Protein AF-A0A0N0E039-F1 (afdb_monomer)

Structure (mmCIF, N/CA/C/O backbone):
data_AF-A0A0N0E039-F1
#
_entry.id   AF-A0A0N0E039-F1
#
loop_
_atom_site.group_PDB
_atom_site.id
_atom_site.type_symbol
_atom_site.label_atom_id
_atom_site.label_alt_id
_atom_site.label_comp_id
_atom_site.label_asym_id
_atom_site.label_entity_id
_atom_site.label_seq_id
_atom_site.pdbx_PDB_ins_code
_atom_site.Cartn_x
_atom_site.Cartn_y
_atom_site.Cartn_z
_atom_site.occupancy
_atom_site.B_iso_or_equiv
_atom_site.auth_seq_id
_atom_site.auth_comp_id
_atom_site.auth_asym_id
_atom_site.auth_atom_id
_atom_site.pdbx_PDB_model_num
ATOM 1 N N . MET A 1 1 ? -44.793 -30.807 -11.216 1.00 39.59 1 MET A N 1
ATOM 2 C CA . MET A 1 1 ? -44.434 -31.091 -9.810 1.00 39.59 1 MET A CA 1
ATOM 3 C C . MET A 1 1 ? -42.917 -31.090 -9.709 1.00 39.59 1 MET A C 1
ATOM 5 O O . MET A 1 1 ? -42.287 -32.033 -10.160 1.00 39.59 1 MET A O 1
ATOM 9 N N . SER A 1 2 ? -42.337 -29.975 -9.259 1.00 38.69 2 SER A N 1
ATOM 10 C CA . SER A 1 2 ? -40.885 -29.774 -9.165 1.00 38.69 2 SER A CA 1
ATOM 11 C C . SER A 1 2 ? -40.459 -29.969 -7.712 1.00 38.69 2 SER A C 1
ATOM 13 O O . SER A 1 2 ? -40.877 -29.207 -6.840 1.00 38.69 2 SER A O 1
ATOM 15 N N . CYS A 1 3 ? -39.683 -31.019 -7.446 1.00 47.06 3 CYS A N 1
ATOM 16 C CA . CYS A 1 3 ? -39.069 -31.267 -6.147 1.00 47.06 3 CYS A CA 1
ATOM 17 C C . CYS A 1 3 ? -37.908 -30.286 -5.946 1.00 47.06 3 CYS A C 1
ATOM 19 O O . CYS A 1 3 ? -36.818 -30.483 -6.481 1.00 47.06 3 CYS A O 1
ATOM 21 N N . ALA A 1 4 ? -38.140 -29.228 -5.168 1.00 42.00 4 ALA A N 1
ATOM 22 C CA . ALA A 1 4 ? -37.076 -28.348 -4.702 1.00 42.00 4 ALA A CA 1
ATOM 23 C C . ALA A 1 4 ? -36.124 -29.115 -3.754 1.00 42.00 4 ALA A C 1
ATOM 25 O O . ALA A 1 4 ? -36.587 -29.882 -2.903 1.00 42.00 4 ALA A O 1
ATOM 26 N N . PRO A 1 5 ? -34.796 -28.941 -3.872 1.00 49.97 5 PRO A N 1
ATOM 27 C CA . PRO A 1 5 ? -33.830 -29.758 -3.150 1.00 49.97 5 PRO A CA 1
ATOM 28 C C . PRO A 1 5 ? -33.724 -29.367 -1.666 1.00 49.97 5 PRO A C 1
ATOM 30 O O . PRO A 1 5 ? -33.452 -28.220 -1.313 1.00 49.97 5 PRO A O 1
ATOM 33 N N . LEU A 1 6 ? -33.825 -30.374 -0.793 1.00 53.34 6 LEU A N 1
ATOM 34 C CA . LEU A 1 6 ? -33.702 -30.348 0.678 1.00 53.34 6 LEU A CA 1
ATOM 35 C C . LEU A 1 6 ? -32.360 -29.818 1.244 1.00 53.34 6 LEU A C 1
ATOM 37 O O . LEU A 1 6 ? -32.118 -29.914 2.446 1.00 53.34 6 LEU A O 1
ATOM 41 N N . ARG A 1 7 ? -31.464 -29.247 0.428 1.00 50.94 7 ARG A N 1
ATOM 42 C CA . ARG A 1 7 ? -30.120 -28.825 0.867 1.00 50.94 7 ARG A CA 1
ATOM 43 C C . ARG A 1 7 ? -30.099 -27.510 1.659 1.00 50.94 7 ARG A C 1
ATOM 45 O O . ARG A 1 7 ? -29.202 -27.322 2.477 1.00 50.94 7 ARG A O 1
ATOM 52 N N . HIS A 1 8 ? -31.101 -26.642 1.510 1.00 46.88 8 HIS A N 1
ATOM 53 C CA . HIS A 1 8 ? -31.106 -25.338 2.191 1.00 46.88 8 HIS A CA 1
ATOM 54 C C . HIS A 1 8 ? -31.426 -25.400 3.696 1.00 46.88 8 HIS A C 1
ATOM 56 O O . HIS A 1 8 ? -30.968 -24.549 4.458 1.00 46.88 8 HIS A O 1
ATOM 62 N N . SER A 1 9 ? -32.150 -26.420 4.169 1.00 52.25 9 SER A N 1
ATOM 63 C CA . SER A 1 9 ? -32.547 -26.508 5.584 1.00 52.25 9 SER A CA 1
ATOM 64 C C . SER A 1 9 ? -31.401 -26.946 6.506 1.00 52.25 9 SER A C 1
ATOM 66 O O . SER A 1 9 ? -31.300 -26.467 7.637 1.00 52.25 9 SER A O 1
ATOM 68 N N . ALA A 1 10 ? -30.493 -27.798 6.021 1.00 61.75 10 ALA A N 1
ATOM 69 C CA . ALA A 1 10 ? -29.314 -28.234 6.773 1.00 61.75 10 ALA A CA 1
ATOM 70 C C . ALA A 1 10 ? -28.283 -27.104 6.936 1.00 61.75 10 ALA A C 1
ATOM 72 O O . ALA A 1 10 ? -27.681 -26.948 8.000 1.00 61.75 10 ALA A O 1
ATOM 73 N N . GLN A 1 11 ? -28.124 -26.271 5.905 1.00 59.47 11 GLN A N 1
ATOM 74 C CA . GLN A 1 11 ? -27.204 -25.134 5.924 1.00 59.47 11 GLN A CA 1
ATOM 75 C C . GLN A 1 11 ? -27.696 -24.028 6.875 1.00 59.47 11 GLN A C 1
ATOM 77 O O . GLN A 1 11 ? -26.908 -23.471 7.639 1.00 59.47 11 GLN A O 1
ATOM 82 N N . ALA A 1 12 ? -29.013 -23.798 6.929 1.00 55.97 12 ALA A N 1
ATOM 83 C CA . ALA A 1 12 ? -29.626 -22.856 7.866 1.00 55.97 12 ALA A CA 1
ATOM 84 C C . ALA A 1 12 ? -29.496 -23.288 9.341 1.00 55.97 12 ALA A C 1
ATOM 86 O O . ALA A 1 12 ? -29.356 -22.437 10.218 1.00 55.97 12 ALA A O 1
ATOM 87 N N . ARG A 1 13 ? -29.511 -24.597 9.639 1.00 67.12 13 ARG A N 1
ATOM 88 C CA . ARG A 1 13 ? -29.302 -25.098 11.012 1.00 67.12 13 ARG A CA 1
ATOM 89 C C . ARG A 1 13 ? -27.857 -24.924 11.477 1.00 67.12 13 ARG A C 1
ATOM 91 O O . ARG A 1 13 ? -27.646 -24.395 12.564 1.00 67.12 13 ARG A O 1
ATOM 98 N N . ARG A 1 14 ? -26.876 -25.244 10.624 1.00 68.00 14 ARG A N 1
ATOM 99 C CA . ARG A 1 14 ? -25.449 -25.030 10.937 1.00 68.00 14 ARG A CA 1
ATOM 100 C C . ARG A 1 14 ? -25.118 -23.556 11.176 1.00 68.00 14 ARG A C 1
ATOM 102 O O . ARG A 1 14 ? -24.372 -23.244 12.097 1.00 68.00 14 ARG A O 1
ATOM 109 N N . ALA A 1 15 ? -25.721 -22.644 10.411 1.00 58.94 15 ALA A N 1
ATOM 110 C CA . ALA A 1 15 ? -25.539 -21.207 10.620 1.00 58.94 15 ALA A CA 1
ATOM 111 C C . ALA A 1 15 ? -26.067 -20.732 11.991 1.00 58.94 15 ALA A C 1
ATOM 113 O O . ALA A 1 15 ? -25.427 -19.917 12.653 1.00 58.94 15 ALA A O 1
ATOM 114 N N . ARG A 1 16 ? -27.204 -21.272 12.457 1.00 66.75 16 ARG A N 1
ATOM 115 C CA . ARG A 1 16 ? -27.778 -20.930 13.773 1.00 66.75 16 ARG A CA 1
ATOM 116 C C . ARG A 1 16 ? -26.955 -21.482 14.936 1.00 66.75 16 ARG A C 1
ATOM 118 O O . ARG A 1 16 ? -26.788 -20.790 15.936 1.00 66.75 16 ARG A O 1
ATOM 125 N N . GLU A 1 17 ? -26.421 -22.694 14.805 1.00 71.19 17 GLU A N 1
ATOM 126 C CA . GLU A 1 17 ? -25.559 -23.299 15.829 1.00 71.19 17 GLU A CA 1
ATOM 127 C C . GLU A 1 17 ? -24.223 -22.559 15.963 1.00 71.19 17 GLU A C 1
ATOM 129 O O . GLU A 1 17 ? -23.770 -22.313 17.082 1.00 71.19 17 GLU A O 1
ATOM 134 N N . LEU A 1 18 ? -23.639 -22.112 14.846 1.00 67.38 18 LEU A N 1
ATOM 135 C CA . LEU A 1 18 ? -22.433 -21.280 14.858 1.00 67.38 18 LEU A CA 1
ATOM 136 C C . LEU A 1 18 ? -22.682 -19.918 15.516 1.00 67.38 18 LEU A C 1
ATOM 138 O O . LEU A 1 18 ? -21.878 -19.489 16.340 1.00 67.38 18 LEU A O 1
ATOM 142 N N . LEU A 1 19 ? -23.820 -19.274 15.237 1.00 58.16 19 LEU A N 1
ATOM 143 C CA . LEU A 1 19 ? -24.219 -18.028 15.903 1.00 58.16 19 LEU A CA 1
ATOM 144 C C . LEU A 1 19 ? -24.412 -18.210 17.415 1.00 58.16 19 LEU A C 1
ATOM 146 O O . LEU A 1 19 ? -23.953 -17.377 18.192 1.00 58.16 19 LEU A O 1
ATOM 150 N N . ALA A 1 20 ? -25.039 -19.307 17.849 1.00 64.25 20 ALA A N 1
ATOM 151 C CA . ALA A 1 20 ? -25.231 -19.610 19.268 1.00 64.25 20 ALA A CA 1
ATOM 152 C C . ALA A 1 20 ? -23.909 -19.937 19.993 1.00 64.25 20 ALA A C 1
ATOM 154 O O . ALA A 1 20 ? -23.712 -19.554 21.147 1.00 64.25 20 ALA A O 1
ATOM 155 N N . ALA A 1 21 ? -22.980 -20.624 19.325 1.00 68.12 21 ALA A N 1
ATOM 156 C CA . ALA A 1 21 ? -21.646 -20.875 19.864 1.00 68.12 21 ALA A CA 1
ATOM 157 C C . ALA A 1 21 ? -20.819 -19.581 19.946 1.00 68.12 21 ALA A C 1
ATOM 159 O O . ALA A 1 21 ? -20.117 -19.354 20.933 1.00 68.12 21 ALA A O 1
ATOM 160 N N . CYS A 1 22 ? -20.943 -18.709 18.943 1.00 65.56 22 CYS A N 1
ATOM 161 C CA . CYS A 1 22 ? -20.251 -17.428 18.904 1.00 65.56 22 CYS A CA 1
ATOM 162 C C . CYS A 1 22 ? -20.770 -16.477 19.991 1.00 65.56 22 CYS A C 1
ATOM 164 O O . CYS A 1 22 ? -19.967 -15.905 20.721 1.00 65.56 22 CYS A O 1
ATOM 166 N N . THR A 1 23 ? -22.089 -16.373 20.193 1.00 67.62 23 THR A N 1
ATOM 167 C CA . THR A 1 23 ? -22.661 -15.538 21.266 1.00 67.62 23 THR A CA 1
ATOM 168 C C . THR A 1 23 ? -22.248 -16.013 22.654 1.00 67.62 23 THR A C 1
ATOM 170 O O . THR A 1 23 ? -21.902 -15.182 23.488 1.00 67.62 23 THR A O 1
ATOM 173 N N . ARG A 1 24 ? -22.184 -17.329 22.904 1.00 77.31 24 ARG A N 1
ATOM 174 C CA . ARG A 1 24 ? -21.665 -17.864 24.178 1.00 77.31 24 ARG A CA 1
ATOM 175 C C . ARG A 1 24 ? -20.193 -17.520 24.400 1.00 77.31 24 ARG A C 1
ATOM 177 O O . ARG A 1 24 ? -19.831 -17.148 25.510 1.00 77.31 24 ARG A O 1
ATOM 184 N N . ARG A 1 25 ? -19.353 -17.608 23.362 1.00 73.00 25 ARG A N 1
ATOM 185 C CA . ARG A 1 25 ? -17.927 -17.241 23.448 1.00 73.00 25 ARG A CA 1
ATOM 186 C C . ARG A 1 25 ? -17.728 -15.743 23.666 1.00 73.00 25 ARG A C 1
ATOM 188 O O . ARG A 1 25 ? -16.896 -15.367 24.480 1.00 73.00 25 ARG A O 1
ATOM 195 N N . VAL A 1 26 ? -18.518 -14.900 23.003 1.00 72.88 26 VAL A N 1
ATOM 196 C CA . VAL A 1 26 ? -18.484 -13.441 23.198 1.00 72.88 26 VAL A CA 1
ATOM 197 C C . VAL A 1 26 ? -18.960 -13.065 24.600 1.00 72.88 26 VAL A C 1
ATOM 199 O O . VAL A 1 26 ? -18.305 -12.268 25.262 1.00 72.88 26 VAL A O 1
ATOM 202 N N . LEU A 1 27 ? -20.046 -13.674 25.088 1.00 74.19 27 LEU A N 1
ATOM 203 C CA . LEU A 1 27 ? -20.529 -13.460 26.454 1.00 74.19 27 LEU A CA 1
ATOM 204 C C . LEU A 1 27 ? -19.476 -13.896 27.484 1.00 74.19 27 LEU A C 1
ATOM 206 O O . LEU A 1 27 ? -19.237 -13.189 28.456 1.00 74.19 27 LEU A O 1
ATOM 210 N N . PHE A 1 28 ? -18.813 -15.031 27.249 1.00 76.56 28 PHE A N 1
ATOM 211 C CA . PHE A 1 28 ? -17.724 -15.512 28.094 1.00 76.56 28 PHE A CA 1
ATOM 212 C C . PHE A 1 28 ? -16.529 -14.551 28.094 1.00 76.56 28 PHE A C 1
ATOM 214 O O . PHE A 1 28 ? -16.053 -14.192 29.163 1.00 76.56 28 PHE A O 1
ATOM 221 N N . LEU A 1 29 ? -16.092 -14.064 26.927 1.00 73.38 29 LEU A N 1
ATOM 222 C CA . LEU A 1 29 ? -15.013 -13.074 26.824 1.00 73.38 29 LEU A CA 1
ATOM 223 C C . LEU A 1 29 ? -15.369 -11.752 27.510 1.00 73.38 29 LEU A C 1
ATOM 225 O O . LEU A 1 29 ? -14.524 -11.174 28.186 1.00 73.38 29 LEU A O 1
ATOM 229 N N . LEU A 1 30 ? -16.620 -11.302 27.390 1.00 72.88 30 LEU A N 1
ATOM 230 C CA . LEU A 1 30 ? -17.135 -10.148 28.122 1.00 72.88 30 LEU A CA 1
ATOM 231 C C . LEU A 1 30 ? -17.043 -10.352 29.633 1.00 72.88 30 LEU A C 1
ATOM 233 O O . LEU A 1 30 ? -16.554 -9.475 30.335 1.00 72.88 30 LEU A O 1
ATOM 237 N N . VAL A 1 31 ? -17.487 -11.510 30.128 1.00 77.75 31 VAL A N 1
ATOM 238 C CA . VAL A 1 31 ? -17.390 -11.862 31.549 1.00 77.75 31 VAL A CA 1
ATOM 239 C C . VAL A 1 31 ? -15.926 -11.924 31.984 1.00 77.75 31 VAL A C 1
ATOM 241 O O . VAL A 1 31 ? -15.595 -11.373 33.027 1.00 77.75 31 VAL A O 1
ATOM 244 N N . CYS A 1 32 ? -15.032 -12.510 31.184 1.00 74.44 32 CYS A N 1
ATOM 245 C CA . CYS A 1 32 ? -13.598 -12.549 31.471 1.00 74.44 32 CYS A CA 1
ATOM 246 C C . CYS A 1 32 ? -12.970 -11.153 31.518 1.00 74.44 32 CYS A C 1
ATOM 248 O O . CYS A 1 32 ? -12.212 -10.881 32.441 1.00 74.44 32 CYS A O 1
ATOM 250 N N . LEU A 1 33 ? -13.303 -10.260 30.582 1.00 74.50 33 LEU A N 1
ATOM 251 C CA . LEU A 1 33 ? -12.831 -8.872 30.593 1.00 74.50 33 LEU A CA 1
ATOM 252 C C . LEU A 1 33 ? -13.338 -8.124 31.827 1.00 74.50 33 LEU A C 1
ATOM 254 O O . LEU A 1 33 ? -12.569 -7.434 32.486 1.00 74.50 33 LEU A O 1
ATOM 258 N N . LEU A 1 34 ? -14.607 -8.317 32.187 1.00 74.81 34 LEU A N 1
ATOM 259 C CA . LEU A 1 34 ? -15.212 -7.694 33.363 1.00 74.81 34 LEU A CA 1
ATOM 260 C C . LEU A 1 34 ? -14.567 -8.215 34.659 1.00 74.81 34 LEU A C 1
ATOM 262 O O . LEU A 1 34 ? -14.238 -7.430 35.546 1.00 74.81 34 LEU A O 1
ATOM 266 N N . LEU A 1 35 ? -14.312 -9.524 34.748 1.00 74.00 35 LEU A N 1
ATOM 267 C CA . LEU A 1 35 ? -13.588 -10.139 35.863 1.00 74.00 35 LEU A CA 1
ATOM 268 C C . LEU A 1 35 ? -12.129 -9.678 35.926 1.00 74.00 35 LEU A C 1
ATOM 270 O O . LEU A 1 35 ? -11.631 -9.423 37.018 1.00 74.00 35 LEU A O 1
ATOM 274 N N . PHE A 1 36 ? -11.457 -9.530 34.783 1.00 74.75 36 PHE A N 1
ATOM 275 C CA . PHE A 1 36 ? -10.086 -9.032 34.716 1.00 74.75 36 PHE A CA 1
ATOM 276 C C . PHE A 1 36 ? -10.002 -7.574 35.178 1.00 74.75 36 PHE A C 1
ATOM 278 O O . PHE A 1 36 ? -9.154 -7.253 36.004 1.00 74.75 36 PHE A O 1
ATOM 285 N N . SER A 1 37 ? -10.926 -6.709 34.746 1.00 69.31 37 SER A N 1
ATOM 286 C CA . SER A 1 37 ? -11.009 -5.326 35.235 1.00 69.31 37 SER A CA 1
ATOM 287 C C . SER A 1 37 ? -11.263 -5.256 36.745 1.00 69.31 37 SER A C 1
ATOM 289 O O . SER A 1 37 ? -10.624 -4.468 37.436 1.00 69.31 37 SER A O 1
ATOM 291 N N . LEU A 1 38 ? -12.142 -6.111 37.283 1.00 70.00 38 LEU A N 1
ATOM 292 C CA . LEU A 1 38 ? -12.408 -6.177 38.726 1.00 70.00 38 LEU A CA 1
ATOM 293 C C . LEU A 1 38 ? -11.212 -6.717 39.528 1.00 70.00 38 LEU A C 1
ATOM 295 O O . LEU A 1 38 ? -10.948 -6.245 40.635 1.00 70.00 38 LEU A O 1
ATOM 299 N N . ALA A 1 39 ? -10.489 -7.700 38.987 1.00 71.38 39 ALA A N 1
ATOM 300 C CA . ALA A 1 39 ? -9.278 -8.239 39.601 1.00 71.38 39 ALA A CA 1
ATOM 301 C C . ALA A 1 39 ? -8.140 -7.210 39.592 1.00 71.38 39 ALA A C 1
ATOM 303 O O . ALA A 1 39 ? -7.439 -7.069 40.593 1.00 71.38 39 ALA A O 1
ATOM 304 N N . TRP A 1 40 ? -8.004 -6.451 38.502 1.00 73.44 40 TRP A N 1
ATOM 305 C CA . TRP A 1 40 ? -7.022 -5.377 38.373 1.00 73.44 40 TRP A CA 1
ATOM 306 C C . TRP A 1 40 ? -7.249 -4.256 39.394 1.00 73.44 40 TRP A C 1
ATOM 308 O O . TRP A 1 40 ? -6.302 -3.780 40.013 1.00 73.44 40 TRP A O 1
ATOM 318 N N . ASP A 1 41 ? -8.507 -3.882 39.644 1.00 62.84 41 ASP A N 1
ATOM 319 C CA . ASP A 1 41 ? -8.852 -2.910 40.688 1.00 62.84 41 ASP A CA 1
ATOM 320 C C . ASP A 1 41 ? -8.495 -3.397 42.096 1.00 62.84 41 ASP A C 1
ATOM 322 O O . ASP A 1 41 ? -7.980 -2.618 42.896 1.00 62.84 41 ASP A O 1
ATOM 326 N N . ARG A 1 42 ? -8.743 -4.677 42.416 1.00 68.25 42 ARG A N 1
ATOM 327 C CA . ARG A 1 42 ? -8.318 -5.244 43.708 1.00 68.25 42 ARG A CA 1
ATOM 328 C C . ARG A 1 42 ? -6.800 -5.252 43.840 1.00 68.25 42 ARG A C 1
ATOM 330 O O . ARG A 1 42 ? -6.286 -4.832 44.867 1.00 68.25 42 ARG A O 1
ATOM 337 N N . TYR A 1 43 ? -6.102 -5.648 42.779 1.00 68.50 43 TYR A N 1
ATOM 338 C CA . TYR A 1 43 ? -4.644 -5.639 42.743 1.00 68.50 43 TYR A CA 1
ATOM 339 C C . TYR A 1 43 ? -4.066 -4.225 42.928 1.00 68.50 43 TYR A C 1
ATOM 341 O O . TYR A 1 43 ? -3.079 -4.045 43.634 1.00 68.50 43 TYR A O 1
ATOM 349 N N . SER A 1 44 ? -4.707 -3.202 42.353 1.00 59.94 44 SER A N 1
ATOM 350 C CA . SER A 1 44 ? -4.293 -1.805 42.520 1.00 59.94 44 SER A CA 1
ATOM 351 C C . SER A 1 44 ? -4.642 -1.217 43.892 1.00 59.94 44 SER A C 1
ATOM 353 O O . SER A 1 44 ? -3.966 -0.284 44.325 1.00 59.94 44 SER A O 1
ATOM 355 N N . ALA A 1 45 ? -5.699 -1.697 44.551 1.00 57.97 45 ALA A N 1
ATOM 356 C CA . ALA A 1 45 ? -6.153 -1.175 45.840 1.00 57.97 45 ALA A CA 1
ATOM 357 C C . ALA A 1 45 ? -5.312 -1.679 47.021 1.00 57.97 45 ALA A C 1
ATOM 359 O O . ALA A 1 45 ? -5.198 -0.970 48.019 1.00 57.97 45 ALA A O 1
ATOM 360 N N . ASP A 1 46 ? -4.701 -2.860 46.899 1.00 58.50 46 ASP A N 1
ATOM 361 C CA . ASP A 1 46 ? -3.939 -3.453 47.999 1.00 58.50 46 ASP A CA 1
ATOM 362 C C . ASP A 1 46 ? -2.598 -2.753 48.263 1.00 58.50 46 ASP A C 1
ATOM 364 O O . ASP A 1 46 ? -2.054 -2.927 49.343 1.00 58.50 46 ASP A O 1
ATOM 368 N N . GLY A 1 47 ? -2.086 -1.899 47.364 1.00 51.12 47 GLY A N 1
ATOM 369 C CA . GLY A 1 47 ? -1.041 -0.901 47.667 1.00 51.12 47 GLY A CA 1
ATOM 370 C C . GLY A 1 47 ? 0.288 -1.413 48.259 1.00 51.12 47 GLY A C 1
ATOM 371 O O . GLY A 1 47 ? 1.156 -0.606 48.583 1.00 51.12 47 GLY A O 1
ATOM 372 N N . THR A 1 48 ? 0.483 -2.725 48.409 1.00 48.59 48 THR A N 1
ATOM 373 C CA . THR A 1 48 ? 1.567 -3.315 49.213 1.00 48.59 48 THR A CA 1
ATOM 374 C C . THR A 1 48 ? 2.799 -3.722 48.418 1.00 48.59 48 THR A C 1
ATOM 376 O O . THR A 1 48 ? 3.763 -4.213 49.002 1.00 48.59 48 THR A O 1
ATOM 379 N N . HIS A 1 49 ? 2.836 -3.483 47.109 1.00 46.00 49 HIS A N 1
ATOM 380 C CA . HIS A 1 49 ? 4.045 -3.692 46.316 1.00 46.00 49 HIS A CA 1
ATOM 381 C C . HIS A 1 49 ? 4.432 -2.386 45.631 1.00 46.00 49 HIS A C 1
ATOM 383 O O . HIS A 1 49 ? 3.709 -1.892 44.772 1.00 46.00 49 HIS A O 1
ATOM 389 N N . GLY A 1 50 ? 5.564 -1.822 46.066 1.00 43.31 50 GLY A N 1
ATOM 390 C CA . GLY A 1 50 ? 6.151 -0.559 45.614 1.00 43.31 50 GLY A CA 1
ATOM 391 C C . GLY A 1 50 ? 6.622 -0.574 44.161 1.00 43.31 50 GLY A C 1
ATOM 392 O O . GLY A 1 50 ? 7.795 -0.354 43.880 1.00 43.31 50 GLY A O 1
ATOM 393 N N . LEU A 1 51 ? 5.702 -0.817 43.232 1.00 41.19 51 LEU A N 1
ATOM 394 C CA . LEU A 1 51 ? 5.871 -0.455 41.838 1.00 41.19 51 LEU A CA 1
ATOM 395 C C . LEU A 1 51 ? 5.642 1.051 41.732 1.00 41.19 51 LEU A C 1
ATOM 397 O O . LEU A 1 51 ? 4.541 1.554 41.959 1.00 41.19 51 LEU A O 1
ATOM 401 N N . VAL A 1 52 ? 6.739 1.749 41.439 1.00 44.81 52 VAL A N 1
ATOM 402 C CA . VAL A 1 52 ? 6.801 3.143 40.995 1.00 44.81 52 VAL A CA 1
ATOM 403 C C . VAL A 1 52 ? 5.573 3.450 40.141 1.00 44.81 52 VAL A C 1
ATOM 405 O O . VAL A 1 52 ? 5.280 2.712 39.203 1.00 44.81 52 VAL A O 1
ATOM 408 N N . ALA A 1 53 ? 4.838 4.497 40.523 1.00 42.19 53 ALA A N 1
ATOM 409 C CA . ALA A 1 53 ? 3.571 4.904 39.932 1.00 42.19 53 ALA A CA 1
ATOM 410 C C . ALA A 1 53 ? 3.587 4.770 38.402 1.00 42.19 53 ALA A C 1
ATOM 412 O O . ALA A 1 53 ? 4.156 5.605 37.701 1.00 42.19 53 ALA A O 1
ATOM 413 N N . ALA A 1 54 ? 2.951 3.715 37.886 1.00 45.34 54 ALA A N 1
ATOM 414 C CA . ALA A 1 54 ? 2.710 3.600 36.459 1.00 45.34 54 ALA A CA 1
ATOM 415 C C . ALA A 1 54 ? 1.877 4.820 36.024 1.00 45.34 54 ALA A C 1
ATOM 417 O O . ALA A 1 54 ? 0.928 5.195 36.730 1.00 45.34 54 ALA A O 1
ATOM 418 N N . PRO A 1 55 ? 2.226 5.474 34.905 1.00 44.75 55 PRO A N 1
ATOM 419 C CA . PRO A 1 55 ? 1.561 6.692 34.472 1.00 44.75 55 PRO A CA 1
ATOM 420 C C . PRO A 1 55 ? 0.057 6.445 34.346 1.00 44.75 55 PRO A C 1
ATOM 422 O O . PRO A 1 55 ? -0.398 5.468 33.747 1.00 44.75 55 PRO A O 1
ATOM 425 N N . ARG A 1 56 ? -0.735 7.335 34.954 1.00 47.88 56 ARG A N 1
ATOM 426 C CA . ARG A 1 56 ? -2.196 7.302 34.867 1.00 47.88 56 ARG A CA 1
ATOM 427 C C . ARG A 1 56 ? -2.606 7.265 33.392 1.00 47.88 56 ARG A C 1
ATOM 429 O O . ARG A 1 56 ? -2.265 8.164 32.627 1.00 47.88 56 ARG A O 1
ATOM 436 N N . TRP A 1 57 ? -3.398 6.258 33.025 1.00 44.62 57 TRP A N 1
ATOM 437 C CA . TRP A 1 57 ? -3.908 6.006 31.667 1.00 44.62 57 TRP A CA 1
ATOM 438 C C . TRP A 1 57 ? -4.633 7.199 31.014 1.00 44.62 57 TRP A C 1
ATOM 440 O O . TRP A 1 57 ? -4.798 7.229 29.797 1.00 44.62 57 TRP A O 1
ATOM 450 N N . SER A 1 58 ? -5.025 8.215 31.790 1.00 42.56 58 SER A N 1
ATOM 451 C CA . SER A 1 58 ? -5.534 9.487 31.268 1.00 42.56 58 SER A CA 1
ATOM 452 C C . SER A 1 58 ? -4.551 10.188 30.322 1.00 42.56 58 SER A C 1
ATOM 454 O O . SER A 1 58 ? -4.997 10.856 29.394 1.00 42.56 58 SER A O 1
ATOM 456 N N . GLY A 1 59 ? -3.237 10.005 30.514 1.00 41.16 59 GLY A N 1
ATOM 457 C CA . GLY A 1 59 ? -2.213 10.577 29.636 1.00 41.16 59 GLY A CA 1
ATOM 458 C C . GLY A 1 59 ? -2.213 9.965 28.233 1.00 41.16 59 GLY A C 1
ATOM 459 O O . GLY A 1 59 ? -2.085 10.699 27.260 1.00 41.16 59 GLY A O 1
ATOM 460 N N . PHE A 1 60 ? -2.444 8.651 28.118 1.00 45.28 60 PHE A N 1
ATOM 461 C CA . PHE A 1 60 ? -2.439 7.924 26.839 1.00 45.28 60 PHE A CA 1
ATOM 462 C C . PHE A 1 60 ? -3.652 8.276 25.962 1.00 45.28 60 PHE A C 1
ATOM 464 O O . PHE A 1 60 ? -3.540 8.419 24.748 1.00 45.28 60 PHE A O 1
ATOM 471 N N . ILE A 1 61 ? -4.819 8.485 26.585 1.00 45.47 61 ILE A N 1
ATOM 472 C CA . ILE A 1 61 ? -6.035 8.927 25.886 1.00 45.47 61 ILE A CA 1
ATOM 473 C C . ILE A 1 61 ? -5.866 10.359 25.356 1.00 45.47 61 ILE A C 1
ATOM 475 O O . ILE A 1 61 ? -6.284 10.642 24.237 1.00 45.47 61 ILE A O 1
ATOM 479 N N . GLN A 1 62 ? -5.210 11.248 26.114 1.00 45.78 62 GLN A N 1
ATOM 480 C CA . GLN A 1 62 ? -4.902 12.604 25.645 1.00 45.78 62 GLN A CA 1
ATOM 481 C C . GLN A 1 62 ? -3.905 12.612 24.479 1.00 45.78 62 GLN A C 1
ATOM 483 O O . GLN A 1 62 ? -4.076 13.408 23.563 1.00 45.78 62 GLN A O 1
ATOM 488 N N . SER A 1 63 ? -2.918 11.707 24.456 1.00 44.16 63 SER A N 1
ATOM 489 C CA . SER A 1 63 ? -1.973 11.607 23.328 1.00 44.16 63 SER A CA 1
ATOM 490 C C . SER A 1 63 ? -2.630 11.036 22.067 1.00 44.16 63 SER A C 1
ATOM 492 O O . SER A 1 63 ? -2.334 11.492 20.968 1.00 44.16 63 SER A O 1
ATOM 494 N N . ALA A 1 64 ? -3.553 10.081 22.214 1.00 45.22 64 ALA A N 1
ATOM 495 C CA . ALA A 1 64 ? -4.299 9.517 21.088 1.00 45.22 64 ALA A CA 1
ATOM 496 C C . ALA A 1 64 ? -5.322 10.504 20.492 1.00 45.22 64 ALA A C 1
ATOM 498 O O . ALA A 1 64 ? -5.470 10.550 19.276 1.00 45.22 64 ALA A O 1
ATOM 499 N N . LEU A 1 65 ? -5.985 11.320 21.323 1.00 45.28 65 LEU A N 1
ATOM 500 C CA . LEU A 1 65 ? -6.871 12.401 20.863 1.00 45.28 65 LEU A CA 1
ATOM 501 C C . LEU A 1 65 ? -6.091 13.554 20.213 1.00 45.28 65 LEU A C 1
ATOM 503 O O . LEU A 1 65 ? -6.512 14.053 19.177 1.00 45.28 65 LEU A O 1
ATOM 507 N N . ALA A 1 66 ? -4.926 13.925 20.757 1.00 46.81 66 ALA A N 1
ATOM 508 C CA . ALA A 1 66 ? -4.065 14.952 20.163 1.00 46.81 66 ALA A CA 1
ATOM 509 C C . ALA A 1 66 ? -3.468 14.531 18.804 1.00 46.81 66 ALA A C 1
ATOM 511 O O . ALA A 1 66 ? -3.155 15.386 17.981 1.00 46.81 66 ALA A O 1
ATOM 512 N N . ALA A 1 67 ? -3.332 13.226 18.547 1.00 44.91 67 ALA A N 1
ATOM 513 C CA . ALA A 1 67 ? -2.876 12.698 17.261 1.00 44.91 67 ALA A CA 1
ATOM 514 C C . ALA A 1 67 ? -3.972 12.671 16.173 1.00 44.91 67 ALA A C 1
ATOM 516 O O . ALA A 1 67 ? -3.647 12.490 15.002 1.00 44.91 67 ALA A O 1
ATOM 517 N N . GLU A 1 68 ? -5.252 12.839 16.534 1.00 43.56 68 GLU A N 1
ATOM 518 C CA . GLU A 1 68 ? -6.381 12.860 15.586 1.00 43.56 68 GLU A CA 1
ATOM 519 C C . GLU A 1 68 ? -6.781 14.294 15.161 1.00 43.56 68 GLU A C 1
ATOM 521 O O . GLU A 1 68 ? -7.488 14.454 14.170 1.00 43.56 68 GLU A O 1
ATOM 526 N N . GLU A 1 69 ? -6.297 15.338 15.854 1.00 39.44 69 GLU A N 1
ATOM 527 C CA . GLU A 1 69 ? -6.678 16.753 15.643 1.00 39.44 69 GLU A CA 1
ATOM 528 C C . GLU A 1 69 ? -5.623 17.595 14.884 1.00 39.44 69 GLU A C 1
ATOM 530 O O . GLU A 1 69 ? -5.608 18.818 14.977 1.00 39.44 69 GLU A O 1
ATOM 535 N N . SER A 1 70 ? -4.730 16.979 14.102 1.00 36.28 70 SER A N 1
ATOM 536 C CA . SER A 1 70 ? -3.751 17.711 13.275 1.00 36.28 70 SER A CA 1
ATOM 537 C C . SER A 1 70 ? -3.801 17.315 11.799 1.00 36.28 70 SER A C 1
ATOM 539 O O . SER A 1 70 ? -2.849 16.808 11.208 1.00 36.28 70 SER A O 1
ATOM 541 N N . ALA A 1 71 ? -4.936 17.608 11.172 1.00 45.81 71 ALA A N 1
ATOM 542 C CA . ALA A 1 71 ? -4.983 17.899 9.747 1.00 45.81 71 ALA A CA 1
ATOM 543 C C . ALA A 1 71 ? -5.523 19.328 9.597 1.00 45.81 71 ALA A C 1
ATOM 545 O O . ALA A 1 71 ? -6.679 19.580 9.920 1.00 45.81 71 ALA A O 1
ATOM 546 N N . ASP A 1 72 ? -4.649 20.224 9.136 1.00 43.91 72 ASP A N 1
ATOM 547 C CA . ASP A 1 72 ? -4.866 21.641 8.801 1.00 43.91 72 ASP A CA 1
ATOM 548 C C . ASP A 1 72 ? -4.771 22.667 9.952 1.00 43.91 72 ASP A C 1
ATOM 550 O O . ASP A 1 72 ? -5.775 23.033 10.553 1.00 43.91 72 ASP A O 1
ATOM 554 N N . LEU A 1 73 ? -3.549 23.177 10.209 1.00 37.75 73 LEU A N 1
ATOM 555 C CA . LEU A 1 73 ? -3.164 24.599 10.423 1.00 37.75 73 LEU A CA 1
ATOM 556 C C . LEU A 1 73 ? -1.664 24.706 10.839 1.00 37.75 73 LEU A C 1
ATOM 558 O O . LEU A 1 73 ? -1.107 23.728 11.335 1.00 37.75 73 LEU A O 1
ATOM 562 N N . PRO A 1 74 ? -0.973 25.844 10.589 1.00 39.88 74 PRO A N 1
ATOM 563 C CA . PRO A 1 74 ? 0.491 25.947 10.659 1.00 39.88 74 PRO A CA 1
ATOM 564 C C . PRO A 1 74 ? 1.049 26.004 12.092 1.00 39.88 74 PRO A C 1
ATOM 566 O O . PRO A 1 74 ? 0.451 26.599 12.987 1.00 39.88 74 PRO A O 1
ATOM 569 N N . GLU A 1 75 ? 2.226 25.392 12.264 1.00 36.25 75 GLU A N 1
ATOM 570 C CA . GLU A 1 75 ? 2.965 25.198 13.519 1.00 36.25 75 GLU A CA 1
ATOM 571 C C . GLU A 1 75 ? 3.221 26.497 14.306 1.00 36.25 75 GLU A C 1
ATOM 573 O O . GLU A 1 75 ? 3.859 27.430 13.819 1.00 36.25 75 GLU A O 1
ATOM 578 N N . VAL A 1 76 ? 2.805 26.499 15.578 1.00 35.09 76 VAL A N 1
ATOM 579 C CA . VAL A 1 76 ? 3.408 27.308 16.646 1.00 35.09 76 VAL A CA 1
ATOM 580 C C . VAL A 1 76 ? 4.178 26.352 17.555 1.00 35.09 76 VAL A C 1
ATOM 582 O O . VAL A 1 76 ? 3.614 25.393 18.081 1.00 35.09 76 VAL A O 1
ATOM 585 N N . GLU A 1 77 ? 5.476 26.621 17.704 1.00 41.31 77 GLU A N 1
ATOM 586 C CA . GLU A 1 77 ? 6.435 25.873 18.519 1.00 41.31 77 GLU A CA 1
ATOM 587 C C . GLU A 1 77 ? 5.993 25.724 19.980 1.00 41.31 77 GLU A C 1
ATOM 589 O O . GLU A 1 77 ? 5.791 26.711 20.690 1.00 41.31 77 GLU A O 1
ATOM 594 N N . VAL A 1 78 ? 5.982 24.483 20.472 1.00 31.23 78 VAL A N 1
ATOM 595 C CA . VAL A 1 78 ? 6.160 24.194 21.899 1.00 31.23 78 VAL A CA 1
ATOM 596 C C . VAL A 1 78 ? 7.198 23.085 22.042 1.00 31.23 78 VAL A C 1
ATOM 598 O O . VAL A 1 78 ? 7.013 21.962 21.580 1.00 31.23 78 VAL A O 1
ATOM 601 N N . ALA A 1 79 ? 8.313 23.436 22.678 1.00 37.81 79 ALA A N 1
ATOM 602 C CA . ALA A 1 79 ? 9.420 22.547 22.989 1.00 37.81 79 ALA A CA 1
ATOM 603 C C . ALA A 1 79 ? 9.050 21.533 24.085 1.00 37.81 79 ALA A C 1
ATOM 605 O O . ALA A 1 79 ? 8.463 21.894 25.106 1.00 37.81 79 ALA A O 1
ATOM 606 N N . THR A 1 80 ? 9.499 20.287 23.927 1.00 32.88 80 THR A N 1
ATOM 607 C CA . THR A 1 80 ? 9.583 19.297 25.013 1.00 32.88 80 THR A CA 1
ATOM 608 C C . THR A 1 80 ? 10.987 18.695 25.077 1.00 32.88 80 THR A C 1
ATOM 610 O O . THR A 1 80 ? 11.569 18.424 24.022 1.00 32.88 80 THR A O 1
ATOM 613 N N . PRO A 1 81 ? 11.547 18.482 26.283 1.00 39.94 81 PRO A N 1
ATOM 614 C CA . PRO A 1 81 ? 12.905 17.993 26.459 1.00 39.94 81 PRO A CA 1
ATOM 615 C C . PRO A 1 81 ? 13.011 16.468 26.331 1.00 39.94 81 PRO A C 1
ATOM 617 O O . PRO A 1 81 ? 12.098 15.716 26.666 1.00 39.94 81 PRO A O 1
ATOM 620 N N . VAL A 1 82 ? 14.185 16.061 25.855 1.00 36.38 82 VAL A N 1
ATOM 621 C CA . VAL A 1 82 ? 14.671 14.693 25.663 1.00 36.38 82 VAL A CA 1
ATOM 622 C C . VAL A 1 82 ? 14.918 14.011 27.011 1.00 36.38 82 VAL A C 1
ATOM 624 O O . VAL A 1 82 ? 15.435 14.623 27.946 1.00 36.38 82 VAL A O 1
ATOM 627 N N . SER A 1 83 ? 14.595 12.724 27.103 1.00 32.84 83 SER A N 1
ATOM 628 C CA . SER A 1 83 ? 15.167 11.818 28.100 1.00 32.84 83 SER A CA 1
ATOM 629 C C . SER A 1 83 ? 15.514 10.507 27.402 1.00 32.84 83 SER A C 1
ATOM 631 O O . SER A 1 83 ? 14.626 9.788 26.947 1.00 32.84 83 SER A O 1
ATOM 633 N N . ASP A 1 84 ? 16.818 10.269 27.272 1.00 40.66 84 ASP A N 1
ATOM 634 C CA . ASP A 1 84 ? 17.427 9.006 26.868 1.00 40.66 84 ASP A CA 1
ATOM 635 C C . ASP A 1 84 ? 17.342 8.017 28.032 1.00 40.66 84 ASP A C 1
ATOM 637 O O . ASP A 1 84 ? 17.816 8.323 29.123 1.00 40.66 84 ASP A O 1
ATOM 641 N N . GLU A 1 85 ? 16.819 6.815 27.795 1.00 34.53 85 GLU A N 1
ATOM 642 C CA . GLU A 1 85 ? 17.209 5.647 28.583 1.00 34.53 85 GLU A CA 1
ATOM 643 C C . GLU A 1 85 ? 17.024 4.365 27.766 1.00 34.53 85 GLU A C 1
ATOM 645 O O . GLU A 1 85 ? 15.963 4.071 27.212 1.00 34.53 85 GLU A O 1
ATOM 650 N N . ALA A 1 86 ? 18.131 3.640 27.644 1.00 43.88 86 ALA A N 1
ATOM 651 C CA . ALA A 1 86 ? 18.273 2.398 26.915 1.00 43.88 86 ALA A CA 1
ATOM 652 C C . ALA A 1 86 ? 17.666 1.226 27.695 1.00 43.88 86 ALA A C 1
ATOM 654 O O . ALA A 1 86 ? 17.916 1.086 28.890 1.00 43.88 86 ALA A O 1
ATOM 655 N N . LEU A 1 87 ? 16.980 0.318 26.998 1.00 35.38 87 LEU A N 1
ATOM 656 C CA . LEU A 1 87 ? 16.788 -1.047 27.480 1.00 35.38 87 LEU A CA 1
ATOM 657 C C . LEU A 1 87 ? 16.839 -2.027 26.302 1.00 35.38 87 LEU A C 1
ATOM 659 O O . LEU A 1 87 ? 15.985 -2.023 25.417 1.00 35.38 87 LEU A O 1
ATOM 663 N N . GLN A 1 88 ? 17.903 -2.827 26.292 1.00 40.94 88 GLN A N 1
ATOM 664 C CA . GLN A 1 88 ? 18.044 -4.041 25.499 1.00 40.94 88 GLN A CA 1
ATOM 665 C C . GLN A 1 88 ? 17.134 -5.114 26.092 1.00 40.94 88 GLN A C 1
ATOM 667 O O . GLN A 1 88 ? 17.211 -5.353 27.291 1.00 40.94 88 GLN A O 1
ATOM 672 N N . ASP A 1 89 ? 16.371 -5.811 25.252 1.00 34.03 89 ASP A N 1
ATOM 673 C CA . ASP A 1 89 ? 15.940 -7.171 25.561 1.00 34.03 89 ASP A CA 1
ATOM 674 C C . ASP A 1 89 ? 15.892 -8.022 24.291 1.00 34.03 89 ASP A C 1
ATOM 676 O O . ASP A 1 89 ? 15.319 -7.657 23.262 1.00 34.03 89 ASP A O 1
ATOM 680 N N . ALA A 1 90 ? 16.577 -9.156 24.384 1.00 43.09 90 ALA A N 1
ATOM 681 C CA . ALA A 1 90 ? 16.734 -10.152 23.345 1.00 43.09 90 ALA A CA 1
ATOM 682 C C . ALA A 1 90 ? 15.484 -11.037 23.264 1.00 43.09 90 ALA A C 1
ATOM 684 O O . ALA A 1 90 ? 15.103 -11.675 24.245 1.00 43.09 90 ALA A O 1
ATOM 685 N N . HIS A 1 91 ? 14.897 -11.145 22.071 1.00 34.06 91 HIS A N 1
ATOM 686 C CA . HIS A 1 91 ? 13.930 -12.191 21.742 1.00 34.06 91 HIS A CA 1
ATOM 687 C C . HIS A 1 91 ? 14.525 -13.155 20.701 1.00 34.06 91 HIS A C 1
ATOM 689 O O . HIS A 1 91 ? 15.226 -12.710 19.792 1.00 34.06 91 HIS A O 1
ATOM 695 N N . PRO A 1 92 ? 14.270 -14.472 20.826 1.00 38.22 92 PRO A N 1
ATOM 696 C CA . PRO A 1 92 ? 14.858 -15.488 19.966 1.00 38.22 92 PRO A CA 1
ATOM 697 C C . PRO A 1 92 ? 14.194 -15.494 18.586 1.00 38.22 92 PRO A C 1
ATOM 699 O O . PRO A 1 92 ? 12.967 -15.493 18.465 1.00 38.22 92 PRO A O 1
ATOM 702 N N . GLU A 1 93 ? 15.031 -15.521 17.552 1.00 33.88 93 GLU A N 1
ATOM 703 C CA . GLU A 1 93 ? 14.644 -15.602 16.147 1.00 33.88 93 GLU A CA 1
ATOM 704 C C . GLU A 1 93 ? 13.870 -16.897 15.846 1.00 33.88 93 GLU A C 1
ATOM 706 O O . GLU A 1 93 ? 14.300 -18.004 16.179 1.00 33.88 93 GLU A O 1
ATOM 711 N N . ALA A 1 94 ? 12.724 -16.757 15.177 1.00 33.72 94 ALA A N 1
ATOM 712 C CA . ALA A 1 94 ? 12.042 -17.861 14.512 1.00 33.72 94 ALA A CA 1
ATOM 713 C C . ALA A 1 94 ? 12.735 -18.155 13.164 1.00 33.72 94 ALA A C 1
ATOM 715 O O . ALA A 1 94 ? 13.198 -17.220 12.507 1.00 33.72 94 ALA A O 1
ATOM 716 N N . PRO A 1 95 ? 12.804 -19.422 12.712 1.00 35.59 95 PRO A N 1
ATOM 717 C CA . PRO A 1 95 ? 13.539 -19.781 11.507 1.00 35.59 95 PRO A CA 1
ATOM 718 C C . PRO A 1 95 ? 12.787 -19.285 10.267 1.00 35.59 95 PRO A C 1
ATOM 720 O O . PRO A 1 95 ? 11.763 -19.846 9.879 1.00 35.59 95 PRO A O 1
ATOM 723 N N . LEU A 1 96 ? 13.302 -18.220 9.653 1.00 38.25 96 LEU A N 1
ATOM 724 C CA . LEU A 1 96 ? 12.902 -17.782 8.321 1.00 38.25 96 LEU A CA 1
ATOM 725 C C . LEU A 1 96 ? 13.580 -18.663 7.263 1.00 38.25 96 LEU A C 1
ATOM 727 O O . LEU A 1 96 ? 14.769 -18.979 7.335 1.00 38.25 96 LEU A O 1
ATOM 731 N N . ASP A 1 97 ? 12.770 -19.079 6.299 1.00 35.28 97 ASP A N 1
ATOM 732 C CA . ASP A 1 97 ? 13.088 -20.004 5.217 1.00 35.28 97 ASP A CA 1
ATOM 733 C C . ASP A 1 97 ? 14.130 -19.382 4.260 1.00 35.28 97 ASP A C 1
ATOM 735 O O . ASP A 1 97 ? 13.817 -18.531 3.426 1.00 35.28 97 ASP A O 1
ATOM 739 N N . ARG A 1 98 ? 15.402 -19.781 4.412 1.00 36.31 98 ARG A N 1
ATOM 740 C CA . ARG A 1 98 ? 16.557 -19.362 3.590 1.00 36.31 98 ARG A CA 1
ATOM 741 C C . ARG A 1 98 ? 16.543 -20.010 2.202 1.00 36.31 98 ARG A C 1
ATOM 743 O O . ARG A 1 98 ? 17.410 -20.822 1.870 1.00 36.31 98 ARG A O 1
ATOM 750 N N . ARG A 1 99 ? 15.564 -19.667 1.369 1.00 38.09 99 ARG A N 1
ATOM 751 C CA . ARG A 1 99 ? 15.568 -20.021 -0.060 1.00 38.09 99 ARG A CA 1
ATOM 752 C C . ARG A 1 99 ? 15.090 -18.868 -0.937 1.00 38.09 99 ARG A C 1
ATOM 754 O O . ARG A 1 99 ? 14.148 -19.034 -1.700 1.00 38.09 99 ARG A O 1
ATOM 761 N N . ALA A 1 100 ? 15.758 -17.721 -0.832 1.00 41.34 100 ALA A N 1
ATOM 762 C CA . ALA A 1 100 ? 15.858 -16.721 -1.903 1.00 41.34 100 ALA A CA 1
ATOM 763 C C . ALA A 1 100 ? 16.919 -15.647 -1.577 1.00 41.34 100 ALA A C 1
ATOM 765 O O . ALA A 1 100 ? 16.671 -14.466 -1.782 1.00 41.34 100 ALA A O 1
ATOM 766 N N . ASP A 1 101 ? 18.092 -16.036 -1.070 1.00 35.88 101 ASP A N 1
ATOM 767 C CA . ASP A 1 101 ? 19.250 -15.134 -1.045 1.00 35.88 101 ASP A CA 1
ATOM 768 C C . ASP A 1 101 ? 20.051 -15.383 -2.326 1.00 35.88 101 ASP A C 1
ATOM 770 O O . ASP A 1 101 ? 20.852 -16.315 -2.402 1.00 35.88 101 ASP A O 1
ATOM 774 N N . PHE A 1 102 ? 19.788 -14.585 -3.360 1.00 41.31 102 PHE A N 1
ATOM 775 C CA . PHE A 1 102 ? 20.695 -14.451 -4.496 1.00 41.31 102 PHE A CA 1
ATOM 776 C C . PHE A 1 102 ? 21.510 -13.175 -4.299 1.00 41.31 102 PHE A C 1
ATOM 778 O O . PHE A 1 102 ? 21.063 -12.070 -4.592 1.00 41.31 102 PHE A O 1
ATOM 785 N N . HIS A 1 103 ? 22.720 -13.365 -3.776 1.00 42.44 103 HIS A N 1
ATOM 786 C CA . HIS A 1 103 ? 23.849 -12.493 -4.058 1.00 42.44 103 HIS A CA 1
ATOM 787 C C . HIS A 1 103 ? 24.111 -12.535 -5.568 1.00 42.44 103 HIS A C 1
ATOM 789 O O . HIS A 1 103 ? 24.701 -13.494 -6.048 1.00 42.44 103 HIS A O 1
ATOM 795 N N . ASP A 1 104 ? 23.667 -11.512 -6.292 1.00 45.38 104 ASP A N 1
ATOM 796 C CA . ASP A 1 104 ? 24.124 -11.217 -7.661 1.00 45.38 104 ASP A CA 1
ATOM 797 C C . ASP A 1 104 ? 24.240 -9.698 -7.905 1.00 45.38 104 ASP A C 1
ATOM 799 O O . ASP A 1 104 ? 24.230 -9.220 -9.035 1.00 45.38 104 ASP A O 1
ATOM 803 N N . GLU A 1 105 ? 24.414 -8.914 -6.836 1.00 45.53 105 GLU A N 1
ATOM 804 C CA . GLU A 1 105 ? 24.793 -7.496 -6.941 1.00 45.53 105 GLU A CA 1
ATOM 805 C C . GLU A 1 105 ? 26.221 -7.356 -7.512 1.00 45.53 105 GLU A C 1
ATOM 807 O O . GLU A 1 105 ? 26.478 -6.489 -8.339 1.00 45.53 105 GLU A O 1
ATOM 812 N N . ALA A 1 106 ? 27.122 -8.299 -7.199 1.00 47.03 106 ALA A N 1
ATOM 813 C CA . ALA A 1 106 ? 28.489 -8.316 -7.731 1.00 47.03 106 ALA A CA 1
ATOM 814 C C . ALA A 1 106 ? 28.562 -8.670 -9.233 1.00 47.03 106 ALA A C 1
ATOM 816 O O . ALA A 1 106 ? 29.430 -8.170 -9.944 1.00 47.03 106 ALA A O 1
ATOM 817 N N . ALA A 1 107 ? 27.639 -9.497 -9.741 1.00 47.09 107 ALA A N 1
ATOM 818 C CA . ALA A 1 107 ? 27.583 -9.844 -11.164 1.00 47.09 107 ALA A CA 1
ATOM 819 C C . ALA A 1 107 ? 26.948 -8.725 -12.012 1.00 47.09 107 ALA A C 1
ATOM 821 O O . ALA A 1 107 ? 27.321 -8.537 -13.172 1.00 47.09 107 ALA A O 1
ATOM 822 N N . ALA A 1 108 ? 26.031 -7.942 -11.429 1.00 47.31 108 ALA A N 1
ATOM 823 C CA . ALA A 1 108 ? 25.523 -6.718 -12.043 1.00 47.31 108 ALA A CA 1
ATOM 824 C C . ALA A 1 108 ? 26.597 -5.612 -12.080 1.00 47.31 108 ALA A C 1
ATOM 826 O O . ALA A 1 108 ? 26.705 -4.907 -13.083 1.00 47.31 108 ALA A O 1
ATOM 827 N N . GLU A 1 109 ? 27.444 -5.508 -11.050 1.00 50.72 109 GLU A N 1
ATOM 828 C CA . GLU A 1 109 ? 28.576 -4.571 -11.038 1.00 50.72 109 GLU A CA 1
ATOM 829 C C . GLU A 1 109 ? 29.675 -4.945 -12.055 1.00 50.72 109 GLU A C 1
ATOM 831 O O . GLU A 1 109 ? 30.198 -4.059 -12.733 1.00 50.72 109 GLU A O 1
ATOM 836 N N . GLU A 1 110 ? 29.984 -6.231 -12.269 1.00 45.91 110 GLU A N 1
ATOM 837 C CA . GLU A 1 110 ? 30.967 -6.642 -13.291 1.00 45.91 110 GLU A CA 1
ATOM 838 C C . GLU A 1 110 ? 30.469 -6.450 -14.737 1.00 45.91 110 GLU A C 1
ATOM 840 O O . GLU A 1 110 ? 31.266 -6.137 -15.629 1.00 45.91 110 GLU A O 1
ATOM 845 N N . ALA A 1 111 ? 29.160 -6.561 -14.991 1.00 47.34 111 ALA A N 1
ATOM 846 C CA . ALA A 1 111 ? 28.591 -6.312 -16.318 1.00 47.34 111 ALA A CA 1
ATOM 847 C C . ALA A 1 111 ? 28.648 -4.824 -16.725 1.00 47.34 111 ALA A C 1
ATOM 849 O O . ALA A 1 111 ? 28.803 -4.518 -17.910 1.00 47.34 111 ALA A O 1
ATOM 850 N N . VAL A 1 112 ? 28.609 -3.899 -15.757 1.00 48.00 112 VAL A N 1
ATOM 851 C CA . VAL A 1 112 ? 28.765 -2.451 -15.996 1.00 48.00 112 VAL A CA 1
ATOM 852 C C . VAL A 1 112 ? 30.222 -2.082 -16.316 1.00 48.00 112 VAL A C 1
ATOM 854 O O . VAL A 1 112 ? 30.470 -1.158 -17.086 1.00 48.00 112 VAL A O 1
ATOM 857 N N . VAL A 1 113 ? 31.207 -2.838 -15.818 1.00 47.41 113 VAL A N 1
ATOM 858 C CA . VAL A 1 113 ? 32.639 -2.552 -16.046 1.00 47.41 113 VAL A CA 1
ATOM 859 C C . VAL A 1 113 ? 33.121 -2.973 -17.448 1.00 47.41 113 VAL A C 1
ATOM 861 O O . VAL A 1 113 ? 34.077 -2.397 -17.974 1.00 47.41 113 VAL A O 1
ATOM 864 N N . ALA A 1 114 ? 32.460 -3.935 -18.101 1.00 41.59 114 ALA A N 1
ATOM 865 C CA . ALA A 1 114 ? 32.864 -4.422 -19.427 1.00 41.59 114 ALA A CA 1
ATOM 866 C C . ALA A 1 114 ? 32.339 -3.566 -20.599 1.00 41.59 114 ALA A C 1
ATOM 868 O O . ALA A 1 114 ? 32.918 -3.576 -21.690 1.00 41.59 114 ALA A O 1
ATOM 869 N N . GLY A 1 115 ? 31.276 -2.790 -20.383 1.00 42.25 115 GLY A N 1
ATOM 870 C CA . GLY A 1 115 ? 30.770 -1.814 -21.341 1.00 42.25 115 GLY A CA 1
ATOM 871 C C . GLY A 1 115 ? 31.358 -0.438 -21.064 1.00 42.25 115 GLY A C 1
ATOM 872 O O . GLY A 1 115 ? 30.745 0.352 -20.359 1.00 42.25 115 GLY A O 1
ATOM 873 N N . LYS A 1 116 ? 32.524 -0.118 -21.642 1.00 42.91 116 LYS A N 1
ATOM 874 C CA . LYS A 1 116 ? 33.063 1.255 -21.692 1.00 42.91 116 LYS A CA 1
ATOM 875 C C . LYS A 1 116 ? 32.155 2.136 -22.566 1.00 42.91 116 LYS A C 1
ATOM 877 O O . LYS A 1 116 ? 32.490 2.487 -23.696 1.00 42.91 116 LYS A O 1
ATOM 882 N N . VAL A 1 117 ? 30.966 2.449 -22.063 1.00 45.78 117 VAL A N 1
ATOM 883 C CA . VAL A 1 117 ? 30.144 3.547 -22.558 1.00 45.78 117 VAL A CA 1
ATOM 884 C C . VAL A 1 117 ? 30.933 4.805 -22.226 1.00 45.78 117 VAL A C 1
ATOM 886 O O . VAL A 1 117 ? 31.350 4.990 -21.086 1.00 45.78 117 VAL A O 1
ATOM 889 N N . ALA A 1 118 ? 31.250 5.595 -23.250 1.00 45.78 118 ALA A N 1
ATOM 890 C CA . ALA A 1 118 ? 32.006 6.829 -23.104 1.00 45.78 118 ALA A CA 1
ATOM 891 C C . ALA A 1 118 ? 31.411 7.658 -21.961 1.00 45.78 118 ALA A C 1
ATOM 893 O O . ALA A 1 118 ? 30.211 7.926 -22.005 1.00 45.78 118 ALA A O 1
ATOM 894 N N . ASP A 1 119 ? 32.242 8.023 -20.974 1.00 47.81 119 ASP A N 1
ATOM 895 C CA . ASP A 1 119 ? 31.851 8.886 -19.859 1.00 47.81 119 ASP A CA 1
ATOM 896 C C . ASP A 1 119 ? 31.072 10.064 -20.438 1.00 47.81 119 ASP A C 1
ATOM 898 O O . ASP A 1 119 ? 31.650 10.879 -21.177 1.00 47.81 119 ASP A O 1
ATOM 902 N N . PRO A 1 120 ? 29.752 10.147 -20.207 1.00 53.00 120 PRO A N 1
ATOM 903 C CA . PRO A 1 120 ? 29.025 11.286 -20.694 1.00 53.00 120 PRO A CA 1
ATOM 904 C C . PRO A 1 120 ? 29.600 12.482 -19.945 1.00 53.00 120 PRO A C 1
ATOM 906 O O . PRO A 1 120 ? 29.573 12.536 -18.716 1.00 53.00 120 PRO A O 1
ATOM 909 N N . VAL A 1 121 ? 30.173 13.427 -20.694 1.00 54.19 121 VAL A N 1
ATOM 910 C CA . VAL A 1 121 ? 30.633 14.721 -20.182 1.00 54.19 121 VAL A CA 1
ATOM 911 C C . VAL A 1 121 ? 29.385 15.496 -19.768 1.00 54.19 121 VAL A C 1
ATOM 913 O O . VAL A 1 121 ? 28.892 16.378 -20.468 1.00 54.19 121 VAL A O 1
ATOM 916 N N . HIS A 1 122 ? 28.788 15.091 -18.656 1.00 56.44 122 HIS A N 1
ATOM 917 C CA . HIS A 1 122 ? 27.710 15.810 -18.029 1.00 56.44 122 HIS A CA 1
ATOM 918 C C . HIS A 1 122 ? 28.362 16.966 -17.297 1.00 56.44 122 HIS A C 1
ATOM 920 O O . HIS A 1 122 ? 29.168 16.772 -16.390 1.00 56.44 122 HIS A O 1
ATOM 926 N N . ALA A 1 123 ? 28.058 18.175 -17.766 1.00 61.28 123 ALA A N 1
ATOM 927 C CA . ALA A 1 123 ? 28.470 19.404 -17.123 1.00 61.28 123 ALA A CA 1
ATOM 928 C C . ALA A 1 123 ? 27.941 19.383 -15.685 1.00 61.28 123 ALA A C 1
ATOM 930 O O . ALA A 1 123 ? 26.775 19.694 -15.441 1.00 61.28 123 ALA A O 1
ATOM 931 N N . THR A 1 124 ? 28.785 18.962 -14.742 1.00 75.31 124 THR A N 1
ATOM 932 C CA . THR A 1 124 ? 28.513 19.080 -13.315 1.00 75.31 124 THR A CA 1
ATOM 933 C C . THR A 1 124 ? 28.269 20.550 -13.059 1.00 75.31 124 THR A C 1
ATOM 935 O O . THR A 1 124 ? 29.163 21.372 -13.275 1.00 75.31 124 THR A O 1
ATOM 938 N N . ARG A 1 125 ? 27.034 20.885 -12.682 1.00 83.62 125 ARG A N 1
ATOM 939 C CA . ARG A 1 125 ? 26.662 22.257 -12.378 1.00 83.62 125 ARG A CA 1
ATOM 940 C C . ARG A 1 125 ? 27.594 22.741 -11.276 1.00 83.62 125 ARG A C 1
ATOM 942 O O . ARG A 1 125 ? 27.718 22.094 -10.236 1.00 83.62 125 ARG A O 1
ATOM 949 N N . ASP A 1 126 ? 28.303 23.828 -11.544 1.00 90.56 126 ASP A N 1
ATOM 950 C CA . ASP A 1 126 ? 29.166 24.414 -10.535 1.00 90.56 126 ASP A CA 1
ATOM 951 C C . ASP A 1 126 ? 28.280 25.042 -9.452 1.00 90.56 126 ASP A C 1
ATOM 953 O O . ASP A 1 126 ? 27.367 25.817 -9.752 1.00 90.56 126 ASP A O 1
ATOM 957 N N . PHE A 1 127 ? 28.499 24.634 -8.202 1.00 93.88 127 PHE A N 1
ATOM 958 C CA . PHE A 1 127 ? 27.774 25.149 -7.042 1.00 93.88 127 PHE A CA 1
ATOM 959 C C . PHE A 1 127 ? 28.581 26.238 -6.324 1.00 93.88 127 PHE A C 1
ATOM 961 O O . PHE A 1 127 ? 28.138 26.741 -5.288 1.00 93.88 127 PHE A O 1
ATOM 968 N N . ASP A 1 128 ? 29.747 26.627 -6.844 1.00 91.00 128 ASP A N 1
ATOM 969 C CA . ASP A 1 128 ? 30.564 27.701 -6.290 1.00 91.00 128 ASP A CA 1
ATOM 970 C C . ASP A 1 128 ? 29.867 29.055 -6.504 1.00 91.00 128 ASP A C 1
ATOM 972 O O . ASP A 1 128 ? 29.809 29.604 -7.600 1.00 91.00 128 ASP A O 1
ATOM 976 N N . GLY A 1 129 ? 29.267 29.580 -5.430 1.00 93.19 129 GLY A N 1
ATOM 977 C CA . GLY A 1 129 ? 28.513 30.839 -5.431 1.00 93.19 129 GLY A CA 1
ATOM 978 C C . GLY A 1 129 ? 27.019 30.705 -5.129 1.00 93.19 129 GLY A C 1
ATOM 979 O O . GLY A 1 129 ? 26.375 31.718 -4.878 1.00 93.19 129 GLY A O 1
ATOM 980 N N . VAL A 1 130 ? 26.472 29.485 -5.088 1.00 96.06 130 VAL A N 1
ATOM 981 C CA . VAL A 1 130 ? 25.074 29.254 -4.682 1.00 96.06 130 VAL A CA 1
ATOM 982 C C . VAL A 1 130 ? 24.959 29.337 -3.158 1.00 96.06 130 VAL A C 1
ATOM 984 O O . VAL A 1 130 ? 25.760 28.720 -2.439 1.00 96.06 130 VAL A O 1
ATOM 987 N N . SER A 1 131 ? 23.981 30.107 -2.678 1.00 97.44 131 SER A N 1
ATOM 988 C CA . SER A 1 131 ? 23.713 30.297 -1.246 1.00 97.44 131 SER A CA 1
ATOM 989 C C . SER A 1 131 ? 23.104 29.046 -0.597 1.00 97.44 131 SER A C 1
ATOM 991 O O . SER A 1 131 ? 22.496 28.212 -1.268 1.00 97.44 131 SER A O 1
ATOM 993 N N . ASP A 1 132 ? 23.237 28.904 0.724 1.00 97.00 132 ASP A N 1
ATOM 994 C CA . ASP A 1 132 ? 22.707 27.737 1.449 1.00 97.00 132 ASP A CA 1
ATOM 995 C C . ASP A 1 132 ? 21.180 27.616 1.329 1.00 97.00 132 ASP A C 1
ATOM 997 O O . ASP A 1 132 ? 20.651 26.506 1.250 1.00 97.00 132 ASP A O 1
ATOM 1001 N N . ASP A 1 133 ? 20.467 28.742 1.268 1.00 96.88 133 ASP A N 1
ATOM 1002 C CA . ASP A 1 133 ? 19.012 28.760 1.100 1.00 96.88 133 ASP A CA 1
ATOM 1003 C C . ASP A 1 133 ? 18.598 28.330 -0.312 1.00 96.88 133 ASP A C 1
ATOM 1005 O O . ASP A 1 133 ? 17.641 27.571 -0.466 1.00 96.88 133 ASP A O 1
ATOM 1009 N N . GLU A 1 134 ? 19.357 28.718 -1.341 1.00 97.06 134 GLU A N 1
ATOM 1010 C CA . GLU A 1 134 ? 19.158 28.229 -2.709 1.00 97.06 134 GLU A CA 1
ATOM 1011 C C . GLU A 1 134 ? 19.467 26.732 -2.827 1.00 97.06 134 GLU A C 1
ATOM 1013 O O . GLU A 1 134 ? 18.727 26.014 -3.495 1.00 97.06 134 GLU A O 1
ATOM 1018 N N . LEU A 1 135 ? 20.504 26.227 -2.147 1.00 97.12 135 LEU A N 1
ATOM 1019 C CA . LEU A 1 135 ? 20.800 24.790 -2.105 1.00 97.12 135 LEU A CA 1
ATOM 1020 C C . LEU A 1 135 ? 19.677 24.009 -1.411 1.00 97.12 135 LEU A C 1
ATOM 1022 O O . LEU A 1 135 ? 19.256 22.963 -1.906 1.00 97.12 135 LEU A O 1
ATOM 1026 N N . LYS A 1 136 ? 19.143 24.519 -0.295 1.00 96.81 136 LYS A N 1
ATOM 1027 C CA . LYS A 1 136 ? 17.982 23.912 0.373 1.00 96.81 136 LYS A CA 1
ATOM 1028 C C . LYS A 1 136 ? 16.746 23.937 -0.520 1.00 96.81 136 LYS A C 1
ATOM 1030 O O . LYS A 1 136 ? 16.057 22.922 -0.606 1.00 96.81 136 LYS A O 1
ATOM 1035 N N . ALA A 1 137 ? 16.482 25.053 -1.201 1.00 96.31 137 ALA A N 1
ATOM 1036 C CA . ALA A 1 137 ? 15.374 25.174 -2.144 1.00 96.31 137 ALA A CA 1
AT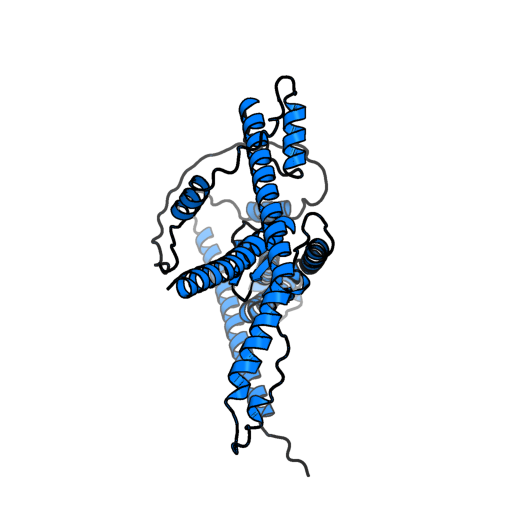OM 1037 C C . ALA A 1 137 ? 15.522 24.190 -3.312 1.00 96.31 137 ALA A C 1
ATOM 1039 O O . ALA A 1 137 ? 14.565 23.501 -3.647 1.00 96.31 137 ALA A O 1
ATOM 1040 N N . LEU A 1 138 ? 16.727 24.052 -3.867 1.00 96.19 138 LEU A N 1
ATOM 1041 C CA . LEU A 1 138 ? 17.018 23.136 -4.969 1.00 96.19 138 LEU A CA 1
ATOM 1042 C C . LEU A 1 138 ? 16.890 21.670 -4.538 1.00 96.19 138 LEU A C 1
ATOM 1044 O O . LEU A 1 138 ? 16.290 20.869 -5.252 1.00 96.19 138 LEU A O 1
ATOM 1048 N N . LEU A 1 139 ? 17.389 21.310 -3.351 1.00 95.75 139 LEU A N 1
ATOM 1049 C CA . LEU A 1 139 ? 17.215 19.965 -2.799 1.00 95.75 139 LEU A CA 1
ATOM 1050 C C . LEU A 1 139 ? 15.740 19.670 -2.488 1.00 95.75 139 LEU A C 1
ATOM 1052 O O . LEU A 1 139 ? 15.281 18.553 -2.726 1.00 95.75 139 LEU A O 1
ATOM 1056 N N . SER A 1 140 ? 15.003 20.663 -1.979 1.00 95.38 140 SER A N 1
ATOM 1057 C CA . SER A 1 140 ? 13.558 20.579 -1.754 1.00 95.38 140 SER A CA 1
ATOM 1058 C C . SER A 1 140 ? 12.817 20.328 -3.061 1.00 95.38 140 SER A C 1
ATOM 1060 O O . SER A 1 140 ? 12.055 19.372 -3.146 1.00 95.38 140 SER A O 1
ATOM 1062 N N . ASP A 1 141 ? 13.090 21.124 -4.093 1.00 94.56 141 ASP A N 1
ATOM 1063 C CA . ASP A 1 141 ? 12.460 21.013 -5.409 1.00 94.56 141 ASP A CA 1
ATOM 1064 C C . ASP A 1 141 ? 12.731 19.636 -6.035 1.00 94.56 141 ASP A C 1
ATOM 1066 O O . ASP A 1 141 ? 11.797 18.897 -6.357 1.00 94.56 141 ASP A O 1
ATOM 1070 N N . LYS A 1 142 ? 14.001 19.202 -6.051 1.00 92.69 142 LYS A N 1
ATOM 1071 C CA . LYS A 1 142 ? 14.393 17.872 -6.549 1.00 92.69 142 LYS A CA 1
ATOM 1072 C C . LYS A 1 142 ? 13.735 16.719 -5.787 1.00 92.69 142 LYS A C 1
ATOM 1074 O O . LYS A 1 142 ? 13.344 15.720 -6.384 1.00 92.69 142 LYS A O 1
ATOM 1079 N N . LYS A 1 143 ? 13.566 16.840 -4.467 1.00 91.88 143 LYS A N 1
ATOM 1080 C CA . LYS A 1 143 ? 12.881 15.831 -3.636 1.00 91.88 143 LYS A CA 1
ATOM 1081 C C . LYS A 1 143 ? 11.384 16.112 -3.447 1.00 91.88 143 LYS A C 1
ATOM 1083 O O . LYS A 1 143 ? 10.775 15.536 -2.544 1.00 91.88 143 LYS A O 1
ATOM 1088 N N . LYS A 1 144 ? 10.772 16.968 -4.279 1.00 89.12 144 LYS A N 1
ATOM 1089 C CA . LYS A 1 144 ? 9.331 17.293 -4.252 1.00 89.12 144 LYS A CA 1
ATOM 1090 C C . LYS A 1 144 ? 8.836 17.720 -2.856 1.00 89.12 144 LYS A C 1
ATOM 1092 O O . LYS A 1 144 ? 7.779 17.292 -2.397 1.00 89.12 144 LYS A O 1
ATOM 1097 N N . GLY A 1 145 ? 9.632 18.514 -2.146 1.00 84.50 145 GLY A N 1
ATOM 1098 C CA . GLY A 1 145 ? 9.353 19.023 -0.800 1.00 84.50 145 GLY A CA 1
ATOM 1099 C C . GLY A 1 145 ? 9.640 18.048 0.348 1.00 84.50 145 GLY A C 1
ATOM 1100 O O . GLY A 1 145 ? 9.467 18.410 1.508 1.00 84.50 145 GLY A O 1
ATOM 1101 N N . GLN A 1 146 ? 10.087 16.818 0.073 1.00 81.00 146 GLN A N 1
ATOM 1102 C CA . GLN A 1 146 ? 10.261 15.776 1.093 1.00 81.00 146 GLN A CA 1
ATOM 1103 C C . GLN A 1 146 ? 11.702 15.697 1.615 1.00 81.00 146 GLN A C 1
ATOM 1105 O O . GLN A 1 146 ? 12.393 14.688 1.447 1.00 81.00 146 GLN A O 1
ATOM 1110 N N . VAL A 1 147 ? 12.179 16.765 2.262 1.00 90.50 147 VAL A N 1
ATOM 1111 C CA . VAL A 1 147 ? 13.550 16.828 2.798 1.00 90.50 147 VAL A CA 1
ATOM 1112 C C . VAL A 1 147 ? 13.539 17.211 4.268 1.00 90.50 147 VAL A C 1
ATOM 1114 O O . VAL A 1 147 ? 13.104 18.295 4.638 1.00 90.50 147 VAL A O 1
ATOM 1117 N N . ASN A 1 148 ? 14.076 16.337 5.119 1.00 92.62 148 ASN A N 1
ATOM 1118 C CA . ASN A 1 148 ? 14.367 16.701 6.500 1.00 92.62 148 ASN A CA 1
ATOM 1119 C C . ASN A 1 148 ? 15.746 17.374 6.569 1.00 92.62 148 ASN A C 1
ATOM 1121 O O . ASN A 1 148 ? 16.776 16.697 6.580 1.00 92.62 148 ASN A O 1
ATOM 1125 N N . PHE A 1 149 ? 15.758 18.708 6.616 1.00 95.56 149 PHE A N 1
ATOM 1126 C CA . PHE A 1 149 ? 16.991 19.498 6.633 1.00 95.56 149 PHE A CA 1
ATOM 1127 C C . PHE A 1 149 ? 17.844 19.305 7.893 1.00 95.56 149 PHE A C 1
ATOM 1129 O O . PHE A 1 149 ? 19.031 19.608 7.861 1.00 95.56 149 PHE A O 1
ATOM 1136 N N . LYS A 1 150 ? 17.291 18.733 8.974 1.00 95.06 150 LYS A N 1
ATOM 1137 C CA . LYS A 1 150 ? 18.028 18.485 10.228 1.00 95.06 150 LYS A CA 1
ATOM 1138 C C . LYS A 1 150 ? 19.217 17.529 10.057 1.00 95.06 150 LYS A C 1
ATOM 1140 O O . LYS A 1 150 ? 20.099 17.505 10.910 1.00 95.06 150 LYS A O 1
ATOM 1145 N N . HIS A 1 151 ? 19.241 16.739 8.981 1.00 93.25 151 HIS A N 1
ATOM 1146 C CA . HIS A 1 151 ? 20.323 15.794 8.695 1.00 93.25 151 HIS A CA 1
ATOM 1147 C C . HIS A 1 151 ? 21.514 16.402 7.941 1.00 93.25 151 HIS A C 1
ATOM 1149 O O . HIS A 1 151 ? 22.540 15.736 7.847 1.00 93.25 151 HIS A O 1
ATOM 1155 N N . TYR A 1 152 ? 21.404 17.632 7.431 1.00 96.00 152 TYR A N 1
ATOM 1156 C CA . TYR A 1 152 ? 22.474 18.290 6.678 1.00 96.00 152 TYR A CA 1
ATOM 1157 C C . TYR A 1 152 ? 23.008 19.447 7.516 1.00 96.00 152 TYR A C 1
ATOM 1159 O O . TYR A 1 152 ? 22.323 20.456 7.688 1.00 96.00 152 TYR A O 1
ATOM 1167 N N . LYS A 1 153 ? 24.196 19.265 8.102 1.00 95.50 153 LYS A N 1
ATOM 1168 C CA . LYS A 1 153 ? 24.786 20.258 9.011 1.00 95.50 153 LYS A CA 1
ATOM 1169 C C . LYS A 1 153 ? 25.541 21.328 8.240 1.00 95.50 153 LYS A C 1
ATOM 1171 O O . LYS A 1 153 ? 25.431 22.503 8.575 1.00 95.50 153 LYS A O 1
ATOM 1176 N N . ASP A 1 154 ? 26.232 20.908 7.184 1.00 97.19 154 ASP A N 1
ATOM 1177 C CA . ASP A 1 154 ? 27.143 21.763 6.440 1.00 97.19 154 ASP A CA 1
ATOM 1178 C C . ASP A 1 154 ? 26.697 21.950 4.983 1.00 97.19 154 ASP A C 1
ATOM 1180 O O . ASP A 1 154 ? 26.047 21.092 4.377 1.00 97.19 154 ASP A O 1
ATOM 1184 N N . ARG A 1 155 ? 27.124 23.062 4.370 1.00 96.62 155 ARG A N 1
ATOM 1185 C CA . ARG A 1 155 ? 26.948 23.338 2.932 1.00 96.62 155 ARG A CA 1
ATOM 1186 C C . ARG A 1 155 ? 27.463 22.193 2.056 1.00 96.62 155 ARG A C 1
ATOM 1188 O O . ARG A 1 155 ? 26.856 21.856 1.041 1.00 96.62 155 ARG A O 1
ATOM 1195 N N . ALA A 1 156 ? 28.569 21.572 2.465 1.00 96.50 156 ALA A N 1
ATOM 1196 C CA . ALA A 1 156 ? 29.153 20.429 1.771 1.00 96.50 156 ALA A CA 1
ATOM 1197 C C . ALA A 1 156 ? 28.209 19.212 1.747 1.00 96.50 156 ALA A C 1
ATOM 1199 O O . ALA A 1 156 ? 28.111 18.550 0.713 1.00 96.50 156 ALA A O 1
ATOM 1200 N N . ASP A 1 157 ? 27.467 18.959 2.833 1.00 96.69 157 ASP A N 1
ATOM 1201 C CA . ASP A 1 157 ? 26.494 17.862 2.903 1.00 96.69 157 ASP A CA 1
ATOM 1202 C C . ASP A 1 157 ? 25.318 18.102 1.951 1.00 96.69 157 ASP A C 1
ATOM 1204 O O . ASP A 1 157 ? 24.872 17.176 1.274 1.00 96.69 157 ASP A O 1
ATOM 1208 N N . LEU A 1 158 ? 24.839 19.350 1.858 1.00 96.75 158 LEU A N 1
ATOM 1209 C CA . LEU A 1 158 ? 23.782 19.734 0.917 1.00 96.75 158 LEU A CA 1
ATOM 1210 C C . LEU A 1 158 ? 24.230 19.541 -0.534 1.00 96.75 158 LEU A C 1
ATOM 1212 O O . LEU A 1 158 ? 23.507 18.927 -1.316 1.00 96.75 158 LEU A O 1
ATOM 1216 N N . ILE A 1 159 ? 25.432 20.009 -0.889 1.00 96.31 159 ILE A N 1
ATOM 1217 C CA . ILE A 1 159 ? 25.986 19.839 -2.241 1.00 96.31 159 ILE A CA 1
ATOM 1218 C C . ILE A 1 159 ? 26.141 18.353 -2.570 1.00 96.31 159 ILE A C 1
ATOM 1220 O O . ILE A 1 159 ? 25.748 17.922 -3.653 1.00 96.31 159 ILE A O 1
ATOM 1224 N N . LYS A 1 160 ? 26.667 17.551 -1.636 1.00 96.00 160 LYS A N 1
ATOM 1225 C CA . LYS A 1 160 ? 26.798 16.101 -1.816 1.00 96.00 160 LYS A CA 1
ATOM 1226 C C . LYS A 1 160 ? 25.438 15.441 -2.044 1.00 96.00 160 LYS A C 1
ATOM 1228 O O . LYS A 1 160 ? 25.302 14.644 -2.966 1.00 96.00 160 LYS A O 1
ATOM 1233 N N . ALA A 1 161 ? 24.429 15.802 -1.253 1.00 95.75 161 ALA A N 1
ATOM 1234 C CA . ALA A 1 161 ? 23.081 15.261 -1.385 1.00 95.75 161 ALA A CA 1
ATOM 1235 C C . ALA A 1 161 ? 22.411 15.652 -2.709 1.00 95.75 161 ALA A C 1
ATOM 1237 O O . ALA A 1 161 ? 21.714 14.833 -3.302 1.00 95.75 161 ALA A O 1
ATOM 1238 N N . ILE A 1 162 ? 22.621 16.884 -3.183 1.00 95.81 162 ILE A N 1
ATOM 1239 C CA . ILE A 1 162 ? 22.129 17.337 -4.491 1.00 95.81 162 ILE A CA 1
ATOM 1240 C C . ILE A 1 162 ? 22.800 16.541 -5.610 1.00 95.81 162 ILE A C 1
ATOM 1242 O O . ILE A 1 162 ? 22.093 16.025 -6.470 1.00 95.81 162 ILE A O 1
ATOM 1246 N N . ARG A 1 163 ? 24.130 16.384 -5.571 1.00 95.00 163 ARG A N 1
ATOM 1247 C CA . ARG A 1 163 ? 24.874 15.594 -6.565 1.00 95.00 163 ARG A CA 1
ATOM 1248 C C . ARG A 1 163 ? 24.425 14.140 -6.592 1.00 95.00 163 ARG A C 1
ATOM 1250 O O . ARG A 1 163 ? 24.186 13.613 -7.665 1.00 95.00 163 ARG A O 1
ATOM 1257 N N . GLU A 1 164 ? 24.215 13.523 -5.431 1.00 94.69 164 GLU A N 1
ATOM 1258 C CA . GLU A 1 164 ? 23.705 12.150 -5.352 1.00 94.69 164 GLU A CA 1
ATOM 1259 C C . GLU A 1 164 ? 22.304 12.021 -5.980 1.00 94.69 164 GLU A C 1
ATOM 1261 O O . GLU A 1 164 ? 21.993 11.022 -6.626 1.00 94.69 164 GLU A O 1
ATOM 1266 N N . VAL A 1 165 ? 21.440 13.030 -5.813 1.00 93.44 165 VAL A N 1
ATOM 1267 C CA . VAL A 1 165 ? 20.128 13.052 -6.477 1.00 93.44 165 VAL A CA 1
ATOM 1268 C C . VAL A 1 165 ? 20.280 13.259 -7.986 1.00 93.44 165 VAL A C 1
ATOM 1270 O O . VAL A 1 165 ? 19.625 12.554 -8.745 1.00 93.44 165 VAL A O 1
ATOM 1273 N N . GLU A 1 166 ? 21.156 14.163 -8.432 1.00 93.50 166 GLU A N 1
ATOM 1274 C CA . GLU A 1 166 ? 21.432 14.395 -9.858 1.00 93.50 166 GLU A CA 1
ATOM 1275 C C . GLU A 1 166 ? 22.019 13.156 -10.544 1.00 93.50 166 GLU A C 1
ATOM 1277 O O . GLU A 1 166 ? 21.569 12.788 -11.626 1.00 93.50 166 GLU A O 1
ATOM 1282 N N . GLU A 1 167 ? 22.961 12.463 -9.907 1.00 92.69 167 GLU A N 1
ATOM 1283 C CA . GLU A 1 167 ? 23.529 11.205 -10.399 1.00 92.69 167 GLU A CA 1
ATOM 1284 C C . GLU A 1 167 ? 22.451 10.124 -10.534 1.00 92.69 167 GLU A C 1
ATOM 1286 O O . GLU A 1 167 ? 22.375 9.454 -11.565 1.00 92.69 167 GLU A O 1
ATOM 1291 N N . LYS A 1 168 ? 21.558 9.997 -9.542 1.00 88.94 168 LYS A N 1
ATOM 1292 C CA . LYS A 1 168 ? 20.421 9.064 -9.610 1.00 88.94 168 LYS A CA 1
ATOM 1293 C C . LYS A 1 168 ? 19.438 9.429 -10.721 1.00 88.94 168 LYS A C 1
ATOM 1295 O O . LYS A 1 168 ? 18.979 8.537 -11.430 1.00 88.94 168 LYS A O 1
ATOM 1300 N N . GLU A 1 169 ? 19.130 10.712 -10.905 1.00 88.62 169 GLU A N 1
ATOM 1301 C CA . GLU A 1 169 ? 18.267 11.192 -11.992 1.00 88.62 169 GLU A CA 1
ATOM 1302 C C . GLU A 1 169 ? 18.883 10.908 -13.370 1.00 88.62 169 GLU A C 1
ATOM 1304 O O . GLU A 1 169 ? 18.182 10.460 -14.280 1.00 88.62 169 GLU A O 1
ATOM 1309 N N . ILE A 1 170 ? 20.193 11.124 -13.525 1.00 89.19 170 ILE A N 1
ATOM 1310 C CA . ILE A 1 170 ? 20.933 10.835 -14.760 1.00 89.19 170 ILE A CA 1
ATOM 1311 C C . ILE A 1 170 ? 20.939 9.331 -15.039 1.00 89.19 170 ILE A C 1
ATOM 1313 O O . ILE A 1 170 ? 20.585 8.927 -16.146 1.00 89.19 170 ILE A O 1
ATOM 1317 N N . ALA A 1 171 ? 21.276 8.503 -14.048 1.00 86.00 171 ALA A N 1
ATOM 1318 C CA . ALA A 1 171 ? 21.269 7.048 -14.184 1.00 86.00 171 ALA A CA 1
ATOM 1319 C C . ALA A 1 171 ? 19.871 6.526 -14.549 1.00 86.00 171 ALA A C 1
ATOM 1321 O O . ALA A 1 171 ? 19.719 5.712 -15.458 1.00 86.00 171 ALA A O 1
ATOM 1322 N N . GLN A 1 172 ? 18.826 7.055 -13.907 1.00 82.62 172 GLN A N 1
ATOM 1323 C CA . GLN A 1 172 ? 17.443 6.700 -14.209 1.00 82.62 172 GLN A CA 1
ATOM 1324 C C . GLN A 1 172 ? 17.031 7.134 -15.621 1.00 82.62 172 GLN A C 1
ATOM 1326 O O . GLN A 1 172 ? 16.306 6.407 -16.302 1.00 82.62 172 GLN A O 1
ATOM 1331 N N . LYS A 1 173 ? 17.479 8.307 -16.081 1.00 86.25 173 LYS A N 1
ATOM 1332 C CA . LYS A 1 173 ? 17.231 8.770 -17.448 1.00 86.25 173 LYS A CA 1
ATOM 1333 C C . LYS A 1 173 ? 17.941 7.884 -18.472 1.00 86.25 173 LYS A C 1
ATOM 1335 O O . LYS A 1 173 ? 17.292 7.445 -19.414 1.00 86.25 173 LYS A O 1
ATOM 1340 N N . ALA A 1 174 ? 19.217 7.569 -18.254 1.00 85.44 174 ALA A N 1
ATOM 1341 C CA . ALA A 1 174 ? 19.983 6.676 -19.120 1.00 85.44 174 ALA A CA 1
ATOM 1342 C C . ALA A 1 174 ? 19.328 5.289 -19.213 1.00 85.44 174 ALA A C 1
ATOM 1344 O O . ALA A 1 174 ? 19.122 4.782 -20.313 1.00 85.44 174 ALA A O 1
ATOM 1345 N N . PHE A 1 175 ? 18.896 4.733 -18.077 1.00 81.31 175 PHE A N 1
ATOM 1346 C CA . PHE A 1 175 ? 18.145 3.480 -18.038 1.00 81.31 175 PHE A CA 1
ATOM 1347 C C . PHE A 1 175 ? 16.842 3.562 -18.845 1.00 81.31 175 PHE A C 1
ATOM 1349 O O . PHE A 1 175 ? 16.524 2.660 -19.614 1.00 81.31 175 PHE A O 1
ATOM 1356 N N . ARG A 1 176 ? 16.082 4.657 -18.724 1.00 77.75 176 ARG A N 1
ATOM 1357 C CA . ARG A 1 176 ? 14.847 4.859 -19.503 1.00 77.75 176 ARG A CA 1
ATOM 1358 C C . ARG A 1 176 ? 15.107 4.984 -21.001 1.00 77.75 176 ARG A C 1
ATOM 1360 O O . ARG A 1 176 ? 14.318 4.466 -21.788 1.00 77.75 176 ARG A O 1
ATOM 1367 N N . ASP A 1 177 ? 16.192 5.643 -21.388 1.00 83.12 177 ASP A N 1
ATOM 1368 C CA . ASP A 1 177 ? 16.595 5.774 -22.787 1.00 83.12 177 ASP A CA 1
ATOM 1369 C C . ASP A 1 177 ? 17.016 4.411 -23.367 1.00 83.12 177 ASP A C 1
ATOM 1371 O O . ASP A 1 177 ? 16.602 4.059 -24.475 1.00 83.12 177 ASP A O 1
ATOM 1375 N N . GLU A 1 178 ? 17.750 3.600 -22.599 1.00 79.81 178 GLU A N 1
ATOM 1376 C CA . GLU A 1 178 ? 18.106 2.221 -22.957 1.00 79.81 178 GLU A CA 1
ATOM 1377 C C . GLU A 1 178 ? 16.862 1.337 -23.099 1.00 79.81 178 GLU A C 1
ATOM 1379 O O . GLU A 1 178 ? 16.685 0.650 -24.105 1.00 79.81 178 GLU A O 1
ATOM 1384 N N . VAL A 1 179 ? 15.942 1.424 -22.141 1.00 74.00 179 VAL A N 1
ATOM 1385 C CA . VAL A 1 179 ? 14.638 0.756 -22.174 1.00 74.00 179 VAL A CA 1
ATOM 1386 C C . VAL A 1 179 ? 13.827 1.159 -23.407 1.00 74.00 179 VAL A C 1
ATOM 1388 O O . VAL A 1 179 ? 13.232 0.303 -24.064 1.00 74.00 179 VAL A O 1
ATOM 1391 N N . ALA A 1 180 ? 13.794 2.447 -23.748 1.00 77.31 180 ALA A N 1
ATOM 1392 C CA . ALA A 1 180 ? 13.087 2.934 -24.925 1.00 77.31 180 ALA A CA 1
ATOM 1393 C C . ALA A 1 180 ? 13.741 2.438 -26.224 1.00 77.31 180 ALA A C 1
ATOM 1395 O O . ALA A 1 180 ? 13.032 2.093 -27.172 1.00 77.31 180 ALA A O 1
ATOM 1396 N N . ALA A 1 181 ? 15.073 2.367 -26.274 1.00 78.88 181 ALA A N 1
ATOM 1397 C CA . ALA A 1 181 ? 15.806 1.801 -27.403 1.00 78.88 181 ALA A CA 1
ATOM 1398 C C . ALA A 1 181 ? 15.533 0.297 -27.555 1.00 78.88 181 ALA A C 1
ATOM 1400 O O . ALA A 1 181 ? 15.221 -0.160 -28.655 1.00 78.88 181 ALA A O 1
ATOM 1401 N N . ALA A 1 182 ? 15.559 -0.450 -26.450 1.00 73.94 182 ALA A N 1
ATOM 1402 C CA . ALA A 1 182 ? 15.223 -1.866 -26.408 1.00 73.94 182 ALA A CA 1
ATOM 1403 C C . ALA A 1 182 ? 13.774 -2.108 -26.872 1.00 73.94 182 ALA A C 1
ATOM 1405 O O . ALA A 1 182 ? 13.539 -2.948 -27.740 1.00 73.94 182 ALA A O 1
ATOM 1406 N N . ALA A 1 183 ? 12.818 -1.305 -26.390 1.00 73.69 183 ALA A N 1
ATOM 1407 C CA . ALA A 1 183 ? 11.416 -1.349 -26.812 1.00 73.69 183 ALA A CA 1
ATOM 1408 C C . ALA A 1 183 ? 11.229 -1.116 -28.315 1.00 73.69 183 ALA A C 1
ATOM 1410 O O . ALA A 1 183 ? 10.488 -1.859 -28.958 1.00 73.69 183 ALA A O 1
ATOM 1411 N N . ARG A 1 184 ? 11.925 -0.127 -28.891 1.00 79.06 184 ARG A N 1
ATOM 1412 C CA . ARG A 1 184 ? 11.902 0.119 -30.343 1.00 79.06 184 ARG A CA 1
ATOM 1413 C C . ARG A 1 184 ? 12.489 -1.054 -31.118 1.00 79.06 184 ARG A C 1
ATOM 1415 O O . ARG A 1 184 ? 11.849 -1.534 -32.047 1.00 79.06 184 ARG A O 1
ATOM 1422 N N . TRP A 1 185 ? 13.647 -1.559 -30.690 1.00 81.75 185 TRP A N 1
ATOM 1423 C CA . TRP A 1 185 ? 14.273 -2.725 -31.309 1.00 81.75 185 TRP A CA 1
ATOM 1424 C C . TRP A 1 185 ? 13.348 -3.945 -31.275 1.00 81.75 185 TRP A C 1
ATOM 1426 O O . TRP A 1 185 ? 13.200 -4.639 -32.279 1.00 81.75 185 TRP A O 1
ATOM 1436 N N . PHE A 1 186 ? 12.674 -4.193 -30.150 1.00 72.25 186 PHE A N 1
ATOM 1437 C CA . PHE A 1 186 ? 11.720 -5.289 -30.038 1.00 72.25 186 PHE A CA 1
ATOM 1438 C C . PHE A 1 186 ? 10.530 -5.095 -30.976 1.00 72.25 186 PHE A C 1
ATOM 1440 O O . PHE A 1 186 ? 10.179 -6.039 -31.675 1.00 72.25 186 PHE A O 1
ATOM 1447 N N . ALA A 1 187 ? 9.948 -3.894 -31.040 1.00 73.75 187 ALA A N 1
ATOM 1448 C CA . ALA A 1 187 ? 8.832 -3.594 -31.935 1.00 73.75 187 ALA A CA 1
ATOM 1449 C C . ALA A 1 187 ? 9.200 -3.803 -33.417 1.00 73.75 187 ALA A C 1
ATOM 1451 O O . ALA A 1 187 ? 8.443 -4.438 -34.149 1.00 73.75 187 ALA A O 1
ATOM 1452 N N . GLU A 1 188 ? 10.384 -3.350 -33.841 1.00 81.56 188 GLU A N 1
ATOM 1453 C CA . GLU A 1 188 ? 10.903 -3.561 -35.201 1.00 81.56 188 GLU A CA 1
ATOM 1454 C C . GLU A 1 188 ? 11.165 -5.049 -35.483 1.00 81.56 188 GLU A C 1
ATOM 1456 O O . GLU A 1 188 ? 10.764 -5.585 -36.516 1.00 81.56 188 GLU A O 1
ATOM 1461 N N . THR A 1 189 ? 11.770 -5.760 -34.528 1.00 80.69 189 THR A N 1
ATOM 1462 C CA . THR A 1 189 ? 12.124 -7.181 -34.687 1.00 80.69 189 THR A CA 1
ATOM 1463 C C . THR A 1 189 ? 10.909 -8.108 -34.523 1.00 80.69 189 THR A C 1
ATOM 1465 O O . THR A 1 189 ? 10.945 -9.276 -34.920 1.00 80.69 189 THR A O 1
ATOM 1468 N N . GLN A 1 190 ? 9.805 -7.632 -33.941 1.00 77.69 190 GLN A N 1
ATOM 1469 C CA . GLN A 1 190 ? 8.610 -8.435 -33.681 1.00 77.69 190 GLN A CA 1
ATOM 1470 C C . GLN A 1 190 ? 7.933 -8.892 -34.977 1.00 77.69 190 GLN A C 1
ATOM 1472 O O . GLN A 1 190 ? 7.473 -10.037 -35.046 1.00 77.69 190 GLN A O 1
ATOM 1477 N N . GLU A 1 191 ? 7.898 -8.049 -36.013 1.00 77.50 191 GLU A N 1
ATOM 1478 C CA . GLU A 1 191 ? 7.367 -8.430 -37.327 1.00 77.50 191 GLU A CA 1
ATOM 1479 C C . GLU A 1 191 ? 8.207 -9.539 -37.968 1.00 77.50 191 GLU A C 1
ATOM 1481 O O . GLU A 1 191 ? 7.655 -10.554 -38.405 1.00 77.50 191 GLU A O 1
ATOM 1486 N N . ASP A 1 192 ? 9.533 -9.419 -37.912 1.00 79.81 192 ASP A N 1
ATOM 1487 C CA . ASP A 1 192 ? 10.463 -10.432 -38.412 1.00 79.81 192 ASP A CA 1
ATOM 1488 C C . ASP A 1 192 ? 10.346 -11.748 -37.640 1.00 79.81 192 ASP A C 1
ATOM 1490 O O . ASP A 1 192 ? 10.297 -12.828 -38.234 1.00 79.81 192 ASP A O 1
ATOM 1494 N N . LEU A 1 193 ? 10.231 -11.692 -36.310 1.00 76.12 193 LEU A N 1
ATOM 1495 C CA . LEU A 1 193 ? 10.015 -12.877 -35.477 1.00 76.12 193 LEU A CA 1
ATOM 1496 C C . LEU A 1 193 ? 8.676 -13.549 -35.791 1.00 76.12 193 LEU A C 1
ATOM 1498 O O . LEU A 1 193 ? 8.598 -14.783 -35.846 1.00 76.12 193 LEU A O 1
ATOM 1502 N N . ASN A 1 194 ? 7.623 -12.766 -36.022 1.00 75.69 194 ASN A N 1
ATOM 1503 C CA . ASN A 1 194 ? 6.319 -13.276 -36.433 1.00 75.69 194 ASN A CA 1
ATOM 1504 C C . ASN A 1 194 ? 6.383 -13.905 -37.830 1.00 75.69 194 ASN A C 1
ATOM 1506 O O . ASN A 1 194 ? 5.852 -15.005 -38.025 1.00 75.69 194 ASN A O 1
ATOM 1510 N N . TYR A 1 195 ? 7.090 -13.276 -38.771 1.00 80.06 195 TYR A N 1
ATOM 1511 C CA . TYR A 1 195 ? 7.323 -13.808 -40.109 1.00 80.06 195 TYR A CA 1
ATOM 1512 C C . TYR A 1 195 ? 8.119 -15.118 -40.066 1.00 80.06 195 TYR A C 1
ATOM 1514 O O . TYR A 1 195 ? 7.691 -16.122 -40.641 1.00 80.06 195 TYR A O 1
ATOM 1522 N N . GLN A 1 196 ? 9.219 -15.172 -39.310 1.00 78.38 196 GLN A N 1
ATOM 1523 C CA . GLN A 1 196 ? 10.021 -16.384 -39.118 1.00 78.38 196 GLN A CA 1
ATOM 1524 C C . GLN A 1 196 ? 9.213 -17.506 -38.454 1.00 78.38 196 GLN A C 1
ATOM 1526 O O . GLN A 1 196 ? 9.275 -18.658 -38.893 1.00 78.38 196 GLN A O 1
ATOM 1531 N N . ARG A 1 197 ? 8.400 -17.197 -37.432 1.00 79.12 197 ARG A N 1
ATOM 1532 C CA . ARG A 1 197 ? 7.487 -18.173 -36.808 1.00 79.12 197 ARG A CA 1
ATOM 1533 C C . ARG A 1 197 ? 6.451 -18.686 -37.808 1.00 79.12 197 ARG A C 1
ATOM 1535 O O . ARG A 1 197 ? 6.189 -19.890 -37.839 1.00 79.12 197 ARG A O 1
ATOM 1542 N N . ALA A 1 198 ? 5.878 -17.814 -38.637 1.00 77.62 198 ALA A N 1
ATOM 1543 C CA . ALA A 1 198 ? 4.933 -18.203 -39.680 1.00 77.62 198 ALA A CA 1
ATOM 1544 C C . ALA A 1 198 ? 5.598 -19.084 -40.755 1.00 77.62 198 ALA A C 1
ATOM 1546 O O . ALA A 1 198 ? 5.040 -20.117 -41.134 1.00 77.62 198 ALA A O 1
ATOM 1547 N N . ALA A 1 199 ? 6.812 -18.742 -41.191 1.00 78.62 199 ALA A N 1
ATOM 1548 C CA . ALA A 1 199 ? 7.596 -19.527 -42.143 1.00 78.62 199 ALA A CA 1
ATOM 1549 C C . ALA A 1 199 ? 7.965 -20.913 -41.582 1.00 78.62 199 ALA A C 1
ATOM 1551 O O . ALA A 1 199 ? 7.739 -21.927 -42.243 1.00 78.62 199 ALA A O 1
ATOM 1552 N N . ALA A 1 200 ? 8.425 -20.988 -40.329 1.00 78.81 200 ALA A N 1
ATOM 1553 C CA . ALA A 1 200 ? 8.727 -22.250 -39.651 1.00 78.81 200 ALA A CA 1
ATOM 1554 C C . ALA A 1 200 ? 7.483 -23.142 -39.463 1.00 78.81 200 ALA A C 1
ATOM 1556 O O . ALA A 1 200 ? 7.569 -24.372 -39.503 1.00 78.81 200 ALA A O 1
ATOM 1557 N N . ARG A 1 201 ? 6.297 -22.545 -39.281 1.00 76.81 201 ARG A N 1
ATOM 1558 C CA . ARG A 1 201 ? 5.027 -23.290 -39.259 1.00 76.81 201 ARG A CA 1
ATOM 1559 C C . ARG A 1 201 ? 4.677 -23.857 -40.636 1.00 76.81 201 ARG A C 1
ATOM 1561 O O . ARG A 1 201 ? 4.219 -24.995 -40.706 1.00 76.81 201 ARG A O 1
ATOM 1568 N N . ARG A 1 202 ? 4.936 -23.122 -41.725 1.00 74.94 202 ARG A N 1
ATOM 1569 C CA . ARG A 1 202 ? 4.723 -23.618 -43.100 1.00 74.94 202 ARG A CA 1
ATOM 1570 C C . ARG A 1 202 ? 5.625 -24.811 -43.422 1.00 74.94 202 ARG A C 1
ATOM 1572 O O . ARG A 1 202 ? 5.149 -25.792 -43.990 1.00 74.94 202 ARG A O 1
ATOM 1579 N N . THR A 1 203 ? 6.891 -24.779 -43.008 1.00 73.06 203 THR A N 1
ATOM 1580 C CA . THR A 1 203 ? 7.819 -25.898 -43.246 1.00 73.06 203 THR A CA 1
ATOM 1581 C C . THR A 1 203 ? 7.463 -27.137 -42.420 1.00 73.06 203 THR A C 1
ATOM 1583 O O . THR A 1 203 ? 7.512 -28.246 -42.949 1.00 73.06 203 THR A O 1
ATOM 1586 N N . LYS A 1 204 ? 7.011 -26.977 -41.166 1.00 70.00 204 LYS A N 1
ATOM 1587 C CA . LYS A 1 204 ? 6.530 -28.104 -40.340 1.00 70.00 204 LYS A CA 1
ATOM 1588 C C . LYS A 1 204 ? 5.177 -28.665 -40.801 1.00 70.00 204 LYS A C 1
ATOM 1590 O O . LYS A 1 204 ? 4.994 -29.879 -40.778 1.00 70.00 204 LYS A O 1
ATOM 1595 N N . GLY A 1 205 ? 4.252 -27.817 -41.257 1.00 59.62 205 GLY A N 1
ATOM 1596 C CA . GLY A 1 205 ? 2.930 -28.235 -41.748 1.00 59.62 205 GLY A CA 1
ATOM 1597 C C . GLY A 1 205 ? 2.965 -28.988 -43.085 1.00 59.62 205 GLY A C 1
ATOM 1598 O O . GLY A 1 205 ? 2.105 -29.823 -43.344 1.00 59.62 205 GLY A O 1
ATOM 1599 N N . SER A 1 206 ? 3.996 -28.762 -43.904 1.00 57.75 206 SER A N 1
ATOM 1600 C CA . SER A 1 206 ? 4.197 -29.441 -45.194 1.00 57.75 206 SER A CA 1
ATOM 1601 C C . SER A 1 206 ? 4.428 -30.959 -45.073 1.00 57.75 206 SER A C 1
ATOM 1603 O O . SER A 1 206 ? 4.148 -31.709 -46.009 1.00 57.75 206 SER A O 1
ATOM 1605 N N . ARG A 1 207 ? 4.878 -31.453 -43.907 1.00 56.66 207 ARG A N 1
ATOM 1606 C CA . ARG A 1 207 ? 5.171 -32.883 -43.696 1.00 56.66 207 ARG A CA 1
ATOM 1607 C C . ARG A 1 207 ? 3.960 -33.717 -43.253 1.00 56.66 207 ARG A C 1
ATOM 1609 O O . ARG A 1 207 ? 4.102 -34.921 -43.067 1.00 56.66 207 ARG A O 1
ATOM 1616 N N . ILE A 1 208 ? 2.776 -33.110 -43.114 1.00 57.00 208 ILE A N 1
ATOM 1617 C CA . ILE A 1 208 ? 1.521 -33.801 -42.777 1.00 57.00 208 ILE A CA 1
ATOM 1618 C C . ILE A 1 208 ? 0.659 -33.934 -44.048 1.00 57.00 208 ILE A C 1
ATOM 1620 O O . ILE A 1 208 ? -0.331 -33.238 -44.245 1.00 57.00 208 ILE A O 1
ATOM 1624 N N . LYS A 1 209 ? 1.063 -34.838 -44.942 1.00 54.69 209 LYS A N 1
ATOM 1625 C CA . LYS A 1 209 ? 0.225 -35.486 -45.973 1.00 54.69 209 LYS A CA 1
ATOM 1626 C C . LYS A 1 209 ? 0.334 -36.985 -45.657 1.00 54.69 209 LYS A C 1
ATOM 1628 O O . LYS A 1 209 ? 1.456 -37.451 -45.529 1.00 54.69 209 LYS A O 1
ATOM 1633 N N . HIS A 1 210 ? -0.683 -37.816 -45.444 1.00 48.12 210 HIS A N 1
ATOM 1634 C CA . HIS A 1 210 ? -2.100 -37.865 -45.803 1.00 48.12 210 HIS A CA 1
ATOM 1635 C C . HIS A 1 210 ? -2.840 -38.716 -44.730 1.00 48.12 210 HIS A C 1
ATOM 1637 O O . HIS A 1 210 ? -2.229 -39.603 -44.141 1.00 48.12 210 HIS A O 1
ATOM 1643 N N . ASN A 1 211 ? -4.152 -38.502 -44.549 1.00 55.44 211 ASN A N 1
ATOM 1644 C CA . ASN A 1 211 ? -5.148 -39.409 -43.920 1.00 55.44 211 ASN A CA 1
ATOM 1645 C C . ASN A 1 211 ? -5.362 -39.453 -42.390 1.00 55.44 211 ASN A C 1
ATOM 1647 O O . ASN A 1 211 ? -6.136 -40.289 -41.933 1.00 55.44 211 ASN A O 1
ATOM 1651 N N . GLY A 1 212 ? -4.807 -38.544 -41.589 1.00 55.09 212 GLY A N 1
ATOM 1652 C CA . GLY A 1 212 ? -5.216 -38.416 -40.181 1.00 55.09 212 GLY A CA 1
ATOM 1653 C C . GLY A 1 212 ? -6.246 -37.305 -39.995 1.00 55.09 212 GLY A C 1
ATOM 1654 O O . GLY A 1 212 ? -5.903 -36.143 -40.203 1.00 55.09 212 GLY A O 1
ATOM 1655 N N . GLU A 1 213 ? -7.481 -37.628 -39.602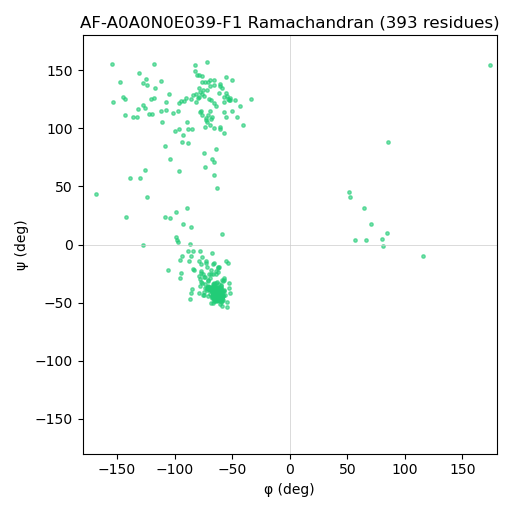 1.00 53.25 213 GLU A N 1
ATOM 1656 C CA . GLU A 1 213 ? -8.437 -36.639 -39.088 1.00 53.25 213 GLU A CA 1
ATOM 1657 C C . GLU A 1 213 ? -7.758 -35.802 -37.997 1.00 53.25 213 GLU A C 1
ATOM 1659 O O . GLU A 1 213 ? -7.354 -36.324 -36.958 1.00 53.25 213 GLU A O 1
ATOM 1664 N N . VAL A 1 214 ? -7.583 -34.501 -38.239 1.00 57.38 214 VAL A N 1
ATOM 1665 C CA . VAL A 1 214 ? -7.033 -33.594 -37.228 1.00 57.38 214 VAL A CA 1
ATOM 1666 C C . VAL A 1 214 ? -8.093 -33.462 -36.131 1.00 57.38 214 VAL A C 1
ATOM 1668 O O . VAL A 1 214 ? -9.174 -32.934 -36.412 1.00 57.38 214 VAL A O 1
ATOM 1671 N N . PRO A 1 215 ? -7.833 -33.932 -34.898 1.00 61.81 215 PRO A N 1
ATOM 1672 C CA . PRO A 1 215 ? -8.834 -33.919 -33.844 1.00 61.81 215 PRO A CA 1
ATOM 1673 C C . PRO A 1 215 ? -9.267 -32.480 -33.557 1.00 61.81 215 PRO A C 1
ATOM 1675 O O . PRO A 1 215 ? -8.442 -31.569 -33.452 1.00 61.81 215 PRO A O 1
ATOM 1678 N N . ALA A 1 216 ? -10.578 -32.274 -33.404 1.00 58.66 216 ALA A N 1
ATOM 1679 C CA . ALA A 1 216 ? -11.195 -30.964 -33.179 1.00 58.66 216 ALA A CA 1
ATOM 1680 C C . ALA A 1 216 ? -10.630 -30.203 -31.957 1.00 58.66 216 ALA A C 1
ATOM 1682 O O . ALA A 1 216 ? -10.812 -28.993 -31.845 1.00 58.66 216 ALA A O 1
ATOM 1683 N N . SER A 1 217 ? -9.882 -30.874 -31.075 1.00 55.41 217 SER A N 1
ATOM 1684 C CA . SER A 1 217 ? -9.153 -30.271 -29.955 1.00 55.41 217 SER A CA 1
ATOM 1685 C C . SER A 1 217 ? -7.964 -29.387 -30.367 1.00 55.41 217 SER A C 1
ATOM 1687 O O . SER A 1 217 ? -7.597 -28.502 -29.597 1.00 55.41 217 SER A O 1
ATOM 1689 N N . LEU A 1 218 ? -7.398 -29.556 -31.571 1.00 55.03 218 LEU A N 1
ATOM 1690 C CA . LEU A 1 218 ? -6.317 -28.707 -32.111 1.00 55.03 218 LEU A CA 1
ATOM 1691 C C . LEU A 1 218 ? -6.830 -27.469 -32.870 1.00 55.03 218 LEU A C 1
ATOM 1693 O O . LEU A 1 218 ? -6.044 -26.597 -33.229 1.00 55.03 218 LEU A O 1
ATOM 1697 N N . ARG A 1 219 ? -8.150 -27.352 -33.069 1.00 49.53 219 ARG A N 1
ATOM 1698 C CA . ARG A 1 219 ? -8.831 -26.156 -33.602 1.00 49.53 219 ARG A CA 1
ATOM 1699 C C . ARG A 1 219 ? -9.175 -25.127 -32.519 1.00 49.53 219 ARG A C 1
ATOM 1701 O O . ARG A 1 219 ? -9.987 -24.234 -32.751 1.00 49.53 219 ARG A O 1
ATOM 1708 N N . ARG A 1 220 ? -8.581 -25.239 -31.327 1.00 45.50 220 ARG A N 1
ATOM 1709 C CA . ARG A 1 220 ? -8.723 -24.223 -30.284 1.00 45.50 220 ARG A CA 1
ATOM 1710 C C . ARG A 1 220 ? -7.994 -22.973 -30.776 1.00 45.50 220 ARG A C 1
ATOM 1712 O O . ARG A 1 220 ? -6.775 -22.995 -30.920 1.00 45.50 220 ARG A O 1
ATOM 1719 N N . GLY A 1 221 ? -8.772 -21.950 -31.132 1.00 44.91 221 GLY A N 1
ATOM 1720 C CA . GLY A 1 221 ? -8.293 -20.698 -31.700 1.00 44.91 221 GLY A CA 1
ATOM 1721 C C . GLY A 1 221 ? -7.064 -20.209 -30.951 1.00 44.91 221 GLY A C 1
ATOM 1722 O O . GLY A 1 221 ? -7.117 -19.974 -29.746 1.00 44.91 221 GLY A O 1
ATOM 1723 N N . HIS A 1 222 ? -5.954 -20.096 -31.678 1.00 46.66 222 HIS A N 1
ATOM 1724 C CA . HIS A 1 222 ? -4.828 -19.279 -31.268 1.00 46.66 222 HIS A CA 1
ATOM 1725 C C . HIS A 1 222 ? -5.338 -17.840 -31.255 1.00 46.66 222 HIS A C 1
ATOM 1727 O O . HIS A 1 222 ? -5.174 -17.101 -32.224 1.00 46.66 222 HIS A O 1
ATOM 1733 N N . HIS A 1 223 ? -6.003 -17.460 -30.166 1.00 44.12 223 HIS A N 1
ATOM 1734 C CA . HIS A 1 223 ? -5.946 -16.081 -29.755 1.00 44.12 223 HIS A CA 1
ATOM 1735 C C . HIS A 1 223 ? -4.461 -15.736 -29.684 1.00 44.12 223 HIS A C 1
ATOM 1737 O O . HIS A 1 223 ? -3.656 -16.436 -29.063 1.00 44.12 223 HIS A O 1
ATOM 1743 N N . THR A 1 224 ? -4.099 -14.681 -30.389 1.00 50.62 224 THR A N 1
ATOM 1744 C CA . THR A 1 224 ? -2.896 -13.882 -30.194 1.00 50.62 224 THR A CA 1
ATOM 1745 C C . THR A 1 224 ? -2.941 -13.211 -28.815 1.00 50.62 224 THR A C 1
ATOM 1747 O O . THR A 1 224 ? -2.739 -12.008 -28.700 1.00 50.62 224 THR A O 1
ATOM 1750 N N . ASP A 1 225 ? -3.240 -13.994 -27.777 1.00 53.97 225 ASP A N 1
ATOM 1751 C CA . ASP A 1 225 ? -3.086 -13.655 -26.374 1.00 53.97 225 ASP A CA 1
ATOM 1752 C C . ASP A 1 225 ? -1.584 -13.736 -26.110 1.00 53.97 225 ASP A C 1
ATOM 1754 O O . ASP A 1 225 ? -1.055 -14.745 -25.635 1.00 53.97 225 ASP A O 1
ATOM 1758 N N . ALA A 1 226 ? -0.857 -12.694 -26.514 1.00 54.81 226 ALA A N 1
ATOM 1759 C CA . ALA A 1 226 ? 0.422 -12.421 -25.881 1.00 54.81 226 ALA A CA 1
ATOM 1760 C C . ALA A 1 226 ? 0.184 -12.426 -24.359 1.00 54.81 226 ALA A C 1
ATOM 1762 O O . ALA A 1 226 ? -0.891 -11.992 -23.929 1.00 54.81 226 ALA A O 1
ATOM 1763 N N . PRO A 1 227 ? 1.114 -12.964 -23.549 1.00 56.34 227 PRO A N 1
ATOM 1764 C CA . PRO A 1 227 ? 0.951 -12.964 -22.105 1.00 56.34 227 PRO A CA 1
ATOM 1765 C C . PRO A 1 227 ? 0.866 -11.509 -21.648 1.00 56.34 227 PRO A C 1
ATOM 1767 O O . PRO A 1 227 ? 1.872 -10.813 -21.576 1.00 56.34 227 PRO A O 1
ATOM 1770 N N . ALA A 1 228 ? -0.357 -11.033 -21.426 1.00 74.81 228 ALA A N 1
ATOM 1771 C CA . ALA A 1 228 ? -0.567 -9.712 -20.887 1.00 74.81 228 ALA A CA 1
ATOM 1772 C C . ALA A 1 228 ? -0.173 -9.794 -19.415 1.00 74.81 228 ALA A C 1
ATOM 1774 O O . ALA A 1 228 ? -0.873 -10.457 -18.640 1.00 74.81 228 ALA A O 1
ATOM 1775 N N . HIS A 1 229 ? 0.951 -9.181 -19.052 1.00 87.88 229 HIS A N 1
ATOM 1776 C CA . HIS A 1 229 ? 1.393 -9.111 -17.668 1.00 87.88 229 HIS A CA 1
ATOM 1777 C C . HIS A 1 229 ? 0.244 -8.569 -16.819 1.00 87.88 229 HIS A C 1
ATOM 1779 O O . HIS A 1 229 ? -0.331 -7.511 -17.100 1.00 87.88 229 HIS A O 1
ATOM 1785 N N . LYS A 1 230 ? -0.148 -9.316 -15.793 1.00 92.69 230 LYS A N 1
ATOM 1786 C CA . LYS A 1 230 ? -1.258 -8.938 -14.929 1.00 92.69 230 LYS A CA 1
ATOM 1787 C C . LYS A 1 230 ? -0.718 -8.082 -13.795 1.00 92.69 230 LYS A C 1
ATOM 1789 O O . LYS A 1 230 ? -0.133 -8.597 -12.844 1.00 92.69 230 LYS A O 1
ATOM 1794 N N . LEU A 1 231 ? -0.976 -6.780 -13.866 1.00 94.62 231 LEU A N 1
ATOM 1795 C CA . LEU A 1 231 ? -0.690 -5.855 -12.778 1.00 94.62 231 LEU A CA 1
ATOM 1796 C C . LEU A 1 231 ? -1.896 -5.806 -11.836 1.00 94.62 231 LEU A C 1
ATOM 1798 O O . LEU A 1 231 ? -2.883 -5.130 -12.124 1.00 94.62 231 LEU A O 1
ATOM 1802 N N . ARG A 1 232 ? -1.848 -6.534 -10.717 1.00 96.50 232 ARG A N 1
ATOM 1803 C CA . ARG A 1 232 ? -2.907 -6.500 -9.697 1.00 96.50 232 ARG A CA 1
ATOM 1804 C C . ARG A 1 232 ? -2.536 -5.523 -8.587 1.00 96.50 232 ARG A C 1
ATOM 1806 O O . ARG A 1 232 ? -1.532 -5.710 -7.911 1.00 96.50 232 ARG A O 1
ATOM 1813 N N . VAL A 1 233 ? -3.376 -4.522 -8.354 1.00 97.19 233 VAL A N 1
ATOM 1814 C CA . VAL A 1 233 ? -3.225 -3.568 -7.250 1.00 97.19 233 VAL A CA 1
ATOM 1815 C C . VAL A 1 233 ? -4.286 -3.859 -6.197 1.00 97.19 233 VAL A C 1
ATOM 1817 O O . VAL A 1 233 ? -5.477 -3.713 -6.465 1.00 97.19 233 VAL A O 1
ATOM 1820 N N . LEU A 1 234 ? -3.855 -4.267 -5.003 1.00 97.31 234 LEU A N 1
ATOM 1821 C CA . LEU A 1 234 ? -4.722 -4.411 -3.840 1.00 97.31 234 LEU A CA 1
ATOM 1822 C C . LEU A 1 234 ? -4.716 -3.109 -3.042 1.00 97.31 234 LEU A C 1
ATOM 1824 O O . LEU A 1 234 ? -3.655 -2.661 -2.612 1.00 97.31 234 LEU A O 1
ATOM 1828 N N . TYR A 1 235 ? -5.882 -2.508 -2.809 1.00 96.62 235 TYR A N 1
ATOM 1829 C CA . TYR A 1 235 ? -5.986 -1.238 -2.083 1.00 96.62 235 TYR A CA 1
ATOM 1830 C C . TYR A 1 235 ? -7.030 -1.278 -0.968 1.00 96.62 235 TYR A C 1
ATOM 1832 O O . TYR A 1 235 ? -8.073 -1.924 -1.065 1.00 96.62 235 TYR A O 1
ATOM 1840 N N . SER A 1 236 ? -6.785 -0.535 0.108 1.00 94.44 236 SER A N 1
ATOM 1841 C CA . SER A 1 236 ? -7.769 -0.370 1.178 1.00 94.44 236 SER A CA 1
ATOM 1842 C C . SER A 1 236 ? -8.935 0.525 0.756 1.00 94.44 236 SER A C 1
ATOM 1844 O O . SER A 1 236 ? -8.810 1.750 0.671 1.00 94.44 236 SER A O 1
ATOM 1846 N N . ALA A 1 237 ? -10.101 -0.082 0.530 1.00 92.06 237 ALA A N 1
ATOM 1847 C CA . ALA A 1 237 ? -11.329 0.655 0.233 1.00 92.06 237 ALA A CA 1
ATOM 1848 C C . ALA A 1 237 ? -11.774 1.538 1.415 1.00 92.06 237 ALA A C 1
ATOM 1850 O O . ALA A 1 237 ? -12.241 2.655 1.209 1.00 92.06 237 ALA A O 1
ATOM 1851 N N . ALA A 1 238 ? -11.564 1.078 2.655 1.00 87.00 238 ALA A N 1
ATOM 1852 C CA . ALA A 1 238 ? -11.973 1.790 3.868 1.00 87.00 238 ALA A CA 1
ATOM 1853 C C . ALA A 1 238 ? -11.249 3.135 4.068 1.00 87.00 238 ALA A C 1
ATOM 1855 O O . ALA A 1 238 ? -11.785 4.028 4.717 1.00 87.00 238 ALA A O 1
ATOM 1856 N N . ARG A 1 239 ? -10.040 3.282 3.509 1.00 86.75 239 ARG A N 1
ATOM 1857 C CA . ARG A 1 239 ? -9.204 4.494 3.596 1.00 86.75 239 ARG A CA 1
ATOM 1858 C C . ARG A 1 239 ? -9.300 5.396 2.362 1.00 86.75 239 ARG A C 1
ATOM 1860 O O . ARG A 1 239 ? -8.525 6.339 2.239 1.00 86.75 239 ARG A O 1
ATOM 1867 N N . GLY A 1 240 ? -10.199 5.097 1.422 1.00 90.50 240 GLY A N 1
ATOM 1868 C CA . GLY A 1 240 ? -10.331 5.874 0.187 1.00 90.50 240 GLY A CA 1
ATOM 1869 C C . GLY A 1 240 ? -9.160 5.699 -0.788 1.00 90.50 240 GLY A C 1
ATOM 1870 O O . GLY A 1 240 ? -9.002 6.490 -1.713 1.00 90.50 240 GLY A O 1
ATOM 1871 N N . HIS A 1 241 ? -8.335 4.652 -0.646 1.00 94.38 241 HIS A N 1
ATOM 1872 C CA . HIS A 1 241 ? -7.219 4.413 -1.572 1.00 94.38 241 HIS A CA 1
ATOM 1873 C C . HIS A 1 241 ? -7.663 4.028 -2.994 1.00 94.38 241 HIS A C 1
ATOM 1875 O O . HIS A 1 241 ? -6.827 3.990 -3.894 1.00 94.38 241 HIS A O 1
ATOM 1881 N N . GLY A 1 242 ? -8.962 3.808 -3.225 1.00 95.06 242 GLY A N 1
ATOM 1882 C CA . GLY A 1 242 ? -9.515 3.622 -4.567 1.00 95.06 242 GLY A CA 1
ATOM 1883 C C . GLY A 1 242 ? -9.260 4.824 -5.483 1.00 95.06 242 GLY A C 1
ATOM 1884 O O . GLY A 1 242 ? -8.848 4.640 -6.624 1.00 95.06 242 GLY A O 1
ATOM 1885 N N . GLU A 1 243 ? -9.389 6.053 -4.974 1.00 95.56 243 GLU A N 1
ATOM 1886 C CA . GLU A 1 243 ? -9.091 7.265 -5.755 1.00 95.56 243 GLU A CA 1
ATOM 1887 C C . GLU A 1 243 ? -7.603 7.341 -6.120 1.00 95.56 243 GLU A C 1
ATOM 1889 O O . GLU A 1 243 ? -7.236 7.659 -7.251 1.00 95.56 243 GLU A O 1
ATOM 1894 N N . ARG A 1 244 ? -6.729 6.959 -5.183 1.00 94.56 244 ARG A N 1
ATOM 1895 C CA . ARG A 1 244 ? -5.279 6.898 -5.413 1.00 94.56 244 ARG A CA 1
ATOM 1896 C C . ARG A 1 244 ? -4.907 5.845 -6.447 1.00 94.56 244 ARG A C 1
ATOM 1898 O O . ARG A 1 244 ? -4.042 6.110 -7.271 1.00 94.56 244 ARG A O 1
ATOM 1905 N N . PHE A 1 245 ? -5.580 4.696 -6.450 1.00 96.31 245 PHE A N 1
ATOM 1906 C CA . PHE A 1 245 ? -5.435 3.709 -7.516 1.00 96.31 245 PHE A CA 1
ATOM 1907 C C . PHE A 1 245 ? -5.842 4.299 -8.873 1.00 96.31 245 PHE A C 1
ATOM 1909 O O . PHE A 1 245 ? -5.077 4.192 -9.825 1.00 96.31 245 PHE A O 1
ATOM 1916 N N . THR A 1 246 ? -6.987 4.984 -8.968 1.00 96.12 246 THR A N 1
ATOM 1917 C CA . THR A 1 246 ? -7.402 5.599 -10.243 1.00 96.12 246 THR A CA 1
ATOM 1918 C C . THR A 1 246 ? -6.436 6.682 -10.722 1.00 96.12 246 THR A C 1
ATOM 1920 O O . THR A 1 246 ? -6.156 6.759 -11.915 1.00 96.12 246 THR A O 1
ATOM 1923 N N . ALA A 1 247 ? -5.875 7.473 -9.801 1.00 95.31 247 ALA A N 1
ATOM 1924 C CA . ALA A 1 247 ? -4.838 8.450 -10.113 1.00 95.31 247 ALA A CA 1
ATOM 1925 C C . ALA A 1 247 ? -3.551 7.767 -10.594 1.00 95.31 247 ALA A C 1
ATOM 1927 O O . ALA A 1 247 ? -3.005 8.164 -11.613 1.00 95.31 247 ALA A O 1
ATOM 1928 N N . LEU A 1 248 ? -3.120 6.692 -9.925 1.00 94.62 248 LEU A N 1
ATOM 1929 C CA . LEU A 1 248 ? -1.958 5.901 -10.329 1.00 94.62 248 LEU A CA 1
ATOM 1930 C C . LEU A 1 248 ? -2.124 5.334 -11.745 1.00 94.62 248 LEU A C 1
ATOM 1932 O O . LEU A 1 248 ? -1.208 5.446 -12.551 1.00 94.62 248 LEU A O 1
ATOM 1936 N N . VAL A 1 249 ? -3.285 4.753 -12.059 1.00 94.06 249 VAL A N 1
ATOM 1937 C CA . VAL A 1 249 ? -3.582 4.223 -13.401 1.00 94.06 249 VAL A CA 1
ATOM 1938 C C . VAL A 1 249 ? -3.547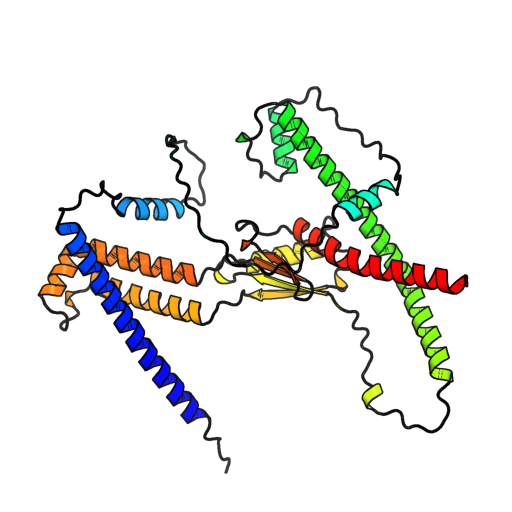 5.337 -14.439 1.00 94.06 249 VAL A C 1
ATOM 1940 O O . VAL A 1 249 ? -2.859 5.212 -15.448 1.00 94.06 249 VAL A O 1
ATOM 1943 N N . LYS A 1 250 ? -4.212 6.461 -14.155 1.00 94.81 250 LYS A N 1
ATOM 1944 C CA . LYS A 1 250 ? -4.210 7.624 -15.040 1.00 94.81 250 LYS A CA 1
ATOM 1945 C C . LYS A 1 250 ? -2.796 8.153 -15.268 1.00 94.81 250 LYS A C 1
ATOM 1947 O O . LYS A 1 250 ? -2.457 8.487 -16.399 1.00 94.81 250 LYS A O 1
ATOM 1952 N N . ASP A 1 251 ? -1.968 8.218 -14.233 1.00 92.88 251 ASP A N 1
ATOM 1953 C CA . ASP A 1 251 ? -0.588 8.685 -14.344 1.00 92.88 251 ASP A CA 1
ATOM 1954 C C . ASP A 1 251 ? 0.266 7.721 -15.176 1.00 92.88 251 ASP A C 1
ATOM 1956 O O . ASP A 1 251 ? 1.047 8.173 -16.008 1.00 92.88 251 ASP A O 1
ATOM 1960 N N . LEU A 1 252 ? 0.095 6.406 -15.001 1.00 90.56 252 LEU A N 1
ATOM 1961 C CA . LEU A 1 252 ? 0.789 5.394 -15.803 1.00 90.56 252 LEU A CA 1
ATOM 1962 C C . LEU A 1 252 ? 0.380 5.450 -17.285 1.00 90.56 252 LEU A C 1
ATOM 1964 O O . LEU A 1 252 ? 1.227 5.263 -18.156 1.00 90.56 252 LEU A O 1
ATOM 1968 N N . GLU A 1 253 ? -0.893 5.734 -17.572 1.00 89.88 253 GLU A N 1
ATOM 1969 C CA . GLU A 1 253 ? -1.435 5.822 -18.935 1.00 89.88 253 GLU A CA 1
ATOM 1970 C C . GLU A 1 253 ? -1.110 7.146 -19.646 1.00 89.88 253 GLU A C 1
ATOM 1972 O O . GLU A 1 253 ? -0.815 7.155 -20.842 1.00 89.88 253 GLU A O 1
ATOM 1977 N N . SER A 1 254 ? -1.195 8.273 -18.932 1.00 88.19 254 SER A N 1
ATOM 1978 C CA . SER A 1 254 ? -1.187 9.615 -19.536 1.00 88.19 254 SER A CA 1
ATOM 1979 C C . SER A 1 254 ? 0.111 10.398 -19.357 1.00 88.19 254 SER A C 1
ATOM 1981 O O . SER A 1 254 ? 0.371 11.312 -20.140 1.00 88.19 254 SER A O 1
ATOM 1983 N N . SER A 1 255 ? 0.934 10.074 -18.356 1.00 84.00 255 SER A N 1
ATOM 1984 C CA . SER A 1 255 ? 2.144 10.848 -18.085 1.00 84.00 255 SER A CA 1
ATOM 1985 C C . SER A 1 255 ? 3.241 10.509 -19.088 1.00 84.00 255 SER A C 1
ATOM 1987 O O . SER A 1 255 ? 3.784 9.408 -19.087 1.00 84.00 255 SER A O 1
ATOM 1989 N N . GLU A 1 256 ? 3.624 11.479 -19.916 1.00 77.56 256 GLU A N 1
ATOM 1990 C CA . GLU A 1 256 ? 4.726 11.352 -20.879 1.00 77.56 256 GLU A CA 1
ATOM 1991 C C . GLU A 1 256 ? 6.059 11.005 -20.191 1.00 77.56 256 GLU A C 1
ATOM 1993 O O . GLU A 1 256 ? 6.862 10.247 -20.728 1.00 77.56 256 GLU A O 1
ATOM 1998 N N . ALA A 1 257 ? 6.249 11.467 -18.950 1.00 73.25 257 ALA A N 1
ATOM 1999 C CA . ALA A 1 257 ? 7.423 11.162 -18.135 1.00 73.25 257 ALA A CA 1
ATOM 2000 C C . ALA A 1 257 ? 7.453 9.719 -17.592 1.00 73.25 257 ALA A C 1
ATOM 2002 O O . ALA A 1 257 ? 8.492 9.278 -17.098 1.00 73.25 257 ALA A O 1
ATOM 2003 N N . VAL A 1 258 ? 6.327 8.998 -17.621 1.00 74.44 258 VAL A N 1
ATOM 2004 C CA . VAL A 1 258 ? 6.160 7.667 -16.999 1.00 74.44 258 VAL A CA 1
ATOM 2005 C C . VAL A 1 258 ? 5.605 6.633 -17.991 1.00 74.44 258 VAL A C 1
ATOM 2007 O O . VAL A 1 258 ? 5.459 5.462 -17.641 1.00 74.44 258 VAL A O 1
ATOM 2010 N N . LYS A 1 259 ? 5.335 7.045 -19.236 1.00 75.56 259 LYS A N 1
ATOM 2011 C CA . LYS A 1 259 ? 4.685 6.240 -20.267 1.00 75.56 259 LYS A CA 1
ATOM 2012 C C . LYS A 1 259 ? 5.441 4.932 -20.484 1.00 75.56 259 LYS A C 1
ATOM 2014 O O . LYS A 1 259 ? 6.544 4.918 -21.029 1.00 75.56 259 LYS A O 1
ATOM 2019 N N . LEU A 1 260 ? 4.826 3.827 -20.069 1.00 74.81 260 LEU A N 1
ATOM 2020 C CA . LEU A 1 260 ? 5.361 2.497 -20.332 1.00 74.81 260 LEU A CA 1
ATOM 2021 C C . LEU A 1 260 ? 5.252 2.243 -21.844 1.00 74.81 260 LEU A C 1
ATOM 2023 O O . LEU A 1 260 ? 4.148 2.334 -22.388 1.00 74.81 260 LEU A O 1
ATOM 2027 N N . PRO A 1 261 ? 6.356 1.918 -22.543 1.00 67.31 261 PRO A N 1
ATOM 2028 C CA . PRO A 1 261 ? 6.339 1.747 -23.995 1.00 67.31 261 PRO A CA 1
ATOM 2029 C C . PRO A 1 261 ? 5.421 0.604 -24.462 1.00 67.31 261 PRO A C 1
ATOM 2031 O O . PRO A 1 261 ? 4.983 0.619 -25.604 1.00 67.31 261 PRO A O 1
ATOM 2034 N N . ASN A 1 262 ? 5.069 -0.326 -23.565 1.00 71.94 262 ASN A N 1
ATOM 2035 C CA . ASN A 1 262 ? 4.214 -1.483 -23.836 1.00 71.94 262 ASN A CA 1
ATOM 2036 C C . ASN A 1 262 ? 3.002 -1.542 -22.896 1.00 71.94 262 ASN A C 1
ATOM 2038 O O . ASN A 1 262 ? 2.666 -2.611 -22.395 1.00 71.94 262 ASN A O 1
ATOM 2042 N N . LEU A 1 263 ? 2.358 -0.408 -22.607 1.00 76.44 263 LEU A N 1
ATOM 2043 C CA . LEU A 1 263 ? 1.224 -0.384 -21.674 1.00 76.44 263 LEU A CA 1
ATOM 2044 C C . LEU A 1 263 ? 0.066 -1.301 -22.123 1.00 76.44 263 LEU A C 1
ATOM 2046 O O . LEU A 1 263 ? -0.566 -1.934 -21.284 1.00 76.44 263 LEU A O 1
ATOM 2050 N N . ASP A 1 264 ? -0.111 -1.478 -23.436 1.00 81.25 264 ASP A N 1
ATOM 2051 C CA . ASP A 1 264 ? -1.086 -2.405 -24.035 1.00 81.25 264 ASP A CA 1
ATOM 2052 C C . ASP A 1 264 ? -0.823 -3.882 -23.685 1.00 81.25 264 ASP A C 1
ATOM 2054 O O . ASP A 1 264 ? -1.720 -4.722 -23.775 1.00 81.25 264 ASP A O 1
ATOM 2058 N N . ALA A 1 265 ? 0.404 -4.213 -23.265 1.00 80.75 265 ALA A N 1
ATOM 2059 C CA . ALA A 1 265 ? 0.771 -5.542 -22.792 1.00 80.75 265 ALA A CA 1
ATOM 2060 C C . ALA A 1 265 ? 0.425 -5.765 -21.311 1.00 80.75 265 ALA A C 1
ATOM 2062 O O . ALA A 1 265 ? 0.579 -6.881 -20.823 1.00 80.75 265 ALA A O 1
ATOM 2063 N N . PHE A 1 266 ? -0.044 -4.749 -20.579 1.00 87.31 266 PHE A N 1
ATOM 2064 C CA . PHE A 1 266 ? -0.408 -4.887 -19.172 1.00 87.31 266 PHE A CA 1
ATOM 2065 C C . PHE A 1 266 ? -1.919 -4.907 -18.988 1.00 87.31 266 PHE A C 1
ATOM 2067 O O . PHE A 1 266 ? -2.647 -4.008 -19.404 1.00 87.31 266 PHE A O 1
ATOM 2074 N N . ARG A 1 267 ? -2.402 -5.908 -18.254 1.00 92.00 267 ARG A N 1
ATOM 2075 C CA . ARG A 1 267 ? -3.769 -5.915 -17.742 1.00 92.00 267 ARG A CA 1
ATOM 2076 C C . ARG A 1 267 ? -3.762 -5.406 -16.308 1.00 92.00 267 ARG A C 1
ATOM 2078 O O . ARG A 1 267 ? -3.484 -6.170 -15.382 1.00 92.00 267 ARG A O 1
ATOM 2085 N N . ILE A 1 268 ? -4.096 -4.132 -16.128 1.00 93.75 268 ILE A N 1
ATOM 2086 C CA . ILE A 1 268 ? -4.174 -3.509 -14.805 1.00 93.75 268 ILE A CA 1
ATOM 2087 C C . ILE A 1 268 ? -5.519 -3.848 -14.154 1.00 93.75 268 ILE A C 1
ATOM 2089 O O . ILE A 1 268 ? -6.584 -3.580 -14.707 1.00 93.75 268 ILE A O 1
ATOM 2093 N N . VAL A 1 269 ? -5.479 -4.467 -12.975 1.00 95.56 269 VAL A N 1
ATOM 2094 C CA . VAL A 1 269 ? -6.660 -4.875 -12.207 1.00 95.56 269 VAL A CA 1
ATOM 2095 C C . VAL A 1 269 ? -6.559 -4.297 -10.800 1.00 95.56 269 VAL A C 1
ATOM 2097 O O . VAL A 1 269 ? -5.648 -4.637 -10.051 1.00 95.56 269 VAL A O 1
ATOM 2100 N N . GLY A 1 270 ? -7.501 -3.431 -10.430 1.00 96.56 270 GLY A N 1
ATOM 2101 C CA . GLY A 1 270 ? -7.633 -2.927 -9.063 1.00 96.56 270 GLY A CA 1
ATOM 2102 C C . GLY A 1 270 ? -8.632 -3.763 -8.273 1.00 96.56 270 GLY A C 1
ATOM 2103 O O . GLY A 1 270 ? -9.792 -3.861 -8.668 1.00 96.56 270 GLY A O 1
ATOM 2104 N N . GLU A 1 271 ? -8.210 -4.324 -7.144 1.00 96.75 271 GLU A N 1
ATOM 2105 C CA . GLU A 1 271 ? -9.066 -5.101 -6.244 1.00 96.75 271 GLU A CA 1
ATOM 2106 C C . GLU A 1 271 ? -9.004 -4.522 -4.818 1.00 96.75 271 GLU A C 1
ATOM 2108 O O . GLU A 1 271 ? -7.947 -4.067 -4.371 1.00 96.75 271 GLU A O 1
ATOM 2113 N N . PRO A 1 272 ? -10.121 -4.506 -4.071 1.00 95.25 272 PRO A N 1
ATOM 2114 C CA . PRO A 1 272 ? -10.081 -4.123 -2.669 1.00 95.25 272 PRO A CA 1
ATOM 2115 C C . PRO A 1 272 ? -9.280 -5.159 -1.874 1.00 95.25 272 PRO A C 1
ATOM 2117 O O . PRO A 1 272 ? -9.389 -6.362 -2.112 1.00 95.25 272 PRO A O 1
ATOM 2120 N N . TYR A 1 273 ? -8.492 -4.691 -0.908 1.00 94.31 273 TYR A N 1
ATOM 2121 C CA . TYR A 1 273 ? -7.686 -5.562 -0.062 1.00 94.31 273 TYR A CA 1
ATOM 2122 C C . TYR A 1 273 ? -8.581 -6.591 0.646 1.00 94.31 273 TYR A C 1
ATOM 2124 O O . TYR A 1 273 ? -9.559 -6.189 1.290 1.00 94.31 273 TYR A O 1
ATOM 2132 N N . PRO A 1 274 ? -8.286 -7.900 0.549 1.00 92.06 274 PRO A N 1
ATOM 2133 C CA . PRO A 1 274 ? -9.116 -8.917 1.168 1.00 92.06 274 PRO A CA 1
ATOM 2134 C C . PRO A 1 274 ? -9.003 -8.797 2.688 1.00 92.06 274 PRO A C 1
ATOM 2136 O O . PRO A 1 274 ? -7.968 -9.083 3.288 1.00 92.06 274 PRO A O 1
ATOM 2139 N N . ILE A 1 275 ? -10.082 -8.355 3.328 1.00 90.06 275 ILE A N 1
ATOM 2140 C CA . ILE A 1 275 ? -10.185 -8.368 4.785 1.00 90.06 275 ILE A CA 1
ATOM 2141 C C . ILE A 1 275 ? -10.592 -9.783 5.189 1.00 90.06 275 ILE A C 1
ATOM 2143 O O . ILE A 1 275 ? -11.545 -10.343 4.643 1.00 90.06 275 ILE A O 1
ATOM 2147 N N . SER A 1 276 ? -9.868 -10.373 6.141 1.00 88.62 276 SER A N 1
ATOM 2148 C CA . SER A 1 276 ? -10.221 -11.699 6.639 1.00 88.62 276 SER A CA 1
ATOM 2149 C C . SER A 1 276 ? -11.625 -11.666 7.261 1.00 88.62 276 SER A C 1
ATOM 2151 O O . SER A 1 276 ? -11.980 -10.734 7.989 1.00 88.62 276 SER A O 1
ATOM 2153 N N . ASN A 1 277 ? -12.437 -12.693 6.996 1.00 90.69 277 ASN A N 1
ATOM 2154 C CA . ASN A 1 277 ? -13.775 -12.799 7.591 1.00 90.69 277 ASN A CA 1
ATOM 2155 C C . ASN A 1 277 ? -13.715 -12.780 9.129 1.00 90.69 277 ASN A C 1
ATOM 2157 O O . ASN A 1 277 ? -14.646 -12.315 9.781 1.00 90.69 277 ASN A O 1
ATOM 2161 N N . GLU A 1 278 ? -12.611 -13.256 9.705 1.00 89.25 278 GLU A N 1
ATOM 2162 C CA . GLU A 1 278 ? -12.361 -13.249 11.145 1.00 89.25 278 GLU A CA 1
ATOM 2163 C C . GLU A 1 278 ? -12.189 -11.826 11.681 1.00 89.25 278 GLU A C 1
ATOM 2165 O O . GLU A 1 278 ? -12.844 -11.467 12.658 1.00 89.25 278 GLU A O 1
ATOM 2170 N N . SER A 1 279 ? -11.393 -10.989 11.008 1.00 88.81 279 SER A N 1
ATOM 2171 C CA . SER A 1 279 ? -11.228 -9.572 11.359 1.00 88.81 279 SER A CA 1
ATOM 2172 C C . SER A 1 279 ? -12.554 -8.819 11.270 1.00 88.81 279 SER A C 1
ATOM 2174 O O . SER A 1 279 ? -12.868 -8.023 12.154 1.00 88.81 279 SER A O 1
ATOM 2176 N N . VAL A 1 280 ? -13.370 -9.110 10.249 1.00 91.25 280 VAL A N 1
ATOM 2177 C CA . VAL A 1 280 ? -14.704 -8.508 10.103 1.00 91.25 280 VAL A CA 1
ATOM 2178 C C . VAL A 1 280 ? -15.621 -8.910 11.256 1.00 91.25 280 VAL A C 1
ATOM 2180 O O . VAL A 1 280 ? -16.255 -8.047 11.863 1.00 91.25 280 VAL A O 1
ATOM 2183 N N . LEU A 1 281 ? -15.679 -10.202 11.593 1.00 91.69 281 LEU A N 1
ATOM 2184 C CA . LEU A 1 281 ? -16.481 -10.694 12.715 1.00 91.69 281 LEU A CA 1
ATOM 2185 C C . LEU A 1 281 ? -16.009 -10.101 14.043 1.00 91.69 281 LEU A C 1
ATOM 2187 O O . LEU A 1 281 ? -16.833 -9.678 14.850 1.00 91.69 281 LEU A O 1
ATOM 2191 N N . LEU A 1 282 ? -14.697 -10.033 14.266 1.00 90.94 282 LEU A N 1
ATOM 2192 C CA . LEU A 1 282 ? -14.129 -9.492 15.494 1.00 90.94 282 LEU A CA 1
ATOM 2193 C C . LEU A 1 282 ? -14.401 -7.986 15.623 1.00 90.94 282 LEU A C 1
ATOM 2195 O O . LEU A 1 282 ? -14.811 -7.530 16.690 1.00 90.94 282 LEU A O 1
ATOM 2199 N N . GLY A 1 283 ? -14.277 -7.233 14.525 1.00 91.19 283 GLY A N 1
ATOM 2200 C CA . GLY A 1 283 ? -14.674 -5.826 14.461 1.00 91.19 283 GLY A CA 1
ATOM 2201 C C . GLY A 1 283 ? -16.159 -5.635 14.781 1.00 91.19 283 GLY A C 1
ATOM 2202 O O . GLY A 1 283 ? -16.512 -4.819 15.628 1.00 91.19 283 GLY A O 1
ATOM 2203 N N . GLN A 1 284 ? -17.042 -6.455 14.199 1.00 92.94 284 GLN A N 1
ATOM 2204 C CA . GLN A 1 284 ? -18.479 -6.424 14.507 1.00 92.94 284 GLN A CA 1
ATOM 2205 C C . GLN A 1 284 ? -18.774 -6.742 15.974 1.00 92.94 284 GLN A C 1
ATOM 2207 O O . GLN A 1 284 ? -19.609 -6.076 16.586 1.00 92.94 284 GLN A O 1
ATOM 2212 N N . VAL A 1 285 ? -18.085 -7.727 16.556 1.00 93.50 285 VAL A N 1
ATOM 2213 C CA . VAL A 1 285 ? -18.203 -8.039 17.984 1.00 93.50 285 VAL A CA 1
ATOM 2214 C C . VAL A 1 285 ? -17.817 -6.817 18.808 1.00 93.50 285 VAL A C 1
ATOM 2216 O O . VAL A 1 285 ? -18.634 -6.367 19.606 1.00 93.50 285 VAL A O 1
ATOM 2219 N N . PHE A 1 286 ? -16.642 -6.222 18.587 1.00 94.00 286 PHE A N 1
ATOM 2220 C CA . PHE A 1 286 ? -16.224 -5.028 19.327 1.00 94.00 286 PHE A CA 1
ATOM 2221 C C . PHE A 1 286 ? -17.174 -3.844 19.142 1.00 94.00 286 PHE A C 1
ATOM 2223 O O . PHE A 1 286 ? -17.435 -3.125 20.105 1.00 94.00 286 PHE A O 1
ATOM 2230 N N . GLN A 1 287 ? -17.768 -3.688 17.960 1.00 95.50 287 GLN A N 1
ATOM 2231 C CA . GLN A 1 287 ? -18.780 -2.666 17.712 1.00 95.50 287 GLN A CA 1
ATOM 2232 C C . GLN A 1 287 ? -20.061 -2.895 18.531 1.00 95.50 287 GLN A C 1
ATOM 2234 O O . GLN A 1 287 ? -20.597 -1.962 19.128 1.00 95.50 287 GLN A O 1
ATOM 2239 N N . VAL A 1 288 ? -20.556 -4.135 18.594 1.00 95.75 288 VAL A N 1
ATOM 2240 C CA . VAL A 1 288 ? -21.723 -4.489 19.420 1.00 95.75 288 VAL A CA 1
ATOM 2241 C C . VAL A 1 288 ? -21.407 -4.295 20.902 1.00 95.75 288 VAL A C 1
ATOM 2243 O O . VAL A 1 288 ? -22.233 -3.754 21.639 1.00 95.75 288 VAL A O 1
ATOM 2246 N N . LEU A 1 289 ? -20.202 -4.679 21.334 1.00 94.75 289 LEU A N 1
ATOM 2247 C CA . LEU A 1 289 ? -19.732 -4.454 22.699 1.00 94.75 289 LEU A CA 1
ATOM 2248 C C . LEU A 1 289 ? -19.670 -2.963 23.033 1.00 94.75 289 LEU A C 1
ATOM 2250 O O . LEU A 1 289 ? -20.149 -2.568 24.091 1.00 94.75 289 LEU A O 1
ATOM 2254 N N . PHE A 1 290 ? -19.158 -2.133 22.124 1.00 96.25 290 PHE A N 1
ATOM 2255 C CA . PHE A 1 290 ? -19.142 -0.681 22.276 1.00 96.25 290 PHE A CA 1
ATOM 2256 C C . PHE A 1 290 ? -20.545 -0.126 22.540 1.00 96.25 290 PHE A C 1
ATOM 2258 O O . PHE A 1 290 ? -20.751 0.552 23.546 1.00 96.25 290 PHE A O 1
ATOM 2265 N N . TYR A 1 291 ? -21.523 -0.448 21.687 1.00 96.25 291 TYR A N 1
ATOM 2266 C CA . TYR A 1 291 ? -22.892 0.037 21.874 1.00 96.25 291 TYR A CA 1
ATOM 2267 C C . TYR A 1 291 ? -23.534 -0.507 23.154 1.00 96.25 291 TYR A C 1
ATOM 2269 O O . TYR A 1 291 ? -24.234 0.234 23.841 1.00 96.25 291 TYR A O 1
ATOM 2277 N N . GLY A 1 292 ? -23.262 -1.765 23.513 1.00 94.62 292 GLY A N 1
ATOM 2278 C CA . GLY A 1 292 ? -23.745 -2.363 24.757 1.00 94.62 292 GLY A CA 1
ATOM 2279 C C . GLY A 1 292 ? -23.198 -1.655 25.999 1.00 94.62 292 GLY A C 1
ATOM 2280 O O . GLY A 1 292 ? -23.965 -1.273 26.884 1.00 94.62 292 GLY A O 1
ATOM 2281 N N . VAL A 1 293 ? -21.885 -1.419 26.045 1.00 95.06 293 VAL A N 1
ATOM 2282 C CA . VAL A 1 293 ? -21.220 -0.711 27.149 1.00 95.06 293 VAL A CA 1
ATOM 2283 C C . VAL A 1 293 ? -21.662 0.756 27.202 1.00 95.06 293 VAL A C 1
ATOM 2285 O O . VAL A 1 293 ? -21.947 1.262 28.286 1.00 95.06 293 VAL A O 1
ATOM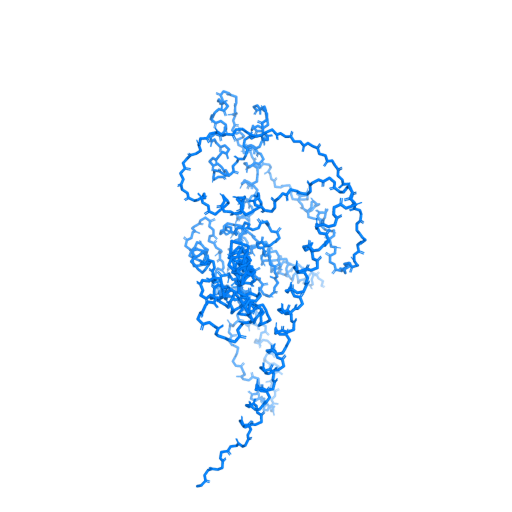 2288 N N . MET A 1 294 ? -21.813 1.429 26.056 1.00 96.00 294 MET A N 1
ATOM 2289 C CA . MET A 1 294 ? -22.338 2.799 26.012 1.00 96.00 294 MET A CA 1
ATOM 2290 C C . MET A 1 294 ? -23.781 2.894 26.511 1.00 96.00 294 MET A C 1
ATOM 2292 O O . MET A 1 294 ? -24.095 3.796 27.286 1.00 96.00 294 MET A O 1
ATOM 2296 N N . ALA A 1 295 ? -24.659 1.971 26.114 1.00 94.56 295 ALA A N 1
ATOM 2297 C CA . ALA A 1 295 ? -26.040 1.949 26.591 1.00 94.56 295 ALA A CA 1
ATOM 2298 C C . ALA A 1 295 ? -26.100 1.755 28.116 1.00 94.56 295 ALA A C 1
ATOM 2300 O O . ALA A 1 295 ? -26.813 2.492 28.801 1.00 94.56 295 ALA A O 1
ATOM 2301 N N . LEU A 1 296 ? -25.283 0.838 28.653 1.00 93.44 296 LEU A N 1
ATOM 2302 C CA . LEU A 1 296 ? -25.123 0.627 30.097 1.00 93.44 296 LEU A CA 1
ATOM 2303 C C . LEU A 1 296 ? -24.615 1.882 30.819 1.00 93.44 296 LEU A C 1
ATOM 2305 O O . LEU A 1 296 ? -25.056 2.175 31.929 1.00 93.44 296 LEU A O 1
ATOM 2309 N N . ALA A 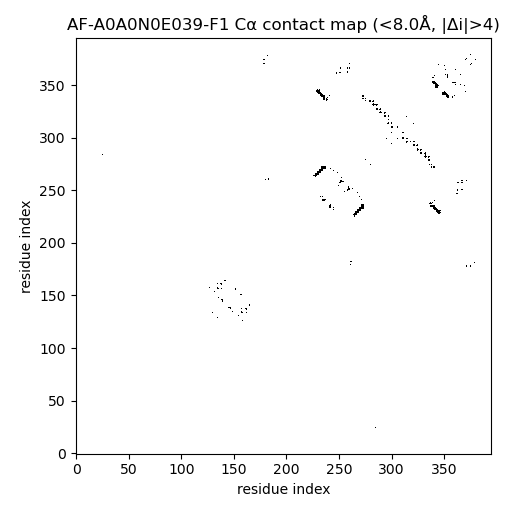1 297 ? -23.710 2.635 30.192 1.00 94.56 297 ALA A N 1
ATOM 2310 C CA . ALA A 1 297 ? -23.154 3.856 30.764 1.00 94.56 297 ALA A CA 1
ATOM 2311 C C . ALA A 1 297 ? -24.133 5.039 30.752 1.00 94.56 297 ALA A C 1
ATOM 2313 O O . ALA A 1 297 ? -24.073 5.891 31.639 1.00 94.56 297 ALA A O 1
ATOM 2314 N N . ILE A 1 298 ? -24.998 5.149 29.739 1.00 95.62 298 ILE A N 1
ATOM 2315 C CA . ILE A 1 298 ? -25.931 6.279 29.606 1.00 95.62 298 ILE A CA 1
ATOM 2316 C C . ILE A 1 298 ? -27.213 6.030 30.399 1.00 95.62 298 ILE A C 1
ATOM 2318 O O . ILE A 1 298 ? -27.705 6.952 31.049 1.00 95.62 298 ILE A O 1
ATOM 2322 N N . MET A 1 299 ? -27.748 4.809 30.354 1.00 94.69 299 MET A N 1
ATOM 2323 C CA . MET A 1 299 ? -29.085 4.494 30.862 1.00 94.69 299 MET A CA 1
ATOM 2324 C C . MET A 1 299 ? -29.087 3.268 31.794 1.00 94.69 299 MET A C 1
ATOM 2326 O O . MET A 1 299 ? -29.829 2.315 31.541 1.00 94.69 299 MET A O 1
ATOM 2330 N N . PRO A 1 300 ? -28.311 3.264 32.899 1.00 92.62 300 PRO A N 1
ATOM 2331 C CA . PRO A 1 300 ? -28.294 2.128 33.825 1.00 92.62 300 PRO A CA 1
ATOM 2332 C C . PRO A 1 300 ? -29.662 1.878 34.487 1.00 92.62 300 PRO A C 1
ATOM 2334 O O . PRO A 1 300 ? -29.961 0.758 34.895 1.00 92.62 300 PRO A O 1
ATOM 2337 N N . ASP A 1 301 ? -30.508 2.908 34.565 1.00 93.50 301 ASP A N 1
ATOM 2338 C CA . ASP A 1 301 ? -31.797 2.865 35.263 1.00 93.50 301 ASP A CA 1
ATOM 2339 C C . ASP A 1 301 ? -32.932 2.265 34.429 1.00 93.50 301 ASP A C 1
ATOM 2341 O O . ASP A 1 301 ? -33.894 1.744 34.990 1.00 93.50 301 ASP A O 1
ATOM 2345 N N . LEU A 1 302 ? -32.803 2.273 33.098 1.00 93.38 302 LEU A N 1
ATOM 2346 C CA . LEU A 1 302 ? -33.794 1.682 32.191 1.00 93.38 302 LEU A CA 1
ATOM 2347 C C . LEU A 1 302 ? -33.701 0.153 32.114 1.00 93.38 302 LEU A C 1
ATOM 2349 O O . LEU A 1 302 ? -34.533 -0.481 31.469 1.00 93.38 302 LEU A O 1
ATOM 2353 N N . LEU A 1 303 ? -32.696 -0.449 32.754 1.00 90.00 303 LEU A N 1
ATOM 2354 C CA . LEU A 1 303 ? -32.428 -1.883 32.716 1.00 90.00 303 LEU A CA 1
ATOM 2355 C C . LEU A 1 303 ? -32.777 -2.500 34.085 1.00 90.00 303 LEU A C 1
ATOM 2357 O O . LEU A 1 303 ? -31.900 -2.660 34.937 1.00 90.00 303 LEU A O 1
ATOM 2361 N N . PRO A 1 304 ? -34.058 -2.852 34.334 1.00 90.44 304 PRO A N 1
ATOM 2362 C CA . PRO A 1 304 ? -34.523 -3.312 35.646 1.00 90.44 304 PRO A 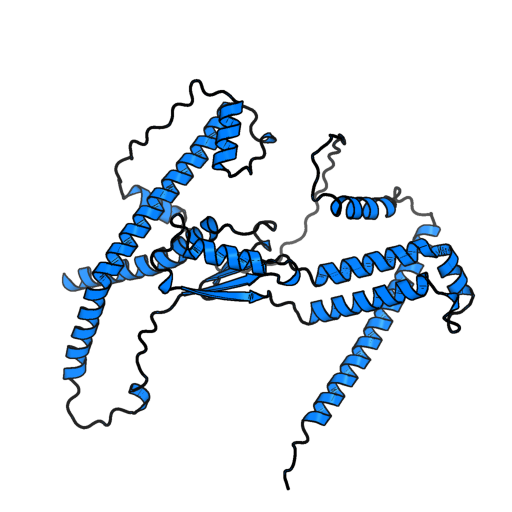CA 1
ATOM 2363 C C . PRO A 1 304 ? -33.925 -4.658 36.072 1.00 90.44 304 PRO A C 1
ATOM 2365 O O . PRO A 1 304 ? -33.968 -4.999 37.249 1.00 90.44 304 PRO A O 1
ATOM 2368 N N . PHE A 1 305 ? -33.350 -5.417 35.135 1.00 93.75 305 PHE A N 1
ATOM 2369 C CA . PHE A 1 305 ? -32.692 -6.694 35.410 1.00 93.75 305 PHE A CA 1
ATOM 2370 C C . PHE A 1 305 ? -31.302 -6.547 36.055 1.00 93.75 305 PHE A C 1
ATOM 2372 O O . PHE A 1 305 ? -30.731 -7.548 36.485 1.00 93.75 305 PHE A O 1
ATOM 2379 N N . ILE A 1 306 ? -30.732 -5.337 36.114 1.00 91.19 306 ILE A N 1
ATOM 2380 C CA . ILE A 1 306 ? -29.406 -5.106 36.697 1.00 91.19 306 ILE A CA 1
ATOM 2381 C C . ILE A 1 306 ? -29.538 -4.912 38.218 1.00 91.19 306 ILE A C 1
ATOM 2383 O O . ILE A 1 306 ? -30.259 -4.008 38.652 1.00 91.19 306 ILE A O 1
ATOM 2387 N N . PRO A 1 307 ? -28.818 -5.694 39.047 1.00 94.12 307 PRO A N 1
ATOM 2388 C CA . PRO A 1 307 ? -28.816 -5.518 40.497 1.00 94.12 307 PRO A CA 1
ATOM 2389 C C . PRO A 1 307 ? -28.415 -4.099 40.921 1.00 94.12 307 PRO A C 1
ATOM 2391 O O . PRO A 1 307 ? -27.528 -3.480 40.329 1.00 94.12 307 PRO A O 1
ATOM 2394 N N . GLU A 1 308 ? -29.022 -3.588 41.994 1.00 93.38 308 GLU A N 1
ATOM 2395 C CA . GLU A 1 308 ? -28.808 -2.214 42.473 1.00 93.38 308 GLU A CA 1
ATOM 2396 C C . GLU A 1 308 ? -27.345 -1.913 42.834 1.00 93.38 308 GLU A C 1
ATOM 2398 O O . GLU A 1 308 ? -26.836 -0.841 42.505 1.00 93.38 308 GLU A O 1
ATOM 2403 N N . ALA A 1 309 ? -26.629 -2.900 43.382 1.00 93.25 309 ALA A N 1
ATOM 2404 C CA . ALA A 1 309 ? -25.189 -2.811 43.623 1.00 93.25 309 ALA A CA 1
ATOM 2405 C C . ALA A 1 309 ? -24.393 -2.492 42.341 1.00 93.25 309 ALA A C 1
ATOM 2407 O O . ALA A 1 309 ? -23.523 -1.622 42.354 1.00 93.25 309 ALA A O 1
ATOM 2408 N N . VAL A 1 310 ? -24.715 -3.141 41.216 1.00 91.75 310 VAL A N 1
ATOM 2409 C CA . VAL A 1 310 ? -24.031 -2.915 39.931 1.00 91.75 310 VAL A CA 1
ATOM 2410 C C . VAL A 1 310 ? -24.408 -1.554 39.349 1.00 91.75 310 VAL A C 1
ATOM 2412 O O . VAL A 1 310 ? -23.536 -0.847 38.848 1.00 91.75 310 VAL A O 1
ATOM 2415 N N . ARG A 1 311 ? -25.676 -1.136 39.470 1.00 94.06 311 ARG A N 1
ATOM 2416 C CA . ARG A 1 311 ? -26.116 0.204 39.038 1.00 94.06 311 ARG A CA 1
ATOM 2417 C C . ARG A 1 311 ? -25.366 1.316 39.767 1.00 94.06 311 ARG A C 1
ATOM 2419 O O . ARG A 1 311 ? -24.921 2.265 39.124 1.00 94.06 311 ARG A O 1
ATOM 2426 N N . ASN A 1 312 ? -25.157 1.178 41.077 1.00 93.44 312 ASN A N 1
ATOM 2427 C CA . ASN A 1 312 ? -24.370 2.144 41.844 1.00 93.44 312 ASN A CA 1
ATOM 2428 C C . ASN A 1 312 ? -22.911 2.195 41.376 1.00 93.44 312 ASN A C 1
ATOM 2430 O O . ASN A 1 312 ? -22.375 3.285 41.202 1.00 93.44 312 ASN A O 1
ATOM 2434 N N . ILE A 1 313 ? -22.288 1.049 41.080 1.00 91.50 313 ILE A N 1
ATOM 2435 C CA . ILE A 1 313 ? -20.928 1.021 40.517 1.00 91.50 313 ILE A CA 1
ATOM 2436 C C . ILE A 1 313 ? -20.882 1.721 39.152 1.00 91.50 313 ILE A C 1
ATOM 2438 O O . ILE A 1 313 ? -20.008 2.559 38.933 1.00 91.50 313 ILE A O 1
ATOM 2442 N N . LEU A 1 314 ? -21.830 1.425 38.254 1.00 92.19 314 LEU A N 1
ATOM 2443 C CA . LEU A 1 314 ? -21.913 2.051 36.928 1.00 92.19 314 LEU A CA 1
ATOM 2444 C C . LEU A 1 314 ? -22.095 3.572 37.018 1.00 92.19 314 LEU A C 1
ATOM 2446 O O . LEU A 1 314 ? -21.478 4.300 36.245 1.00 92.19 314 LEU A O 1
ATOM 2450 N N . ARG A 1 315 ? -22.892 4.062 37.977 1.00 93.50 315 ARG A N 1
ATOM 2451 C CA . ARG A 1 315 ? -23.067 5.501 38.233 1.00 93.50 315 ARG A CA 1
ATOM 2452 C C . ARG A 1 315 ? -21.785 6.143 38.753 1.00 93.50 315 ARG A C 1
ATOM 2454 O O . ARG A 1 315 ? -21.341 7.143 38.195 1.00 93.50 315 ARG A O 1
ATOM 2461 N N . THR A 1 316 ? -21.164 5.552 39.772 1.00 96.62 316 THR A N 1
ATOM 2462 C CA . THR A 1 316 ? -19.944 6.090 40.394 1.00 96.62 316 THR A CA 1
ATOM 2463 C C . THR A 1 316 ? -18.756 6.073 39.432 1.00 96.62 316 THR A C 1
ATOM 2465 O O . THR A 1 316 ? -17.935 6.985 39.444 1.00 96.62 316 THR A O 1
ATOM 2468 N N . ARG A 1 317 ? -18.665 5.059 38.562 1.00 94.44 317 ARG A N 1
ATOM 2469 C CA . ARG A 1 317 ? -17.550 4.864 37.620 1.00 94.44 317 ARG A CA 1
ATOM 2470 C C . ARG A 1 317 ? -17.921 5.144 36.166 1.00 94.44 317 ARG A C 1
ATOM 2472 O O . ARG A 1 317 ? -17.251 4.659 35.256 1.00 94.44 317 ARG A O 1
ATOM 2479 N N . ARG A 1 318 ? -18.957 5.949 35.927 1.00 94.06 318 ARG A N 1
ATOM 2480 C CA . ARG A 1 318 ? -19.499 6.206 34.585 1.00 94.06 318 ARG A CA 1
ATOM 2481 C C . ARG A 1 318 ? -18.434 6.645 33.578 1.00 94.06 318 ARG A C 1
ATOM 2483 O O . ARG A 1 318 ? -18.425 6.150 32.457 1.00 94.06 318 ARG A O 1
ATOM 2490 N N . GLY A 1 319 ? -17.504 7.509 33.990 1.00 94.25 319 GLY A N 1
ATOM 2491 C CA . GLY A 1 319 ? -16.400 7.962 33.135 1.00 94.25 319 GLY A CA 1
ATOM 2492 C C . GLY A 1 319 ? -15.502 6.823 32.639 1.00 94.25 319 GLY A C 1
ATOM 2493 O O . GLY A 1 319 ? -15.155 6.793 31.463 1.00 94.25 319 GLY A O 1
ATOM 2494 N N . LEU A 1 320 ? -15.197 5.848 33.501 1.00 94.31 320 LEU A N 1
ATOM 2495 C CA . LEU A 1 320 ? -14.374 4.683 33.155 1.00 94.31 320 LEU A CA 1
ATOM 2496 C C . LEU A 1 320 ? -15.113 3.712 32.222 1.00 94.31 320 LEU A C 1
ATOM 2498 O O . LEU A 1 320 ? -14.518 3.124 31.321 1.00 94.31 320 LEU A O 1
ATOM 2502 N N . VAL A 1 321 ? -16.425 3.557 32.404 1.00 94.12 321 VAL A N 1
ATOM 2503 C CA . VAL A 1 321 ? -17.248 2.731 31.506 1.00 94.12 321 VAL A CA 1
ATOM 2504 C C . VAL A 1 321 ? -17.309 3.365 30.113 1.00 94.12 321 VAL A C 1
ATOM 2506 O O . VAL A 1 321 ? -17.120 2.676 29.113 1.00 94.12 321 VAL A O 1
ATOM 2509 N N . ILE A 1 322 ? -17.503 4.687 30.044 1.00 95.88 322 ILE A N 1
ATOM 2510 C CA . ILE A 1 322 ? -17.505 5.436 28.780 1.00 95.88 322 ILE A CA 1
ATOM 2511 C C . ILE A 1 322 ? -16.140 5.335 28.087 1.00 95.88 322 ILE A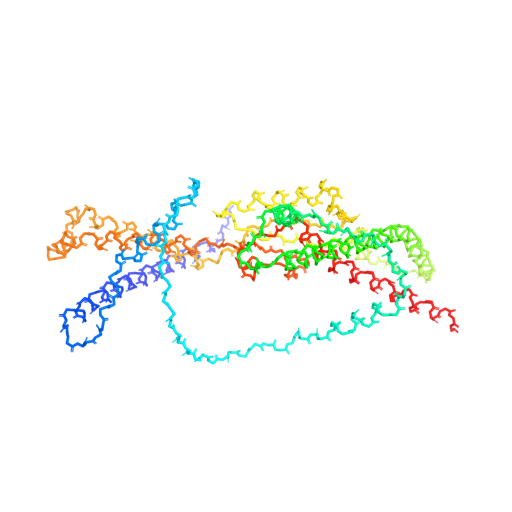 C 1
ATOM 2513 O O . ILE A 1 322 ? -16.097 5.037 26.895 1.00 95.88 322 ILE A O 1
ATOM 2517 N N . SER A 1 323 ? -15.026 5.520 28.807 1.00 94.69 323 SER A N 1
ATOM 2518 C CA . SER A 1 323 ? -13.688 5.408 28.206 1.00 94.69 323 SER A CA 1
ATOM 2519 C C . SER A 1 323 ? -13.411 4.003 27.666 1.00 94.69 323 SER A C 1
ATOM 2521 O O . SER A 1 323 ? -12.888 3.859 26.562 1.00 94.69 323 SER A O 1
ATOM 2523 N N . THR A 1 324 ? -13.843 2.965 28.388 1.00 94.81 324 THR A N 1
ATOM 2524 C CA . THR A 1 324 ? -13.753 1.571 27.925 1.00 94.81 324 THR A CA 1
ATOM 2525 C C . THR A 1 324 ? -14.542 1.369 26.633 1.00 94.81 324 THR A C 1
ATOM 2527 O O . THR A 1 324 ? -14.071 0.709 25.709 1.00 94.81 324 THR A O 1
ATOM 2530 N N . ALA A 1 325 ? -15.728 1.969 26.528 1.00 95.44 325 ALA A N 1
ATOM 2531 C CA . ALA A 1 325 ? -16.515 1.905 25.308 1.00 95.44 325 ALA A CA 1
ATOM 2532 C C . ALA A 1 325 ? -15.780 2.571 24.128 1.00 95.44 325 ALA A C 1
ATOM 2534 O O . ALA A 1 325 ? -15.645 1.960 23.068 1.00 95.44 325 ALA A O 1
ATOM 2535 N N . PHE A 1 326 ? -15.231 3.775 24.310 1.00 96.50 326 PHE A N 1
ATOM 2536 C CA . PHE A 1 326 ? -14.430 4.428 23.268 1.00 96.50 326 PHE A CA 1
ATOM 2537 C C . PHE A 1 326 ? -13.235 3.575 22.824 1.00 96.50 326 PHE A C 1
ATOM 2539 O O . PHE A 1 326 ? -12.989 3.460 21.623 1.00 96.50 326 PHE A O 1
ATOM 2546 N N . MET A 1 327 ? -12.558 2.905 23.761 1.00 96.31 327 MET A N 1
ATOM 2547 C CA . MET A 1 327 ? -11.478 1.969 23.440 1.00 96.31 327 MET A CA 1
ATOM 2548 C C . MET A 1 327 ? -11.966 0.807 22.561 1.00 96.31 327 MET A C 1
ATOM 2550 O O . MET A 1 327 ? -11.327 0.483 21.562 1.00 96.31 327 MET A O 1
ATOM 2554 N N . LEU A 1 328 ? -13.126 0.214 22.871 1.00 95.25 328 LEU A N 1
ATOM 2555 C CA . LEU A 1 328 ? -13.734 -0.841 22.046 1.00 95.25 328 LEU A CA 1
ATOM 2556 C C . LEU A 1 328 ? -14.068 -0.346 20.631 1.00 95.25 328 LEU A C 1
ATOM 2558 O O . LEU A 1 328 ? -13.843 -1.067 19.660 1.00 95.25 328 LEU A O 1
ATOM 2562 N N . ASN A 1 329 ? -14.556 0.889 20.497 1.00 95.94 329 ASN A N 1
ATOM 2563 C CA . ASN A 1 329 ? -14.812 1.500 19.193 1.00 95.94 329 ASN A CA 1
ATOM 2564 C C . ASN A 1 329 ? -13.512 1.738 18.399 1.00 95.94 329 ASN A C 1
ATOM 2566 O O . ASN A 1 329 ? -13.476 1.476 17.197 1.00 95.94 329 ASN A O 1
ATOM 2570 N N . MET A 1 330 ? -12.431 2.178 19.052 1.00 94.31 330 MET A N 1
ATOM 2571 C CA . MET A 1 330 ? -11.119 2.315 18.404 1.00 94.31 330 MET A CA 1
ATOM 2572 C C . MET A 1 330 ? -10.554 0.962 17.954 1.00 94.31 330 MET A C 1
ATOM 2574 O O . MET A 1 330 ? -10.098 0.843 16.818 1.00 94.31 330 MET A O 1
ATOM 2578 N N . LEU A 1 331 ? -10.650 -0.078 18.787 1.00 93.12 331 LEU A N 1
ATOM 2579 C CA . LEU A 1 331 ? -10.225 -1.439 18.434 1.00 93.12 331 LEU A CA 1
ATOM 2580 C C . LEU A 1 331 ? -11.039 -2.012 17.265 1.00 93.12 331 LEU A C 1
ATOM 2582 O O . LEU A 1 331 ? -10.465 -2.581 16.338 1.00 93.12 331 LEU A O 1
ATOM 2586 N N . SER A 1 332 ? -12.359 -1.807 17.274 1.00 93.69 332 SER A N 1
ATOM 2587 C CA . SER A 1 332 ? -13.258 -2.173 16.171 1.00 93.69 332 SER A CA 1
ATOM 2588 C C . SER A 1 332 ? -12.799 -1.558 14.844 1.00 93.69 332 SER A C 1
ATOM 2590 O O . SER A 1 332 ? -12.633 -2.267 13.850 1.00 93.69 332 SER A O 1
ATOM 2592 N N . ARG A 1 333 ? -12.516 -0.247 14.835 1.00 91.38 333 ARG A N 1
ATOM 2593 C CA . ARG A 1 333 ? -12.033 0.460 13.639 1.00 91.38 333 ARG A CA 1
ATOM 2594 C C . ARG A 1 333 ? -10.645 -0.006 13.210 1.00 91.38 333 ARG A C 1
ATOM 2596 O O . ARG A 1 333 ? -10.439 -0.217 12.021 1.00 91.38 333 ARG A O 1
ATOM 2603 N N . SER A 1 334 ? -9.727 -0.203 14.154 1.00 89.06 334 SER A N 1
ATOM 2604 C CA . SER A 1 334 ? -8.355 -0.647 13.877 1.00 89.06 334 SER A CA 1
ATOM 2605 C C . SER A 1 334 ? -8.316 -1.992 13.141 1.00 89.06 334 SER A C 1
ATOM 2607 O O . SER A 1 334 ? -7.585 -2.142 12.169 1.00 89.06 334 SER A O 1
ATOM 2609 N N . LEU A 1 335 ? -9.182 -2.941 13.513 1.00 87.75 335 LEU A N 1
ATOM 2610 C CA . LEU A 1 335 ? -9.254 -4.257 12.859 1.00 87.75 335 LEU A CA 1
ATOM 2611 C C . LEU A 1 335 ? -9.784 -4.229 11.423 1.00 87.75 335 LEU A C 1
ATOM 2613 O O . LEU A 1 335 ? -9.523 -5.153 10.653 1.00 87.75 335 LEU A O 1
ATOM 2617 N N . LEU A 1 336 ? -10.578 -3.216 11.081 1.00 86.88 336 LEU A N 1
ATOM 2618 C CA . LEU A 1 336 ? -11.153 -3.055 9.744 1.00 86.88 336 LEU A CA 1
ATOM 2619 C C . LEU A 1 336 ? -10.289 -2.152 8.855 1.00 86.88 336 LEU A C 1
ATOM 2621 O O . LEU A 1 336 ? -10.356 -2.238 7.629 1.00 86.88 336 LEU A O 1
ATOM 2625 N N . GLN A 1 337 ? -9.488 -1.275 9.462 1.00 84.69 337 GLN A N 1
ATOM 2626 C CA . GLN A 1 337 ? -8.616 -0.344 8.762 1.00 84.69 337 GLN A CA 1
ATOM 2627 C C . GLN A 1 337 ? -7.250 -0.969 8.487 1.00 84.69 337 GLN A C 1
ATOM 2629 O O . GLN A 1 337 ? -6.282 -0.745 9.206 1.00 84.69 337 GLN A O 1
ATOM 2634 N N . ASN A 1 338 ? -7.142 -1.674 7.367 1.00 85.69 338 ASN A N 1
ATOM 2635 C CA . ASN A 1 338 ? -5.834 -2.022 6.827 1.00 85.69 338 ASN A CA 1
ATOM 2636 C C . ASN A 1 338 ? -5.315 -0.846 5.995 1.00 85.69 338 ASN A C 1
ATOM 2638 O O . ASN A 1 338 ? -6.011 -0.384 5.096 1.00 85.69 338 ASN A O 1
ATOM 2642 N N . ASN A 1 339 ? -4.089 -0.383 6.240 1.00 89.44 339 ASN A N 1
ATOM 2643 C CA . ASN A 1 339 ? -3.401 0.608 5.389 1.00 89.44 339 ASN A CA 1
ATOM 2644 C C . ASN A 1 339 ? -2.597 -0.056 4.273 1.00 89.44 339 ASN A C 1
ATOM 2646 O O . ASN A 1 339 ? -1.532 0.417 3.872 1.00 89.44 339 ASN A O 1
ATOM 2650 N N . ALA A 1 340 ? -3.085 -1.200 3.810 1.00 93.88 340 ALA A N 1
ATOM 2651 C CA . ALA A 1 340 ? -2.421 -1.965 2.784 1.00 93.88 340 ALA A CA 1
ATOM 2652 C C . ALA A 1 340 ? -2.695 -1.337 1.412 1.00 93.88 340 ALA A C 1
ATOM 2654 O O . ALA A 1 340 ? -3.845 -1.104 1.020 1.00 93.88 340 ALA A O 1
ATOM 2655 N N . PHE A 1 341 ? -1.611 -1.065 0.699 1.00 96.56 341 PHE A N 1
ATOM 2656 C CA . PHE A 1 341 ? -1.603 -0.819 -0.730 1.00 96.56 341 PHE A CA 1
ATOM 2657 C C . PHE A 1 341 ? -0.472 -1.669 -1.298 1.00 96.56 341 PHE A C 1
ATOM 2659 O O . PHE A 1 341 ? 0.706 -1.431 -1.014 1.00 96.56 341 PHE A O 1
ATOM 2666 N N . GLU A 1 342 ? -0.844 -2.707 -2.031 1.00 97.12 342 GLU A N 1
ATOM 2667 C CA . GLU A 1 342 ? 0.079 -3.722 -2.520 1.00 97.12 342 GLU A CA 1
ATOM 2668 C C . GLU A 1 342 ? -0.033 -3.834 -4.030 1.00 97.12 342 GLU A C 1
ATOM 2670 O O . GLU A 1 342 ? -1.128 -3.812 -4.590 1.00 97.12 342 GLU A O 1
ATOM 2675 N N . VAL A 1 343 ? 1.111 -3.941 -4.694 1.00 96.88 343 VAL A N 1
ATOM 2676 C CA . VAL A 1 343 ? 1.192 -4.060 -6.146 1.00 96.88 343 VAL A CA 1
ATOM 2677 C C . VAL A 1 343 ? 1.827 -5.403 -6.467 1.00 96.88 343 VAL A C 1
ATOM 2679 O O . VAL A 1 343 ? 2.910 -5.720 -5.971 1.00 96.88 343 VAL A O 1
ATOM 2682 N N . TYR A 1 344 ? 1.135 -6.183 -7.289 1.00 96.69 344 TYR A N 1
ATOM 2683 C CA . TYR A 1 344 ? 1.549 -7.495 -7.759 1.00 96.69 344 TYR A CA 1
ATOM 2684 C C . TYR A 1 344 ? 1.719 -7.476 -9.272 1.00 96.69 344 TYR A C 1
ATOM 2686 O O . TYR A 1 344 ? 0.832 -7.006 -9.984 1.00 96.69 344 TYR A O 1
ATOM 2694 N N . LEU A 1 345 ? 2.810 -8.052 -9.756 1.00 94.94 345 LEU A N 1
ATOM 2695 C CA . LEU A 1 345 ? 3.057 -8.311 -11.167 1.00 94.94 345 LEU A CA 1
ATOM 2696 C C . LEU A 1 345 ? 3.035 -9.826 -11.373 1.00 94.94 345 LEU A C 1
ATOM 2698 O O . LEU A 1 345 ? 3.859 -10.523 -10.797 1.00 94.94 345 LEU A O 1
ATOM 2702 N N . ASP A 1 346 ? 2.070 -10.337 -12.138 1.00 93.75 346 ASP A N 1
ATOM 2703 C CA . ASP A 1 346 ? 1.898 -11.780 -12.379 1.00 93.75 346 ASP A CA 1
ATOM 2704 C C . ASP A 1 346 ? 1.854 -12.611 -11.085 1.00 93.75 346 ASP A C 1
ATOM 2706 O O . ASP A 1 346 ? 2.505 -13.642 -10.948 1.00 93.75 346 ASP A O 1
ATOM 2710 N N . ASP A 1 347 ? 1.083 -12.120 -10.109 1.00 94.06 347 ASP A N 1
ATOM 2711 C CA . ASP A 1 347 ? 0.955 -12.679 -8.755 1.00 94.06 347 ASP A CA 1
ATOM 2712 C C . ASP A 1 347 ? 2.233 -12.610 -7.882 1.00 94.06 347 ASP A C 1
ATOM 2714 O O . ASP A 1 347 ? 2.196 -13.021 -6.722 1.00 94.06 347 ASP A O 1
ATOM 2718 N N . GLU A 1 348 ? 3.321 -11.993 -8.358 1.00 94.81 348 GLU A N 1
ATOM 2719 C CA . GLU A 1 348 ? 4.524 -11.686 -7.572 1.00 94.81 348 GLU A CA 1
ATOM 2720 C C . GLU A 1 348 ? 4.412 -10.299 -6.911 1.00 94.81 348 GLU A C 1
ATOM 2722 O O . GLU A 1 348 ? 4.167 -9.296 -7.580 1.00 94.81 348 GLU A O 1
ATOM 2727 N N . LEU A 1 349 ? 4.588 -10.218 -5.587 1.00 95.38 349 LEU A N 1
ATOM 2728 C CA . LEU A 1 349 ? 4.529 -8.954 -4.843 1.00 95.38 349 LEU A CA 1
ATOM 2729 C C . LEU A 1 349 ? 5.759 -8.089 -5.154 1.00 95.38 349 LEU A C 1
ATOM 2731 O O . LEU A 1 349 ? 6.858 -8.398 -4.694 1.00 95.38 349 LEU A O 1
ATOM 2735 N N . ILE A 1 350 ? 5.560 -6.971 -5.853 1.00 95.81 350 ILE A N 1
ATOM 2736 C CA . ILE A 1 350 ? 6.632 -6.007 -6.152 1.00 95.81 350 ILE A CA 1
ATOM 2737 C C . ILE A 1 350 ? 6.678 -4.855 -5.143 1.00 95.81 350 ILE A C 1
ATOM 2739 O O . ILE A 1 350 ? 7.744 -4.314 -4.866 1.00 95.81 350 ILE A O 1
ATOM 2743 N N . TYR A 1 351 ? 5.535 -4.499 -4.549 1.00 96.62 351 TYR A N 1
ATOM 2744 C CA . TYR A 1 351 ? 5.444 -3.387 -3.606 1.00 96.62 351 TYR A CA 1
ATOM 2745 C C . TYR A 1 351 ? 4.399 -3.639 -2.520 1.00 96.62 351 TYR A C 1
ATOM 2747 O O . TYR A 1 351 ? 3.303 -4.104 -2.820 1.00 96.62 351 TYR A O 1
ATOM 2755 N N . SER A 1 352 ? 4.700 -3.265 -1.272 1.00 95.75 352 SER A N 1
ATOM 2756 C CA . SER A 1 352 ? 3.735 -3.257 -0.163 1.00 95.75 352 SER A CA 1
ATOM 2757 C C . SER A 1 352 ? 3.983 -2.063 0.756 1.00 95.75 352 SER A C 1
ATOM 2759 O O . SER A 1 352 ? 5.083 -1.916 1.292 1.00 95.75 352 SER A O 1
ATOM 2761 N N . THR A 1 353 ? 2.957 -1.240 0.998 1.00 95.25 353 THR A N 1
ATOM 2762 C CA . THR A 1 353 ? 3.023 -0.123 1.965 1.00 95.25 353 THR A CA 1
ATOM 2763 C C . THR A 1 353 ? 3.500 -0.566 3.340 1.00 95.25 353 THR A C 1
ATOM 2765 O O . THR A 1 353 ? 4.194 0.188 4.017 1.00 95.25 353 THR A O 1
ATOM 2768 N N . LEU A 1 354 ? 3.163 -1.791 3.753 1.00 89.19 354 LEU A N 1
ATOM 2769 C CA . LEU A 1 354 ? 3.539 -2.336 5.056 1.00 89.19 354 LEU A CA 1
ATOM 2770 C C . LEU A 1 354 ? 5.059 -2.493 5.185 1.00 89.19 354 LEU A C 1
ATOM 2772 O O . LEU A 1 354 ? 5.604 -2.275 6.263 1.00 89.19 354 LEU A O 1
ATOM 2776 N N . LYS A 1 355 ? 5.752 -2.796 4.080 1.00 91.12 355 LYS A N 1
ATOM 2777 C CA . LYS A 1 355 ? 7.220 -2.873 4.042 1.00 91.12 355 LYS A CA 1
ATOM 2778 C C . LYS A 1 355 ? 7.877 -1.491 4.009 1.00 91.12 355 LYS A C 1
ATOM 2780 O O . LYS A 1 355 ? 8.951 -1.316 4.570 1.00 91.12 355 LYS A O 1
ATOM 2785 N N . PHE A 1 356 ? 7.226 -0.503 3.394 1.00 89.38 356 PHE A N 1
ATOM 2786 C CA . PHE A 1 356 ? 7.754 0.857 3.214 1.00 89.38 356 PHE A CA 1
ATOM 2787 C C . PHE A 1 356 ? 7.227 1.867 4.252 1.00 89.38 356 PHE A C 1
ATOM 2789 O O . PHE A 1 356 ? 7.125 3.063 3.971 1.00 89.38 356 PHE A O 1
ATOM 2796 N N . GLY A 1 357 ? 6.874 1.402 5.456 1.00 85.50 357 GLY A N 1
ATOM 2797 C CA . GLY A 1 357 ? 6.485 2.274 6.571 1.00 85.50 357 GLY A CA 1
ATOM 2798 C C . GLY A 1 357 ? 5.205 3.081 6.323 1.00 85.50 357 GLY A C 1
ATOM 2799 O O . GLY A 1 357 ? 5.091 4.214 6.777 1.00 85.50 357 GLY A O 1
ATOM 2800 N N . GLY A 1 358 ? 4.258 2.534 5.557 1.00 88.19 358 GLY A N 1
ATOM 2801 C CA . GLY A 1 358 ? 2.971 3.168 5.258 1.00 88.19 358 GLY A CA 1
ATOM 2802 C C . GLY A 1 358 ? 3.010 4.234 4.160 1.00 88.19 358 GLY A C 1
ATOM 2803 O O . GLY A 1 358 ? 1.987 4.865 3.898 1.00 88.19 358 GLY A O 1
ATOM 2804 N N . ARG A 1 359 ? 4.154 4.444 3.497 1.00 90.81 359 ARG A N 1
ATOM 2805 C CA . ARG A 1 359 ? 4.246 5.355 2.346 1.00 90.81 359 ARG A CA 1
ATOM 2806 C C . ARG A 1 359 ? 3.497 4.761 1.162 1.00 90.81 359 ARG A C 1
ATOM 2808 O O . ARG A 1 359 ? 3.630 3.573 0.913 1.00 90.81 359 ARG A O 1
ATOM 2815 N N . LEU A 1 360 ? 2.724 5.575 0.445 1.00 93.00 360 LEU A N 1
ATOM 2816 C CA . LEU A 1 360 ? 2.067 5.157 -0.795 1.00 93.00 360 LEU A CA 1
ATOM 2817 C C . LEU A 1 360 ? 3.059 5.216 -1.966 1.00 93.00 360 LEU A C 1
ATOM 2819 O O . LEU A 1 360 ? 3.906 6.114 -1.993 1.00 93.00 360 LEU A O 1
ATOM 2823 N N . PRO A 1 361 ? 2.956 4.302 -2.943 1.00 94.94 361 PRO A N 1
ATOM 2824 C CA . PRO A 1 361 ? 3.862 4.294 -4.078 1.00 94.94 361 PRO A CA 1
ATOM 2825 C C . PRO A 1 361 ? 3.534 5.445 -5.036 1.00 94.94 361 PRO A C 1
ATOM 2827 O O . PRO A 1 361 ? 2.366 5.734 -5.306 1.00 94.94 361 PRO A O 1
ATOM 2830 N N . THR A 1 362 ? 4.566 6.092 -5.575 1.00 93.56 362 THR A N 1
ATOM 2831 C CA . THR A 1 362 ? 4.418 7.059 -6.671 1.00 93.56 362 THR A CA 1
ATOM 2832 C C . THR A 1 362 ? 4.340 6.331 -8.013 1.00 93.56 362 THR A C 1
ATOM 2834 O O . THR A 1 362 ? 4.873 5.230 -8.164 1.00 93.56 362 THR A O 1
ATOM 2837 N N . SER A 1 363 ? 3.706 6.946 -9.013 1.00 93.56 363 SER A N 1
ATOM 2838 C CA . SER A 1 363 ? 3.626 6.397 -10.376 1.00 93.56 363 SER A CA 1
ATOM 2839 C C . SER A 1 363 ? 5.006 6.139 -10.987 1.00 93.56 363 SER A C 1
ATOM 2841 O O . SER A 1 363 ? 5.224 5.091 -11.589 1.00 93.56 363 SER A O 1
ATOM 2843 N N . GLU A 1 364 ? 5.965 7.035 -10.744 1.00 90.94 364 GLU A N 1
ATOM 2844 C CA . GLU A 1 364 ? 7.371 6.870 -11.134 1.00 90.94 364 GLU A CA 1
ATOM 2845 C C . GLU A 1 364 ? 8.007 5.616 -10.518 1.00 90.94 364 GLU A C 1
ATOM 2847 O O . GLU A 1 364 ? 8.670 4.858 -11.223 1.00 90.94 364 GLU A O 1
ATOM 2852 N N . MET A 1 365 ? 7.781 5.376 -9.222 1.00 92.25 365 MET A N 1
ATOM 2853 C CA . MET A 1 365 ? 8.332 4.221 -8.511 1.00 92.25 365 MET A CA 1
ATOM 2854 C C . MET A 1 365 ? 7.752 2.910 -9.045 1.00 92.25 365 MET A C 1
ATOM 2856 O O . MET A 1 365 ? 8.506 1.983 -9.332 1.00 92.25 365 MET A O 1
ATOM 2860 N N . VAL A 1 366 ? 6.426 2.844 -9.224 1.00 94.19 366 VAL A N 1
ATOM 2861 C CA . VAL A 1 366 ? 5.763 1.655 -9.783 1.00 94.19 366 VAL A CA 1
ATOM 2862 C C . VAL A 1 366 ? 6.241 1.398 -11.208 1.00 94.19 366 VAL A C 1
ATOM 2864 O O . VAL A 1 366 ? 6.584 0.268 -11.528 1.00 94.19 366 VAL A O 1
ATOM 2867 N N . SER A 1 367 ? 6.321 2.433 -12.046 1.00 91.75 367 SER A N 1
ATOM 2868 C CA . SER A 1 367 ? 6.808 2.304 -13.423 1.00 91.75 367 SER A CA 1
ATOM 2869 C C . SER A 1 367 ? 8.236 1.765 -13.473 1.00 91.75 367 SER A C 1
ATOM 2871 O O . SER A 1 367 ? 8.480 0.776 -14.155 1.00 91.75 367 SER A O 1
ATOM 2873 N N . ASN A 1 368 ? 9.159 2.320 -12.682 1.00 90.06 368 ASN A N 1
ATOM 2874 C CA . ASN A 1 368 ? 10.534 1.821 -12.632 1.00 90.06 368 ASN A CA 1
ATOM 2875 C C . ASN A 1 368 ? 10.596 0.344 -12.199 1.00 90.06 368 ASN A C 1
ATOM 2877 O O . ASN A 1 368 ? 11.272 -0.444 -12.853 1.00 90.06 368 ASN A O 1
ATOM 2881 N N . MET A 1 369 ? 9.846 -0.050 -11.159 1.00 92.00 369 MET A N 1
ATOM 2882 C CA . MET A 1 369 ? 9.782 -1.448 -10.705 1.00 92.00 369 MET A CA 1
ATOM 2883 C C . MET A 1 369 ? 9.210 -2.385 -11.776 1.00 92.00 369 MET A C 1
ATOM 2885 O O . MET A 1 369 ? 9.665 -3.519 -11.924 1.00 92.00 369 MET A O 1
ATOM 2889 N N . LEU A 1 370 ? 8.211 -1.927 -12.536 1.00 91.00 370 LEU A N 1
ATOM 2890 C CA . LEU A 1 370 ? 7.641 -2.698 -13.638 1.00 91.00 370 LEU A CA 1
ATOM 2891 C C . LEU A 1 370 ? 8.637 -2.862 -14.780 1.00 91.00 370 LEU A C 1
ATOM 2893 O O . LEU A 1 370 ? 8.783 -3.973 -15.286 1.00 91.00 370 LEU A O 1
ATOM 2897 N N . LEU A 1 371 ? 9.328 -1.789 -15.167 1.00 87.19 371 LEU A N 1
ATOM 2898 C CA . LEU A 1 371 ? 10.349 -1.820 -16.213 1.00 87.19 371 LEU A CA 1
ATOM 2899 C C . LEU A 1 371 ? 11.493 -2.760 -15.829 1.00 87.19 371 LEU A C 1
ATOM 2901 O O . LEU A 1 371 ? 11.860 -3.621 -16.621 1.00 87.19 371 LEU A O 1
ATOM 2905 N N . GLU A 1 372 ? 11.986 -2.663 -14.597 1.00 86.50 372 GLU A N 1
ATOM 2906 C CA . GLU A 1 372 ? 13.026 -3.547 -14.072 1.00 86.50 372 GLU A CA 1
ATOM 2907 C C . GLU A 1 372 ? 12.590 -5.019 -14.128 1.00 86.50 372 GLU A C 1
ATOM 2909 O O . GLU A 1 372 ? 13.314 -5.869 -14.639 1.00 86.50 372 GLU A O 1
ATOM 2914 N N . ARG A 1 373 ? 11.372 -5.346 -13.676 1.00 87.56 373 ARG A N 1
ATOM 2915 C CA . ARG A 1 373 ? 10.918 -6.744 -13.601 1.00 87.56 373 ARG A CA 1
ATOM 2916 C C . ARG A 1 373 ? 10.482 -7.347 -14.934 1.00 87.56 373 ARG A C 1
ATOM 2918 O O . ARG A 1 373 ? 10.698 -8.543 -15.128 1.00 87.56 373 ARG A O 1
ATOM 2925 N N . THR A 1 374 ? 9.864 -6.569 -15.820 1.00 83.44 374 THR A N 1
ATOM 2926 C CA . THR A 1 374 ? 9.376 -7.070 -17.118 1.00 83.44 374 THR A CA 1
ATOM 2927 C C . THR A 1 374 ? 10.455 -7.034 -18.186 1.00 83.44 374 THR A C 1
ATOM 2929 O O . THR A 1 374 ? 10.687 -8.040 -18.854 1.00 83.44 374 THR A O 1
ATOM 2932 N N . LEU A 1 375 ? 11.185 -5.923 -18.315 1.00 70.38 375 LEU A N 1
ATOM 2933 C CA . LEU A 1 375 ? 12.147 -5.777 -19.400 1.00 70.38 375 LEU A CA 1
ATOM 2934 C C . LEU A 1 375 ? 13.401 -6.603 -19.156 1.00 70.38 375 LEU A C 1
ATOM 2936 O O . LEU A 1 375 ? 13.835 -7.297 -20.067 1.00 70.38 375 LEU A O 1
ATOM 2940 N N . LEU A 1 376 ? 13.960 -6.62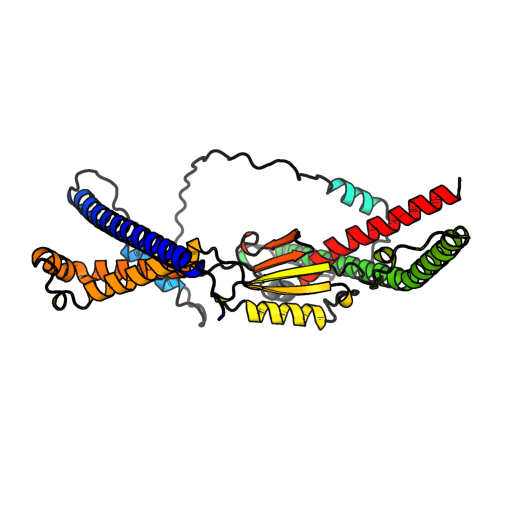5 -17.943 1.00 70.31 376 LEU A N 1
ATOM 2941 C CA . LEU A 1 376 ? 15.161 -7.436 -17.716 1.00 70.31 376 LEU A CA 1
ATOM 2942 C C . LEU A 1 376 ? 14.885 -8.9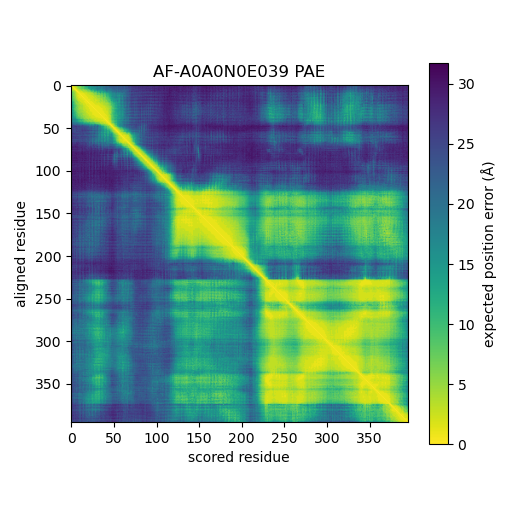20 -17.972 1.00 70.31 376 LEU A C 1
ATOM 2944 O O . LEU A 1 376 ? 15.692 -9.581 -18.618 1.00 70.31 376 LEU A O 1
ATOM 2948 N N . LYS A 1 377 ? 13.728 -9.442 -17.546 1.00 72.69 377 LYS A N 1
ATOM 2949 C CA . LYS A 1 377 ? 13.382 -10.855 -17.762 1.00 72.69 377 LYS A CA 1
ATOM 2950 C C . LYS A 1 377 ? 13.134 -11.169 -19.238 1.00 72.69 377 LYS A C 1
ATOM 2952 O O . LYS A 1 377 ? 13.733 -12.111 -19.762 1.00 72.69 377 LYS A O 1
ATOM 2957 N N . ASP A 1 378 ? 12.302 -10.385 -19.918 1.00 69.62 378 ASP A N 1
ATOM 2958 C CA . ASP A 1 378 ? 11.914 -10.690 -21.298 1.00 69.62 378 ASP A CA 1
ATOM 2959 C C . ASP A 1 378 ? 13.039 -10.406 -22.299 1.00 69.62 378 ASP A C 1
ATOM 2961 O O . ASP A 1 378 ? 13.256 -11.195 -23.225 1.00 69.62 378 ASP A O 1
ATOM 2965 N N . TYR A 1 379 ? 13.812 -9.334 -22.096 1.00 64.12 379 TYR A N 1
ATOM 2966 C CA . TYR A 1 379 ? 14.943 -9.011 -22.967 1.00 64.12 379 TYR A CA 1
ATOM 2967 C C . TYR A 1 379 ? 16.130 -9.930 -22.725 1.00 64.12 379 TYR A C 1
ATOM 2969 O O . TYR A 1 379 ? 16.717 -10.392 -23.704 1.00 64.12 379 TYR A O 1
ATOM 2977 N N . ALA A 1 380 ? 16.457 -10.280 -21.474 1.00 67.88 380 ALA A N 1
ATOM 2978 C CA . ALA A 1 380 ? 17.506 -11.269 -21.222 1.00 67.88 380 ALA A CA 1
ATOM 2979 C C . ALA A 1 380 ? 17.148 -12.629 -21.846 1.00 67.88 380 ALA A C 1
ATOM 2981 O O . ALA A 1 380 ? 18.004 -13.287 -22.445 1.00 67.88 380 ALA A O 1
ATOM 2982 N N . ALA A 1 381 ? 15.875 -13.036 -21.792 1.00 71.56 381 ALA A N 1
ATOM 2983 C CA . ALA A 1 381 ? 15.401 -14.255 -22.445 1.00 71.56 381 ALA A CA 1
ATOM 2984 C C . ALA A 1 381 ? 15.457 -14.169 -23.984 1.00 71.56 381 ALA A C 1
ATOM 2986 O O . ALA A 1 381 ? 15.869 -15.125 -24.649 1.00 71.56 381 ALA A O 1
ATOM 2987 N N . ALA A 1 382 ? 15.082 -13.029 -24.573 1.00 66.94 382 ALA A N 1
ATOM 2988 C CA . ALA A 1 382 ? 15.147 -12.820 -26.019 1.00 66.94 382 ALA A CA 1
ATOM 2989 C C . ALA A 1 382 ? 16.596 -12.787 -26.541 1.00 66.94 382 ALA A C 1
ATOM 2991 O O . ALA A 1 382 ? 16.912 -13.463 -27.527 1.00 66.94 382 ALA A O 1
ATOM 2992 N N . MET A 1 383 ? 17.481 -12.062 -25.851 1.00 67.88 383 MET A N 1
ATOM 2993 C CA . MET A 1 383 ? 18.902 -11.918 -26.183 1.00 67.88 383 MET A CA 1
ATOM 2994 C C . MET A 1 383 ? 19.650 -13.247 -26.047 1.00 67.88 383 MET A C 1
ATOM 2996 O O . MET A 1 383 ? 20.327 -13.669 -26.985 1.00 67.88 383 MET A O 1
ATOM 3000 N N . SER A 1 384 ? 19.477 -13.967 -24.933 1.00 73.31 384 SER A N 1
ATOM 3001 C CA . SER A 1 384 ? 20.096 -15.290 -24.744 1.00 73.31 384 SER A CA 1
ATOM 3002 C C . SER A 1 384 ? 19.610 -16.311 -25.780 1.00 73.31 384 SER A C 1
ATOM 3004 O O . SER A 1 384 ? 20.403 -17.093 -26.310 1.00 73.31 384 SER A O 1
ATOM 3006 N N . GLY A 1 385 ? 18.327 -16.261 -26.155 1.00 71.88 385 GLY A N 1
ATOM 3007 C CA . GLY A 1 385 ? 17.761 -17.099 -27.210 1.00 71.88 385 GLY A CA 1
ATOM 3008 C C . GLY A 1 385 ? 18.313 -16.799 -28.610 1.00 71.88 385 GLY A C 1
ATOM 3009 O O . GLY A 1 385 ? 18.458 -17.722 -29.416 1.00 71.88 385 GLY A O 1
ATOM 3010 N N . GLN A 1 386 ? 18.631 -15.537 -28.921 1.00 66.94 386 GLN A N 1
ATOM 3011 C CA . GLN A 1 386 ? 19.286 -15.162 -30.180 1.00 66.94 386 GLN A CA 1
ATOM 3012 C C . GLN A 1 386 ? 20.772 -15.525 -30.184 1.00 66.94 386 GLN A C 1
ATOM 3014 O O . GLN A 1 386 ? 21.234 -16.111 -31.163 1.00 66.94 386 GLN A O 1
ATOM 3019 N N . ALA A 1 387 ? 21.493 -15.267 -29.091 1.00 69.44 387 ALA A N 1
ATOM 3020 C CA . ALA A 1 387 ? 22.899 -15.640 -28.951 1.00 69.44 387 ALA A CA 1
ATOM 3021 C C . ALA A 1 387 ? 23.098 -17.157 -29.122 1.00 69.44 387 ALA A C 1
ATOM 3023 O O . ALA A 1 387 ? 23.954 -17.593 -29.893 1.00 69.44 387 ALA A O 1
ATOM 3024 N N . ALA A 1 388 ? 22.238 -17.971 -28.499 1.00 69.81 388 ALA A N 1
ATOM 3025 C CA . ALA A 1 388 ? 22.270 -19.426 -28.643 1.00 69.81 388 ALA A CA 1
ATOM 3026 C C . ALA A 1 388 ? 21.994 -19.894 -30.085 1.00 69.81 388 ALA A C 1
ATOM 3028 O O . ALA A 1 388 ? 22.633 -20.827 -30.571 1.00 69.81 388 ALA A O 1
ATOM 3029 N N . LYS A 1 389 ? 21.067 -19.240 -30.800 1.00 69.81 389 LYS A N 1
ATOM 3030 C CA . LYS A 1 389 ? 20.772 -19.556 -32.209 1.00 69.81 389 LYS A CA 1
ATOM 3031 C C . LYS A 1 389 ? 21.885 -19.120 -33.158 1.00 69.81 389 LYS A C 1
ATOM 3033 O O . LYS A 1 389 ? 22.164 -19.845 -34.106 1.00 69.81 389 LYS A O 1
ATOM 3038 N N . GLY A 1 390 ? 22.513 -17.971 -32.907 1.00 71.56 390 GLY A N 1
ATOM 3039 C CA . GLY A 1 390 ? 23.672 -17.502 -33.667 1.00 71.56 390 GLY A CA 1
ATOM 3040 C C . GLY A 1 390 ? 24.860 -18.452 -33.525 1.00 71.56 390 GLY A C 1
ATOM 3041 O O . GLY A 1 390 ? 25.447 -18.847 -34.527 1.00 71.56 390 GLY A O 1
ATOM 3042 N N . ALA A 1 391 ? 25.147 -18.907 -32.300 1.00 60.59 391 ALA A N 1
ATOM 3043 C CA . ALA A 1 391 ? 26.187 -19.904 -32.044 1.00 60.59 391 ALA A CA 1
ATOM 3044 C C . ALA A 1 391 ? 25.897 -21.248 -32.738 1.00 60.59 391 ALA A C 1
ATOM 3046 O O . ALA A 1 391 ? 26.795 -21.846 -33.320 1.00 60.59 391 ALA A O 1
ATOM 3047 N N . ALA A 1 392 ? 24.638 -21.699 -32.736 1.00 64.31 392 ALA A N 1
ATOM 3048 C CA . ALA A 1 392 ? 24.233 -22.937 -33.402 1.00 64.31 392 ALA A CA 1
ATOM 3049 C C . ALA A 1 392 ? 24.225 -22.860 -34.941 1.00 64.31 392 ALA A C 1
ATOM 3051 O O . ALA A 1 392 ? 24.213 -23.901 -35.582 1.00 64.31 392 ALA A O 1
ATOM 3052 N N . ALA A 1 393 ? 24.191 -21.663 -35.536 1.00 65.31 393 ALA A N 1
ATOM 3053 C CA . ALA A 1 393 ? 24.260 -21.475 -36.988 1.00 65.31 393 ALA A CA 1
ATOM 3054 C C . ALA A 1 393 ? 25.703 -21.371 -37.519 1.00 65.31 393 ALA A C 1
ATOM 3056 O O . ALA A 1 393 ? 25.913 -21.443 -38.729 1.00 65.31 393 ALA A O 1
ATOM 3057 N N . LEU A 1 394 ? 26.677 -21.163 -36.626 1.00 62.19 394 LEU A N 1
ATOM 3058 C CA . LEU A 1 394 ? 28.109 -21.114 -36.938 1.00 62.19 394 LEU A CA 1
ATOM 3059 C C . LEU A 1 394 ? 28.815 -22.471 -36.755 1.00 62.19 394 LEU A C 1
ATOM 3061 O O . LEU A 1 394 ? 29.973 -22.600 -37.152 1.00 62.19 394 LEU A O 1
ATOM 3065 N N . LEU A 1 395 ? 28.126 -23.453 -36.165 1.00 52.38 395 LEU A N 1
ATOM 3066 C CA . LEU A 1 395 ? 28.513 -24.867 -36.109 1.00 52.38 395 LEU A CA 1
ATOM 3067 C C . LEU A 1 395 ? 27.812 -25.634 -37.232 1.00 52.38 395 LEU A C 1
ATOM 3069 O O . LEU A 1 395 ? 28.470 -26.523 -37.817 1.00 52.38 395 LEU A O 1
#

InterPro domains:
  IPR019389 Selenoprotein T [PTHR13544] (224-384)

Radius of gyration: 32.51 Å; Cα contacts (8 Å, |Δi|>4): 219; chains: 1; bounding box: 78×70×95 Å

pLDDT: mean 74.39, std 20.69, range [31.23, 97.44]

Solvent-accessible surface area (backbone atoms only — not comparable to full-atom values): 23833 Å² total; per-residue (Å²): 139,82,85,77,76,80,65,63,63,62,55,54,49,55,54,52,53,52,51,55,53,48,52,53,51,50,53,47,51,50,49,50,51,54,50,48,53,53,50,50,51,53,64,64,68,64,71,81,68,91,68,73,81,71,78,63,67,69,57,59,56,51,54,57,54,61,69,70,72,76,80,90,81,86,90,76,94,76,92,79,88,88,81,91,80,88,79,89,79,90,76,86,84,75,90,73,84,90,80,80,86,76,92,51,66,68,60,56,54,54,58,58,68,74,54,81,67,75,79,74,88,67,80,73,77,81,63,88,83,66,50,71,66,56,50,50,49,50,44,24,58,77,48,73,66,70,64,76,64,90,80,48,89,47,70,67,48,48,53,52,52,44,48,54,50,50,52,50,52,50,52,52,48,52,52,50,53,50,50,51,50,50,51,50,52,46,60,64,47,45,57,54,52,51,49,51,52,53,51,54,48,53,62,61,54,69,71,74,74,84,91,72,83,78,58,76,79,76,68,62,76,81,66,88,71,65,86,51,46,36,37,39,35,32,24,20,61,88,75,56,37,57,60,55,49,53,50,39,52,49,39,42,72,67,31,84,93,45,49,54,96,58,55,90,44,47,46,77,42,84,43,66,50,85,71,54,71,64,39,54,52,50,20,51,49,28,43,53,49,17,54,52,40,40,47,50,46,76,45,50,82,80,44,82,87,58,57,68,72,57,44,52,49,45,64,77,42,28,70,60,43,43,51,52,18,53,50,30,44,50,53,18,48,55,56,65,55,56,76,48,42,33,37,22,53,69,86,39,78,78,44,46,12,76,82,56,78,62,48,78,86,51,53,62,57,53,43,51,54,47,48,58,60,50,47,53,53,54,50,52,52,52,50,53,55,48,52,54,51,54,56,63,72,76,106

Mean predicted aligned error: 16.44 Å

Nearest PDB structures (foldseek):
  8a3k-assembly1_UNK  TM=7.038E-01  e=7.931E+00  synthetic construct
  8tsh-assembly1_E  TM=3.525E-01  e=2.068E+00  Caldimonas thermodepolymerans
  4mh6-assembly1_A  TM=2.145E-01  e=7.499E+00  Vibrio parahaemolyticus RIMD 2210633

Sequence (395 aa):
MSCAPLRHSAQARRARELLAACTRRVLFLLVCLLLFSLAWDRYSADGTHGLVAAPRWSGFIQSALAAEESADLPEVEVATPVSDEALQDAHPEAPLDRRADFHDEAAAEEAVVAGKVADPVHATRDFDGVSDDELKALLSDKKKGQVNFKHYKDRADLIKAIREVEEKEIAQKAFRDEVAAAARWFAETQEDLNYQRAAARRTKGSRIKHNGEVPASLRRGHHTDAPAHKLRVLYSAARGHGERFTALVKDLESSEAVKLPNLDAFRIVGEPYPISNESVLLGQVFQVLFYGVMALAIMPDLLPFIPEAVRNILRTRRGLVISTAFMLNMLSRSLLQNNAFEVYLDDELIYSTLKFGGRLPTSEMVSNMLLERTLLKDYAAAMSGQAAKGAAALL

Foldseek 3Di:
DDDDDPPPVVVVVVVVVVVVVVVVVLVVVVVVVVVVVVVVVVVVVVPPDPDPDDPDCVVVVVVVVVVVPPDDDDDDDDDDDDDDDDDDDDDDDDDDDPDDDDPPPVVVVVVVVVDPPPDPPDPPPDCVPPDPVNLVVLLCVLVVNPDDCVVPDDPVSSSVSNVVSVVVVVVVVVVVVVLVVLLVVCVVCVVVVVVVVVVVVVVVVVPDDDDDDPPCVVVPDPDPPDQQWEKEKEAAVVVVCVVVLVVLVCCQPPPPVLPDSPVVSHDYHYDYHDQDPVLLVLLVSLLVVLVVLVCCLPCVPVCPPDDPVVNVVSVVCSVVSNVVSVVSNVSSVVSSDDLWIWIDTNNHTQDICVVVVSDDDDSNRVSVSCSVVPVVVVVVVVVVVVVVVVVVVVD

Secondary structure (DSSP, 8-state):
-----THHHHHHHHHHHHHHHHHHHHHHHHHHHHHHHHHHHHHHHS--S----PPPTHHHHHHHHHTTS-SS-------------------PPP----------HHHHHHHHHH-------------TT--HHHHHHHHHHHTTT---GGG--SHHHHHHHHHHHHHHHHHHHHHHHHHHHHHHHHHHHHHHHHHHHHHHHHHHHTT--S-----GGGGS--------EEEEEEE-GGGTHHHHHHHHHHHHHH-TTT--TTGGGEEEEEEE----HHHHHHHHHHHHHHHHHHHHHH-GGG-TTS-HHHHHHHHHTHHHHHHHHHHHHHHHHHHH----EEEEETTEEEEETTTTTTPPPPHHHHHHHHHHHHHHHHHHHHHHHHHHHHHHH--

Organism: Leptomonas pyrrhocoris (NCBI:txid157538)